Protein AF-A0A7S1ZWL4-F1 (afdb_monomer)

Foldseek 3Di:
DPPPPPPLLLAAAFDDLPPQWWFAFWDAPPDDDDAAETEHDDPDQPDIHHPVVSQVRNVVVNTGAADHQYYPDPSSRSDIHYDHPWPFWWKWWQAQVRWIAIATDTPDPHRHQQRRHPPHPPTDDFDKDVNDAQFVVCVGQDDDPFDFDADPVGTTMFTKDKDKWFPDQDDDQEPVCCVVQFDAADDDPVVDDVPQWDWDADPNHRKIKIDGPDNGRTQQIWIWHADPQRDITTTGRIWIKMFTATNVRHGSPIITGDDDALADSSVSPGDPVSVVVVVVVVVCCQLPPLVNLLVVLQVLLVVLWWLDDDPVLSVQLSVCQQQQWADDPNDIWGDRGHRTVRSNNCSSCRPCCNVPPVCLPPPLTGAFDALVVLVVLCCVLLVKDFDPPFPDDAQPPLCVQQVDDVPPDPDPVGSWDSLDADDDPRVVVSGHHGRVVRDDPRNVVLSLQQQLCCLFANQACQRNHRHDFADDDDPPHGNHPVRHRIHRDDDQPDPDLLSSLQSLCCSQLVNLQDPVLSVVLSVQLVPDPDNSRSSSSSNSSSCVDPSNRINHRDDDPPDDDPDDPDPDDDPPDDDDDDDDDDPDDDPVCLQKDAAAFDDDVPDDDRNVVSCVVCPPNDDDNVLFLWDADDPDRGRIIGGHNVPVVQSVCVNVVNDDDDPPPPDPD

Secondary structure (DSSP, 8-state):
--------S--B-PPPTTSS-BB--EEESS--TT--EEB---SSTT--B-HHHHHHHHHHTTEEE---SEESS-GGG--S-B--SS--EEEEEE-TTS-EEEEEE-SS---B-TTSSTT----B---BGGG----GGGTTT-SSTT-PEEPTTSSEEEEEEEEEE-S-SS--S-HHHHHHH---B---GGGSPTTS-EEEEETTTTEEEEESSSS--STT-EEEEE-TTS-EEEEES-EEEEEEE-TTS-EEEEEEE-----S-SSGGG--HHHHHHHHHHHHHHHHHSTTHHHHHHHHHHHHTT-SS--HHHHHHHHHHHHHSEEEETTEEEE-SSTT-HHHHHHHHHHSTTTT-TTGGG-TTSS-BPPHHHHHHHHHHHTTEEE-TT-SS--B-SHHHHHS--TT--SBTTBSS-TT---TTHHHHTT---GGGGG--HHHHHHHHHHHHHHHHH-SSSGGG-SB---SS--S-STT--TT-SEEE----S-S-HHHHHHHHHHHHHTT---HHHHHHHHHHHHTSSSHHHHHHHHHHHHHHSHHHHBSS------SPPPPPPP-----S----------SS---HHHHEEEEE-PPPTT---HHHHHHHHHGGGPPPGGGSEEEE-SSSS-SEEEE-TT-HHHHHHHHTTS-----S-----

Mean predicted aligned error: 13.71 Å

InterPro domains:
  IPR014917 Protein of unknown function DUF1800 [PF08811] (243-549)

Organism: NCBI:txid49249

Structure (mmCIF, N/CA/C/O backbone):
data_AF-A0A7S1ZWL4-F1
#
_entry.id   AF-A0A7S1ZWL4-F1
#
loop_
_atom_site.group_PDB
_atom_site.id
_atom_site.type_symbol
_atom_site.label_atom_id
_atom_site.label_alt_id
_atom_site.label_comp_id
_atom_site.label_asym_id
_atom_site.label_entity_id
_atom_site.label_seq_id
_atom_site.pdbx_PDB_ins_code
_atom_site.Cartn_x
_atom_site.Cartn_y
_atom_site.Cartn_z
_atom_site.occupancy
_atom_site.B_iso_or_equiv
_atom_site.auth_seq_id
_atom_site.auth_comp_id
_atom_site.auth_asym_id
_atom_site.auth_atom_id
_atom_site.pdbx_PDB_model_num
ATOM 1 N N . LYS A 1 1 ? -23.938 22.882 -4.734 1.00 28.20 1 LYS A N 1
ATOM 2 C CA . LYS A 1 1 ? -24.736 23.533 -3.662 1.00 28.20 1 LYS A CA 1
ATOM 3 C C . LYS A 1 1 ? -25.614 22.468 -3.005 1.00 28.20 1 LYS A C 1
ATOM 5 O O . LYS A 1 1 ? -26.762 22.317 -3.385 1.00 28.20 1 LYS A O 1
ATOM 10 N N . LEU A 1 2 ? -25.052 21.693 -2.076 1.00 24.09 2 LEU A N 1
ATOM 11 C CA . LEU A 1 2 ? -25.828 20.818 -1.195 1.00 24.09 2 LEU A CA 1
ATOM 12 C C . LEU A 1 2 ? -26.430 21.711 -0.112 1.00 24.09 2 LEU A C 1
ATOM 14 O O . LEU A 1 2 ? -25.692 22.432 0.564 1.00 24.09 2 LEU A O 1
ATOM 18 N N . SER A 1 3 ? -27.757 21.746 0.005 1.00 22.56 3 SER A N 1
ATOM 19 C CA . SER A 1 3 ? -28.406 22.477 1.086 1.00 22.56 3 SER A CA 1
ATOM 20 C C . SER A 1 3 ? -27.989 21.833 2.406 1.00 22.56 3 SER A C 1
ATOM 22 O O . SER A 1 3 ? -28.449 20.740 2.735 1.00 22.56 3 SER A O 1
ATOM 24 N N . LYS A 1 4 ? -27.118 22.507 3.163 1.00 25.97 4 LYS A N 1
ATOM 25 C CA . LYS A 1 4 ? -26.918 22.236 4.586 1.00 25.97 4 LYS A CA 1
ATOM 26 C C . LYS A 1 4 ? -28.244 22.526 5.295 1.00 25.97 4 LYS A C 1
ATOM 28 O O . LYS A 1 4 ? -28.426 23.607 5.849 1.00 25.97 4 LYS A O 1
ATOM 33 N N . LYS A 1 5 ? -29.183 21.574 5.287 1.00 24.92 5 LYS A N 1
ATOM 34 C CA . LYS A 1 5 ? -30.077 21.444 6.436 1.00 24.92 5 LYS A CA 1
ATOM 35 C C . LYS A 1 5 ? -29.129 21.164 7.596 1.00 24.92 5 LYS A C 1
ATOM 37 O O . LYS A 1 5 ? -28.519 20.100 7.635 1.00 24.92 5 LYS A O 1
ATOM 42 N N . LYS A 1 6 ? -28.930 22.155 8.471 1.00 30.59 6 LYS A N 1
ATOM 43 C CA . LYS A 1 6 ? -28.457 21.914 9.834 1.00 30.59 6 LYS A CA 1
ATOM 44 C C . LYS A 1 6 ? -29.449 20.907 10.420 1.00 30.59 6 LYS A C 1
ATOM 46 O O . LYS A 1 6 ? -30.506 21.310 10.885 1.00 30.59 6 LYS A O 1
ATOM 51 N N . ARG A 1 7 ? -29.168 19.607 10.291 1.00 32.91 7 ARG A N 1
ATOM 52 C CA . ARG A 1 7 ? -29.681 18.646 11.260 1.00 32.91 7 ARG A CA 1
ATOM 53 C C . ARG A 1 7 ? -29.060 19.113 12.567 1.00 32.91 7 ARG A C 1
ATOM 55 O O . ARG A 1 7 ? -27.847 19.302 12.628 1.00 32.91 7 ARG A O 1
ATOM 62 N N . THR A 1 8 ? -29.899 19.500 13.508 1.00 39.72 8 THR A N 1
ATOM 63 C CA . THR A 1 8 ? -29.505 19.759 14.886 1.00 39.72 8 THR A CA 1
ATOM 64 C C . THR A 1 8 ? -28.680 18.553 15.333 1.00 39.72 8 THR A C 1
ATOM 66 O O . THR A 1 8 ? -29.146 17.421 15.295 1.00 39.72 8 THR A O 1
ATOM 69 N N . TRP A 1 9 ? -27.394 18.767 15.614 1.00 45.09 9 TRP A N 1
ATOM 70 C CA . TRP A 1 9 ? -26.437 17.713 15.984 1.00 45.09 9 TRP A CA 1
ATOM 71 C C . TRP A 1 9 ? -26.597 17.315 17.464 1.00 45.09 9 TRP A C 1
ATOM 73 O O . TRP A 1 9 ? -25.631 16.933 18.115 1.00 45.09 9 TRP A O 1
ATOM 83 N N . SER A 1 10 ? -27.811 17.466 17.991 1.00 51.19 10 SER A N 1
ATOM 84 C CA . SER A 1 10 ? -28.200 17.389 19.399 1.00 51.19 10 SER A CA 1
ATOM 85 C C . SER A 1 10 ? -28.880 16.059 19.726 1.00 51.19 10 SER A C 1
ATOM 87 O O . SER A 1 10 ? -29.787 16.019 20.551 1.00 51.19 10 SER A O 1
ATOM 89 N N . GLY A 1 11 ? -28.519 14.988 19.014 1.00 56.81 11 GLY A N 1
ATOM 90 C CA . GLY A 1 11 ? -29.160 13.700 19.228 1.00 56.81 11 GLY A CA 1
ATOM 91 C C . GLY A 1 11 ? -28.738 13.080 20.560 1.00 56.81 11 GLY A C 1
ATOM 92 O O . GLY A 1 11 ? -27.565 13.155 20.932 1.00 56.81 11 GLY A O 1
ATOM 93 N N . ALA A 1 12 ? -29.682 12.469 21.269 1.00 58.88 12 ALA A N 1
ATOM 94 C CA . ALA A 1 12 ? -29.413 11.787 22.528 1.00 58.88 12 ALA A CA 1
ATOM 95 C C . ALA A 1 12 ? -28.769 10.415 22.275 1.00 58.88 12 ALA A C 1
ATOM 97 O O . ALA A 1 12 ? -29.088 9.712 21.312 1.00 58.88 12 ALA A O 1
ATOM 98 N N . VAL A 1 13 ? -27.867 10.020 23.172 1.00 63.00 13 VAL A N 1
ATOM 99 C CA . VAL A 1 13 ? -27.261 8.687 23.224 1.00 63.00 13 VAL A CA 1
ATOM 100 C C . VAL A 1 13 ? -27.375 8.162 24.649 1.00 63.00 13 VAL A C 1
ATOM 102 O O . VAL A 1 13 ? -27.212 8.920 25.603 1.00 63.00 13 VAL A O 1
ATOM 105 N N . CYS A 1 14 ? -27.638 6.863 24.780 1.00 62.31 14 CYS A N 1
ATOM 106 C CA . CYS A 1 14 ? -27.712 6.167 26.053 1.00 62.31 14 CYS A CA 1
ATOM 107 C C . CYS A 1 14 ? -26.455 6.427 26.895 1.00 62.31 14 CYS A C 1
ATOM 109 O O . CYS A 1 14 ? -25.331 6.162 26.456 1.00 62.31 14 CYS A O 1
ATOM 111 N N . GLY A 1 15 ? -26.642 6.938 28.113 1.00 54.38 15 GLY A N 1
ATOM 112 C CA . GLY A 1 15 ? -25.558 7.099 29.074 1.00 54.38 15 GLY A CA 1
ATOM 113 C C . GLY A 1 15 ? -25.096 5.730 29.563 1.00 54.38 15 GLY A C 1
ATOM 114 O O . GLY A 1 15 ? -25.879 4.957 30.104 1.00 54.38 15 GLY A O 1
ATOM 115 N N . ASN A 1 16 ? -23.819 5.399 29.380 1.00 57.00 16 ASN A N 1
ATOM 116 C CA . ASN A 1 16 ? -23.268 4.166 29.931 1.00 57.00 16 ASN A CA 1
ATOM 117 C C . ASN A 1 16 ? -23.080 4.345 31.455 1.00 57.00 16 ASN A C 1
ATOM 119 O O . ASN A 1 16 ? -22.312 5.220 31.855 1.00 57.00 16 ASN A O 1
ATOM 123 N N . PRO A 1 17 ? -23.704 3.521 32.324 1.00 49.91 17 PRO A N 1
ATOM 124 C CA . PRO A 1 17 ? -23.580 3.646 33.782 1.00 49.91 17 PRO A CA 1
ATOM 125 C C . PRO A 1 17 ? -22.156 3.381 34.304 1.00 49.91 17 PRO A C 1
ATOM 127 O O . PRO A 1 17 ? -21.868 3.617 35.475 1.00 49.91 17 PRO A O 1
ATOM 130 N N . ARG A 1 18 ? -21.247 2.896 33.447 1.00 52.88 18 ARG A N 1
ATOM 131 C CA . ARG A 1 18 ? -19.807 2.780 33.721 1.00 52.88 18 ARG A CA 1
ATOM 132 C C . ARG A 1 18 ? -19.012 4.032 33.354 1.00 52.88 18 ARG A C 1
ATOM 134 O O . ARG A 1 18 ? -17.815 4.069 33.636 1.00 52.88 18 ARG A O 1
ATOM 141 N N . LEU A 1 19 ? -19.622 5.031 32.714 1.00 58.78 19 LEU A N 1
ATOM 142 C CA . LEU A 1 19 ? -18.971 6.322 32.524 1.00 58.78 19 LEU A CA 1
ATOM 143 C C . LEU A 1 19 ? -18.823 6.979 33.898 1.00 58.78 19 LEU A C 1
ATOM 145 O O . LEU A 1 19 ? -19.802 7.079 34.639 1.00 58.78 19 LEU A O 1
ATOM 149 N N . PRO A 1 20 ? -17.614 7.428 34.267 1.00 62.19 20 PRO A N 1
ATOM 150 C CA . PRO A 1 20 ? -17.387 8.000 35.587 1.00 62.19 20 PRO A CA 1
ATOM 151 C C . PRO A 1 20 ? -18.167 9.305 35.787 1.00 62.19 20 PRO A C 1
ATOM 153 O O . PRO A 1 20 ? -18.451 9.672 36.927 1.00 62.19 20 PRO A O 1
ATOM 156 N N . THR A 1 21 ? -18.510 10.010 34.701 1.00 77.31 21 THR A N 1
ATOM 157 C CA . THR A 1 21 ? -19.182 11.308 34.752 1.00 77.31 21 THR A CA 1
ATOM 158 C C . THR A 1 21 ? -20.051 11.583 33.516 1.00 77.31 21 THR A C 1
ATOM 160 O O . THR A 1 21 ? -19.707 11.202 32.397 1.00 77.31 21 THR A O 1
ATOM 163 N N . ALA A 1 22 ? -21.158 12.298 33.723 1.00 78.19 22 ALA A N 1
ATOM 164 C CA . ALA A 1 22 ? -22.026 12.888 32.698 1.00 78.19 22 ALA A CA 1
ATOM 165 C C . ALA A 1 22 ? -22.631 14.198 33.248 1.00 78.19 22 ALA A C 1
ATOM 167 O O . ALA A 1 22 ? -22.436 14.523 34.424 1.00 78.19 22 ALA A O 1
ATOM 168 N N . SER A 1 23 ? -23.318 14.980 32.424 1.00 80.31 23 SER A N 1
ATOM 169 C CA . SER A 1 23 ? -23.998 16.202 32.867 1.00 80.31 23 SER A CA 1
ATOM 170 C C . SER A 1 23 ? -25.379 15.900 33.457 1.00 80.31 23 SER A C 1
ATOM 172 O O . SER A 1 23 ? -26.005 14.886 33.162 1.00 80.31 23 SER A O 1
ATOM 174 N N . GLU A 1 24 ? -25.872 16.777 34.316 1.00 81.56 24 GLU A N 1
ATOM 175 C CA . GLU A 1 24 ? -27.221 16.715 34.867 1.00 81.56 24 GLU A CA 1
ATOM 176 C C . GLU A 1 24 ? -28.280 17.123 33.827 1.00 81.56 24 GLU A C 1
ATOM 178 O O . GLU A 1 24 ? -28.020 17.954 32.952 1.00 81.56 24 GLU A O 1
ATOM 183 N N . ALA A 1 25 ? -29.471 16.532 33.927 1.00 82.00 25 ALA A N 1
ATOM 184 C CA . ALA A 1 25 ? -30.661 16.901 33.165 1.00 82.00 25 ALA A CA 1
ATOM 185 C C . ALA A 1 25 ? -31.872 16.839 34.107 1.00 82.00 25 ALA A C 1
ATOM 187 O O . ALA A 1 25 ? -32.350 15.767 34.471 1.00 82.00 25 ALA A O 1
ATOM 188 N N . CYS A 1 26 ? -32.317 18.005 34.567 1.00 86.06 26 CYS A N 1
ATOM 189 C CA . CYS A 1 26 ? -33.263 18.137 35.665 1.00 86.06 26 CYS A CA 1
ATOM 190 C C . CYS A 1 26 ? -34.646 18.548 35.157 1.00 86.06 26 CYS A C 1
ATOM 192 O O . CYS A 1 26 ? -34.809 19.649 34.631 1.00 86.06 26 CYS A O 1
ATOM 194 N N . CYS A 1 27 ? -35.660 17.709 35.350 1.00 86.00 27 CYS A N 1
ATOM 195 C CA . CYS A 1 27 ? -37.045 18.093 35.087 1.00 86.00 27 CYS A CA 1
ATOM 196 C C . CYS A 1 27 ? -37.654 18.800 36.299 1.00 86.00 27 CYS A C 1
ATOM 198 O O . CYS A 1 27 ? -37.465 18.326 37.423 1.00 86.00 27 CYS A O 1
ATOM 200 N N . PRO A 1 28 ? -38.441 19.868 36.091 1.00 85.19 28 PRO A N 1
ATOM 201 C CA . PRO A 1 28 ? -39.177 20.516 37.169 1.00 85.19 28 PRO A CA 1
ATOM 202 C C . PRO A 1 28 ? -40.245 19.581 37.756 1.00 85.19 28 PRO A C 1
ATOM 204 O O . PRO A 1 28 ? -40.877 18.807 37.030 1.00 85.19 28 PRO A O 1
ATOM 207 N N . LEU A 1 29 ? -40.466 19.664 39.071 1.00 82.50 29 LEU A N 1
ATOM 208 C CA . LEU A 1 29 ? -41.547 18.954 39.758 1.00 82.50 29 LEU A CA 1
ATOM 209 C C . LEU A 1 29 ? -42.828 19.810 39.869 1.00 82.50 29 LEU A C 1
ATOM 211 O O . LEU A 1 29 ? -42.740 21.030 40.014 1.00 82.50 29 LEU A O 1
ATOM 215 N N . PRO A 1 30 ? -44.031 19.192 39.861 1.00 79.62 30 PRO A N 1
ATOM 216 C CA . PRO A 1 30 ? -44.290 17.756 39.717 1.00 79.62 30 PRO A CA 1
ATOM 217 C C . PRO A 1 30 ? -44.048 17.261 38.284 1.00 79.62 30 PRO A C 1
ATOM 219 O O . PRO A 1 30 ? -44.344 17.970 37.325 1.00 79.62 30 PRO A O 1
ATOM 222 N N . LEU A 1 31 ? -43.565 16.019 38.141 1.00 70.56 31 LEU A N 1
ATOM 223 C CA . LEU A 1 31 ? -43.421 15.380 36.830 1.00 70.56 31 LEU A CA 1
ATOM 224 C C . LEU A 1 31 ? -44.803 15.249 36.176 1.00 70.56 31 LEU A C 1
ATOM 226 O O . LEU A 1 31 ? -45.638 14.448 36.601 1.00 70.56 31 LEU A O 1
ATOM 230 N N . THR A 1 32 ? -45.063 16.045 35.144 1.00 67.31 32 THR A N 1
ATOM 231 C CA . THR A 1 32 ? -46.243 15.872 34.295 1.00 67.31 32 THR A CA 1
ATOM 232 C C . THR A 1 32 ? -46.022 14.703 33.341 1.00 67.31 32 THR A C 1
ATOM 234 O O . THR A 1 32 ? -44.901 14.478 32.890 1.00 67.31 32 THR A O 1
ATOM 237 N N . SER A 1 33 ? -47.074 13.958 32.993 1.00 57.88 33 SER A N 1
ATOM 238 C CA . SER A 1 33 ? -46.965 12.906 31.977 1.00 57.88 33 SER A CA 1
ATOM 239 C C . SER A 1 33 ? -46.470 13.511 30.656 1.00 57.88 33 SER A C 1
ATOM 241 O O . SER A 1 33 ? -47.204 14.275 30.027 1.00 57.88 33 SER A O 1
ATOM 243 N N . GLY A 1 34 ? -45.240 13.184 30.254 1.00 57.78 34 GLY A N 1
ATOM 244 C CA . GLY A 1 34 ? -44.620 13.699 29.033 1.00 57.78 34 GLY A CA 1
ATOM 245 C C . GLY A 1 34 ? -43.795 14.976 29.206 1.00 57.78 34 GLY A C 1
ATOM 246 O O . GLY A 1 34 ? -43.817 15.807 28.304 1.00 57.78 34 GLY A O 1
ATOM 247 N N . THR A 1 35 ? -43.093 15.176 30.328 1.00 58.53 35 THR A N 1
ATOM 248 C CA . THR A 1 35 ? -42.097 16.259 30.426 1.00 58.53 35 THR A CA 1
ATOM 249 C C . THR A 1 35 ? -41.054 16.111 29.312 1.00 58.53 35 THR A C 1
ATOM 251 O O . THR A 1 35 ? -40.333 15.125 29.264 1.00 58.53 35 THR A O 1
ATOM 254 N N . LYS A 1 36 ? -41.003 17.086 28.396 1.00 68.31 36 LYS A N 1
ATOM 255 C CA . LYS A 1 36 ? -40.135 17.057 27.203 1.00 68.31 36 LYS A CA 1
ATOM 256 C C . LYS A 1 36 ? -38.841 17.848 27.362 1.00 68.31 36 LYS A C 1
ATOM 258 O O . LYS A 1 36 ? -37.933 17.669 26.565 1.00 68.31 36 LYS A O 1
ATOM 263 N N . TYR A 1 37 ? -38.769 18.730 28.356 1.00 75.94 37 TYR A N 1
ATOM 264 C CA . TYR A 1 37 ? -37.685 19.698 28.492 1.00 75.94 37 TYR A CA 1
ATOM 265 C C . TYR A 1 37 ? -37.023 19.576 29.863 1.00 75.94 37 TYR A C 1
ATOM 267 O O . TYR A 1 37 ? -37.663 19.843 30.883 1.00 75.94 37 TYR A O 1
ATOM 275 N N . ALA A 1 38 ? -35.751 19.186 29.878 1.00 79.69 38 ALA A N 1
ATOM 276 C CA . ALA A 1 38 ? -34.906 19.230 31.066 1.00 79.69 38 ALA A CA 1
ATOM 277 C C . ALA A 1 38 ? -34.174 20.577 31.167 1.00 79.69 38 ALA A C 1
ATOM 279 O O . ALA A 1 38 ? -33.914 21.243 30.168 1.00 79.69 38 ALA A O 1
ATOM 280 N N . GLN A 1 39 ? -33.812 20.979 32.378 1.00 82.06 39 GLN A N 1
ATOM 281 C CA . GLN A 1 39 ? -32.970 22.140 32.657 1.00 82.06 39 GLN A CA 1
ATOM 282 C C . GLN A 1 39 ? -31.624 21.692 33.226 1.00 82.06 39 GLN A C 1
ATOM 284 O O . GLN A 1 39 ? -31.490 20.588 33.756 1.00 82.06 39 GLN A O 1
ATOM 289 N N . ARG A 1 40 ? -30.618 22.563 33.133 1.00 80.38 40 ARG A N 1
ATOM 290 C CA . ARG A 1 40 ? -29.309 22.357 33.764 1.00 80.38 40 ARG A CA 1
ATOM 291 C C . ARG A 1 40 ? -29.070 23.389 34.856 1.00 80.38 40 ARG A C 1
ATOM 293 O O . ARG A 1 40 ? -29.561 24.512 34.761 1.00 80.38 40 ARG A O 1
ATOM 300 N N . ASN A 1 41 ? -28.270 23.021 35.852 1.00 81.00 41 ASN A N 1
ATOM 301 C CA . ASN A 1 41 ? -27.799 23.926 36.899 1.00 81.00 41 ASN A CA 1
ATOM 302 C C . ASN A 1 41 ? -26.283 23.753 37.124 1.00 81.00 41 ASN A C 1
ATOM 304 O O . ASN A 1 41 ? -25.861 23.350 38.219 1.00 81.00 41 ASN A O 1
ATOM 308 N N . PRO A 1 42 ? -25.458 24.017 36.092 1.00 78.94 42 PRO A N 1
ATOM 309 C CA . PRO A 1 42 ? -24.028 23.787 36.175 1.00 78.94 42 PRO A CA 1
ATOM 310 C C . PRO A 1 42 ? -23.349 24.921 36.951 1.00 78.94 42 PRO A C 1
ATOM 312 O O . PRO A 1 42 ? -23.729 26.088 36.830 1.00 78.94 42 PRO A O 1
ATOM 315 N N . ILE A 1 43 ? -22.307 24.606 37.723 1.00 83.38 43 ILE A N 1
ATOM 316 C CA . ILE A 1 43 ? -21.398 25.629 38.269 1.00 83.38 43 ILE A CA 1
ATOM 317 C C . ILE A 1 43 ? -20.435 26.108 37.184 1.00 83.38 43 ILE A C 1
ATOM 319 O O . ILE A 1 43 ? -20.097 27.293 37.138 1.00 83.38 43 ILE A O 1
ATOM 323 N N . TYR A 1 44 ? -19.985 25.192 36.327 1.00 81.56 44 TYR A N 1
ATOM 324 C CA . TYR A 1 44 ? -19.019 25.470 35.269 1.00 81.56 44 TYR A CA 1
ATOM 325 C C . TYR A 1 44 ? -19.571 25.075 33.906 1.00 81.56 44 TYR A C 1
ATOM 327 O O . TYR A 1 44 ? -20.304 24.097 33.769 1.00 81.56 44 TYR A O 1
ATOM 335 N N . ASP A 1 45 ? -19.174 25.810 32.874 1.00 72.25 45 ASP A N 1
ATOM 336 C CA . ASP A 1 45 ? -19.512 25.414 31.515 1.00 72.25 45 ASP A CA 1
ATOM 337 C C . ASP A 1 45 ? -18.900 24.038 31.179 1.00 72.25 45 ASP A C 1
ATOM 339 O O . ASP A 1 45 ? -17.757 23.750 31.542 1.00 72.25 45 ASP A O 1
ATOM 343 N N . GLY A 1 46 ? -19.686 23.164 30.547 1.00 71.06 46 GLY A N 1
ATOM 344 C CA . GLY A 1 46 ? -19.292 21.783 30.236 1.00 71.06 46 GLY A CA 1
ATOM 345 C C . GLY A 1 46 ? -19.093 20.849 31.443 1.00 71.06 46 GLY A C 1
ATOM 346 O O . GLY A 1 46 ? -18.493 19.785 31.281 1.00 71.06 46 GLY A O 1
ATOM 347 N N . GLU A 1 47 ? -19.564 21.209 32.646 1.00 78.94 47 GLU A N 1
ATOM 348 C CA . GLU A 1 47 ? -19.390 20.391 33.859 1.00 78.94 47 GLU A CA 1
ATOM 349 C C . GLU A 1 47 ? -19.960 18.968 33.694 1.00 78.94 47 GLU A C 1
ATOM 351 O O . GLU A 1 47 ? -21.101 18.775 33.255 1.00 78.94 47 GLU A O 1
ATOM 356 N N . ARG A 1 48 ? -19.160 17.969 34.094 1.00 81.62 48 ARG A N 1
ATOM 357 C CA . ARG A 1 48 ? -19.555 16.559 34.202 1.00 81.62 48 ARG A CA 1
ATOM 358 C C . ARG A 1 48 ? -19.347 16.076 35.623 1.00 81.62 48 ARG A C 1
ATOM 360 O O . ARG A 1 48 ? -18.341 16.387 36.255 1.00 81.62 48 ARG A O 1
ATOM 367 N N . MET A 1 49 ? -20.272 15.262 36.101 1.00 84.31 49 MET A N 1
ATOM 368 C CA . MET A 1 49 ? -20.311 14.806 37.482 1.00 84.31 49 MET A CA 1
ATOM 369 C C . MET A 1 49 ? -20.819 13.370 37.579 1.00 84.31 49 MET A C 1
ATOM 371 O O . MET A 1 49 ? -21.373 12.819 36.627 1.00 84.31 49 MET A O 1
ATOM 375 N N . THR A 1 50 ? -20.617 12.745 38.734 1.00 86.25 50 THR A N 1
ATOM 376 C CA . THR A 1 50 ? -21.190 11.427 39.026 1.00 86.25 50 THR A CA 1
ATOM 377 C C . THR A 1 50 ? -22.718 11.504 39.089 1.00 86.25 50 THR A C 1
ATOM 379 O O . THR A 1 50 ? -23.268 12.556 39.418 1.00 86.25 50 THR A O 1
ATOM 382 N N . TYR A 1 51 ? -23.403 10.381 38.847 1.00 81.94 51 TYR A N 1
ATOM 383 C CA . TYR A 1 51 ? -24.869 10.301 38.930 1.00 81.94 51 TYR A CA 1
ATOM 384 C C . TYR A 1 51 ? -25.406 10.844 40.266 1.00 81.94 51 TYR A C 1
ATOM 386 O O . TYR A 1 51 ? -26.302 11.681 40.289 1.00 81.94 51 TYR A O 1
ATOM 394 N N . ALA A 1 52 ? -24.788 10.441 41.384 1.00 85.75 52 ALA A N 1
ATOM 395 C CA . ALA A 1 52 ? -25.175 10.898 42.719 1.00 85.75 52 ALA A CA 1
ATOM 396 C C . ALA A 1 52 ? -25.069 12.426 42.878 1.00 85.75 52 ALA A C 1
ATOM 398 O O . ALA A 1 52 ? -25.938 13.052 43.476 1.00 85.75 52 ALA A O 1
ATOM 399 N N . THR A 1 53 ? -24.026 13.047 42.318 1.00 88.88 53 THR A N 1
ATOM 400 C CA . THR A 1 53 ? -23.880 14.510 42.340 1.00 88.88 53 THR A CA 1
ATOM 401 C C . THR A 1 53 ? -24.951 15.184 41.480 1.00 88.88 53 THR A C 1
ATOM 403 O O . THR A 1 53 ? -25.518 16.191 41.901 1.00 88.88 53 THR A O 1
ATOM 406 N N . ALA A 1 54 ? -25.267 14.624 40.309 1.00 86.81 54 ALA A N 1
ATOM 407 C CA . ALA A 1 54 ? -26.307 15.150 39.425 1.00 86.81 54 ALA A CA 1
ATOM 408 C C . ALA A 1 54 ? -27.702 15.093 40.066 1.00 86.81 54 ALA A C 1
ATOM 410 O O . ALA A 1 54 ? -28.455 16.061 39.986 1.00 86.81 54 ALA A O 1
ATOM 411 N N . GLU A 1 55 ? -28.023 14.011 40.777 1.00 87.75 55 GLU A N 1
ATOM 412 C CA . GLU A 1 55 ? -29.280 13.887 41.522 1.00 87.75 55 GLU A CA 1
ATOM 413 C C . GLU A 1 55 ? -29.414 14.994 42.579 1.00 87.75 55 GLU A C 1
ATOM 415 O O . GLU A 1 55 ? -30.429 15.689 42.635 1.00 87.75 55 GLU A O 1
ATOM 420 N N . GLN A 1 56 ? -28.350 15.240 43.352 1.00 89.44 56 GLN A N 1
ATOM 421 C CA . GLN A 1 56 ? -28.328 16.327 44.334 1.00 89.44 56 GLN A CA 1
ATOM 422 C C . GLN A 1 56 ? -28.480 17.710 43.683 1.00 89.44 56 GLN A C 1
ATOM 424 O O . GLN A 1 56 ? -29.143 18.579 44.246 1.00 89.44 56 GLN A O 1
ATOM 429 N N . ARG A 1 57 ? -27.914 17.933 42.488 1.00 88.25 57 ARG A N 1
ATOM 430 C CA . ARG A 1 57 ? -28.062 19.199 41.745 1.00 88.25 57 ARG A CA 1
ATOM 431 C C . ARG A 1 57 ? -29.494 19.475 41.328 1.00 88.25 57 ARG A C 1
ATOM 433 O O . ARG A 1 57 ? -29.939 20.614 41.452 1.00 88.25 57 ARG A O 1
ATOM 440 N N . CYS A 1 58 ? -30.201 18.456 40.852 1.00 88.81 58 CYS A N 1
ATOM 441 C CA . CYS A 1 58 ? -31.586 18.617 40.428 1.00 88.81 58 CYS A CA 1
ATOM 442 C C . CYS A 1 58 ? -32.507 18.950 41.603 1.00 88.81 58 CYS A C 1
ATOM 444 O O . CYS A 1 58 ? -33.371 19.812 41.463 1.00 88.81 58 CYS A O 1
ATOM 446 N N . LEU A 1 59 ? -32.258 18.367 42.780 1.00 91.19 59 LEU A N 1
ATOM 447 C CA . LEU A 1 59 ? -33.022 18.679 43.991 1.00 91.19 59 LEU A CA 1
ATOM 448 C C . LEU A 1 59 ? -32.899 20.152 44.416 1.00 91.19 59 LEU A C 1
ATOM 450 O O . LEU A 1 59 ? -33.847 20.705 44.962 1.00 91.19 59 LEU A O 1
ATOM 454 N N . VAL A 1 60 ? -31.762 20.808 44.150 1.00 89.88 60 VAL A N 1
ATOM 455 C CA . VAL A 1 60 ? -31.543 22.229 44.496 1.00 89.88 60 VAL A CA 1
ATOM 456 C C . VAL A 1 60 ? -32.449 23.178 43.700 1.00 89.88 60 VAL A C 1
ATOM 458 O O . VAL A 1 60 ? -32.706 24.288 44.159 1.00 89.88 60 VAL A O 1
ATOM 461 N N . ILE A 1 61 ? -32.938 22.760 42.530 1.00 87.38 61 ILE A N 1
ATOM 462 C CA . ILE A 1 61 ? -33.826 23.561 41.671 1.00 87.38 61 ILE A CA 1
ATOM 463 C C . ILE A 1 61 ? -35.269 23.037 41.660 1.00 87.38 61 ILE A C 1
ATOM 465 O O . ILE A 1 61 ? -35.977 23.211 40.671 1.00 87.38 61 ILE A O 1
ATOM 469 N N . ASP A 1 62 ? -35.692 22.366 42.737 1.00 89.25 62 ASP A N 1
ATOM 470 C CA . ASP A 1 62 ? -37.012 21.727 42.856 1.00 89.25 62 ASP A CA 1
ATOM 471 C C . ASP A 1 62 ? -37.316 20.753 41.698 1.00 89.25 62 ASP A C 1
ATOM 473 O O . ASP A 1 62 ? -38.455 20.602 41.244 1.00 89.25 62 ASP A O 1
ATOM 477 N N . GLY A 1 63 ? -36.273 20.085 41.200 1.00 88.50 63 GLY A N 1
ATOM 478 C CA . GLY A 1 63 ? -36.344 19.138 40.098 1.00 88.50 63 GLY A CA 1
ATOM 479 C C . GLY A 1 63 ? -35.857 17.738 40.462 1.00 88.50 63 GLY A C 1
ATOM 480 O O . GLY A 1 63 ? -35.437 17.448 41.583 1.00 88.50 63 GLY A O 1
ATOM 481 N N . THR A 1 64 ? -35.898 16.846 39.481 1.00 87.81 64 THR A N 1
ATOM 482 C CA . THR A 1 64 ? -35.371 15.478 39.581 1.00 87.81 64 THR A CA 1
ATOM 483 C C . THR A 1 64 ? -34.748 15.045 38.255 1.00 87.81 64 THR A C 1
ATOM 485 O O . THR A 1 64 ? -35.065 15.625 37.214 1.00 87.81 64 THR A O 1
ATOM 488 N N . LEU A 1 65 ? -33.858 14.049 38.284 1.00 82.12 65 LEU A N 1
ATOM 489 C CA . LEU A 1 65 ? -33.371 13.416 37.056 1.00 82.12 65 LEU A CA 1
ATOM 490 C C . LEU A 1 65 ? -34.539 12.703 36.366 1.00 82.12 65 LEU A C 1
ATOM 492 O O . LEU A 1 65 ? -35.348 12.040 37.014 1.00 82.12 65 LEU A O 1
ATOM 496 N N . CYS A 1 66 ? -34.643 12.864 35.055 1.00 74.50 66 CYS A N 1
ATOM 497 C CA . CYS A 1 66 ? -35.797 12.430 34.278 1.00 74.50 66 CYS A CA 1
ATOM 498 C C . CYS A 1 66 ? -35.398 12.073 32.849 1.00 74.50 66 CYS A C 1
ATOM 500 O O . CYS A 1 66 ? -34.312 12.424 32.385 1.00 74.50 66 CYS A O 1
ATOM 502 N N . ASP A 1 67 ? -36.323 11.433 32.144 1.00 74.62 67 ASP A N 1
ATOM 503 C CA . ASP A 1 67 ? -36.262 11.335 30.692 1.00 74.62 67 ASP A CA 1
ATOM 504 C C . ASP A 1 67 ? -36.739 12.648 30.068 1.00 74.62 67 ASP A C 1
ATOM 506 O O . ASP A 1 67 ? -37.664 13.290 30.574 1.00 74.62 67 ASP A O 1
ATOM 510 N N . TYR A 1 68 ? -36.091 13.056 28.980 1.00 72.62 68 TYR A N 1
ATOM 511 C CA . TYR A 1 68 ? -36.326 14.338 28.323 1.00 72.62 68 TYR A CA 1
ATOM 512 C C . TYR A 1 68 ? -36.176 14.202 26.800 1.00 72.62 68 TYR A C 1
ATOM 514 O O . TYR A 1 68 ? -35.419 13.359 26.321 1.00 72.62 68 TYR A O 1
ATOM 522 N N . ASP A 1 69 ? -36.886 15.041 26.040 1.00 70.56 69 ASP A N 1
ATOM 523 C CA . ASP A 1 69 ? -36.760 15.116 24.575 1.00 70.56 69 ASP A CA 1
ATOM 524 C C . ASP A 1 69 ? -35.707 16.167 24.170 1.00 70.56 69 ASP A C 1
ATOM 526 O O . ASP A 1 69 ? -35.019 16.013 23.164 1.00 70.56 69 ASP A O 1
ATOM 530 N N . ASP A 1 70 ? -35.585 17.248 24.946 1.00 70.50 70 ASP A N 1
ATOM 531 C CA . ASP A 1 70 ? -34.637 18.345 24.735 1.00 70.50 70 ASP A CA 1
ATOM 532 C C . ASP A 1 70 ? -34.224 18.975 26.081 1.00 70.50 70 ASP A C 1
ATOM 534 O O . ASP A 1 70 ? -34.835 18.735 27.126 1.00 70.50 70 ASP A O 1
ATOM 538 N N . ILE A 1 71 ? -33.179 19.799 26.065 1.00 73.62 71 ILE A N 1
ATOM 539 C CA . ILE A 1 71 ? -32.691 20.544 27.228 1.00 73.62 71 ILE A CA 1
ATOM 540 C C . ILE A 1 71 ? -32.860 22.039 26.955 1.00 73.62 71 ILE A C 1
ATOM 542 O O . ILE A 1 71 ? -32.363 22.551 25.953 1.00 73.62 71 ILE A O 1
ATOM 546 N N . ASP A 1 72 ? -33.546 22.759 27.840 1.00 74.75 72 ASP A N 1
ATOM 547 C CA . ASP A 1 72 ? -33.863 24.186 27.697 1.00 74.75 72 ASP A CA 1
ATOM 548 C C . ASP A 1 72 ? -32.653 25.081 28.030 1.00 74.75 72 ASP A C 1
ATOM 550 O O . ASP A 1 72 ? -32.588 25.747 29.064 1.00 74.75 72 ASP A O 1
ATOM 554 N N . ILE A 1 73 ? -31.637 25.035 27.163 1.00 67.94 73 ILE A N 1
ATOM 555 C CA . ILE A 1 73 ? -30.390 25.811 27.240 1.00 67.94 73 ILE A CA 1
ATOM 556 C C . ILE A 1 73 ? -29.925 26.238 25.841 1.00 67.94 73 ILE A C 1
ATOM 558 O O . ILE A 1 73 ? -30.366 25.705 24.820 1.00 67.94 73 ILE A O 1
ATOM 562 N N . SER A 1 74 ? -28.995 27.198 25.770 1.00 63.25 74 SER A N 1
ATOM 563 C CA . SER A 1 74 ? -28.394 27.589 24.491 1.00 63.25 74 SER A CA 1
ATOM 564 C C . SER A 1 74 ? -27.668 26.415 23.828 1.00 63.25 74 SER A C 1
ATOM 566 O O . SER A 1 74 ? -27.011 25.626 24.498 1.00 63.25 74 SER A O 1
ATOM 568 N N . GLU A 1 75 ? -27.724 26.347 22.496 1.00 61.97 75 GLU A N 1
ATOM 569 C CA . GLU A 1 75 ? -27.152 25.265 21.673 1.00 61.97 75 GLU A CA 1
ATOM 570 C C . GLU A 1 75 ? -25.683 24.923 21.984 1.00 61.97 75 GLU A C 1
ATOM 572 O O . GLU A 1 75 ? -25.289 23.768 21.876 1.00 61.97 75 GLU A O 1
ATOM 577 N N . SER A 1 76 ? -24.870 25.896 22.412 1.00 58.38 76 SER A N 1
ATOM 578 C CA . SER A 1 76 ? -23.476 25.671 22.828 1.00 58.38 76 SER A CA 1
ATOM 579 C C . SER A 1 76 ? -23.322 24.804 24.081 1.00 58.38 76 SER A C 1
ATOM 581 O O . SER A 1 76 ? -22.237 24.292 24.317 1.00 58.38 76 SER A O 1
ATOM 583 N N . HIS A 1 77 ? -24.379 24.655 24.882 1.00 59.19 77 HIS A N 1
ATOM 584 C CA . HIS A 1 77 ? -24.369 23.950 26.165 1.00 59.19 77 HIS A CA 1
ATOM 585 C C . HIS A 1 77 ? -25.161 22.631 26.135 1.00 59.19 77 HIS A C 1
ATOM 587 O O . HIS A 1 77 ? -25.156 21.910 27.135 1.00 59.19 77 HIS A O 1
ATOM 593 N N . LYS A 1 78 ? -25.811 22.303 25.002 1.00 60.62 78 LYS A N 1
ATOM 594 C CA . LYS A 1 78 ? -26.520 21.029 24.742 1.00 60.62 78 LYS A CA 1
ATOM 595 C C . LYS A 1 78 ? -25.572 19.871 24.373 1.00 60.62 78 LYS A C 1
ATOM 597 O O . LYS A 1 78 ? -25.978 18.911 23.727 1.00 60.62 78 LYS A O 1
ATOM 602 N N . THR A 1 79 ? -24.288 19.989 24.700 1.00 59.53 79 THR A N 1
ATOM 603 C CA . THR A 1 79 ? -23.237 19.042 24.310 1.00 59.53 79 THR A CA 1
ATOM 604 C C . THR A 1 79 ? -22.872 18.148 25.490 1.00 59.53 79 THR A C 1
ATOM 606 O O . THR A 1 79 ? -22.608 18.666 26.577 1.00 59.53 79 THR A O 1
ATOM 609 N N . GLY A 1 80 ? -22.825 16.832 25.285 1.00 64.50 80 GLY A N 1
ATOM 610 C CA . GLY A 1 80 ? -22.387 15.879 26.305 1.00 64.50 80 GLY A CA 1
ATOM 611 C C . GLY A 1 80 ? -23.322 14.699 26.490 1.00 64.50 80 GLY A C 1
ATOM 612 O O . GLY A 1 80 ? -24.453 14.682 26.013 1.00 64.50 80 GLY A O 1
ATOM 613 N N . TYR A 1 81 ? -22.828 13.696 27.212 1.00 73.69 81 TYR A N 1
ATOM 614 C CA . TYR A 1 81 ? -23.697 12.698 27.825 1.00 73.69 81 TYR A CA 1
ATOM 615 C C . TYR A 1 81 ? -24.429 13.358 28.992 1.00 73.69 81 TYR A C 1
ATOM 617 O O . TYR A 1 81 ? -23.803 14.078 29.774 1.00 73.69 81 TYR A O 1
ATOM 625 N N . HIS A 1 82 ? -25.716 13.068 29.146 1.00 76.06 82 HIS A N 1
ATOM 626 C CA . HIS A 1 82 ? -26.496 13.485 30.306 1.00 76.06 82 HIS A CA 1
ATOM 627 C C . HIS A 1 82 ? -27.001 12.266 31.073 1.00 76.06 82 HIS A C 1
ATOM 629 O O . HIS A 1 82 ? -27.223 11.199 30.497 1.00 76.06 82 HIS A O 1
ATOM 635 N N . TRP A 1 83 ? -27.180 12.429 32.379 1.00 78.88 83 TRP A N 1
ATOM 636 C CA . TRP A 1 83 ? -27.798 11.413 33.216 1.00 78.88 83 TRP A CA 1
ATOM 637 C C . TRP A 1 83 ? -29.301 11.335 32.954 1.00 78.88 83 TRP A C 1
ATOM 639 O O . TRP A 1 83 ? -30.000 12.344 32.995 1.00 78.88 83 TRP A O 1
ATOM 649 N N . THR A 1 84 ? -29.779 10.114 32.743 1.00 72.75 84 THR A N 1
ATOM 650 C CA . THR A 1 84 ? -31.192 9.749 32.607 1.00 72.75 84 THR A CA 1
ATOM 651 C C . THR A 1 84 ? -31.466 8.540 33.516 1.00 72.75 84 THR A C 1
ATOM 653 O O . THR A 1 84 ? -30.555 7.732 33.737 1.00 72.75 84 THR A O 1
ATOM 656 N N . PRO A 1 85 ? -32.677 8.424 34.091 1.00 68.81 85 PRO A N 1
ATOM 657 C CA . PRO A 1 85 ? -33.117 7.227 34.801 1.00 68.81 85 PRO A CA 1
ATOM 658 C C . PRO A 1 85 ? -33.470 6.051 33.866 1.00 68.81 85 PRO A C 1
ATOM 660 O O . PRO A 1 85 ? -33.692 4.945 34.365 1.00 68.81 85 PRO A O 1
ATOM 663 N N . ASP A 1 86 ? -33.524 6.253 32.544 1.00 72.00 86 ASP A N 1
ATOM 664 C CA . ASP A 1 86 ? -33.744 5.196 31.555 1.00 72.00 86 ASP A CA 1
ATOM 665 C C . ASP A 1 86 ? -32.620 4.144 31.642 1.00 72.00 86 ASP A C 1
ATOM 667 O O . ASP A 1 86 ? -31.436 4.496 31.570 1.00 72.00 86 ASP A O 1
ATOM 671 N N . PRO A 1 87 ? -32.944 2.838 31.757 1.00 65.81 87 PRO A N 1
ATOM 672 C CA . PRO A 1 87 ? -31.950 1.767 31.726 1.00 65.81 87 PRO A CA 1
ATOM 673 C C . PRO A 1 87 ? -31.128 1.708 30.429 1.00 65.81 87 PRO A C 1
ATOM 675 O O . PRO A 1 87 ? -30.110 1.014 30.418 1.00 65.81 87 PRO A O 1
ATOM 678 N N . CYS A 1 88 ? -31.526 2.426 29.368 1.00 67.62 88 CYS A N 1
ATOM 679 C CA . CYS A 1 88 ? -30.673 2.754 28.228 1.00 67.62 88 CYS A CA 1
ATOM 680 C C . CYS A 1 88 ? -30.093 1.497 27.552 1.00 67.62 88 CYS A C 1
ATOM 682 O O . CYS A 1 88 ? -28.876 1.298 27.470 1.00 67.62 88 CYS A O 1
ATOM 684 N N . LYS A 1 89 ? -30.977 0.601 27.093 1.00 77.62 89 LYS A N 1
ATOM 685 C CA . LYS A 1 89 ? -30.584 -0.726 26.599 1.00 77.62 89 LYS A CA 1
ATOM 686 C C . LYS A 1 89 ? -29.755 -0.623 25.318 1.00 77.62 89 LYS A C 1
ATOM 688 O O . LYS A 1 89 ? -30.136 0.031 24.348 1.00 77.62 89 LYS A O 1
ATOM 693 N N . ILE A 1 90 ? -28.631 -1.338 25.303 1.00 83.50 90 ILE A N 1
ATOM 694 C CA . ILE A 1 90 ? -27.773 -1.479 24.124 1.00 83.50 90 ILE A CA 1
ATOM 695 C C . ILE A 1 90 ? -28.127 -2.790 23.427 1.00 83.50 90 ILE A C 1
ATOM 697 O O . ILE A 1 90 ? -28.032 -3.874 24.013 1.00 83.50 90 ILE A O 1
ATOM 701 N N . ARG A 1 91 ? -28.529 -2.687 22.166 1.00 88.62 91 ARG A N 1
ATOM 702 C CA . ARG A 1 91 ? -28.769 -3.806 21.259 1.00 88.62 91 ARG A CA 1
ATOM 703 C C . ARG A 1 91 ? -27.701 -3.817 20.170 1.00 88.62 91 ARG A C 1
ATOM 705 O O . ARG A 1 91 ? -27.014 -2.823 19.932 1.00 88.62 91 ARG A O 1
ATOM 712 N N . VAL A 1 92 ? -27.567 -4.954 19.504 1.00 91.94 92 VAL A N 1
ATOM 713 C CA . VAL A 1 92 ? -26.659 -5.121 18.369 1.00 91.94 92 VAL A CA 1
ATOM 714 C C . VAL A 1 92 ? -27.408 -5.770 17.215 1.00 91.94 92 VAL A C 1
ATOM 716 O O . VAL A 1 92 ? -28.028 -6.822 17.392 1.00 91.94 92 VAL A O 1
ATOM 719 N N . LYS A 1 93 ? -27.339 -5.142 16.038 1.00 92.25 93 LYS A N 1
ATOM 720 C CA . LYS A 1 93 ? -27.705 -5.760 14.759 1.00 92.25 93 LYS A CA 1
ATOM 721 C C . LYS A 1 93 ? -26.538 -6.571 14.241 1.00 92.25 93 LYS A C 1
ATOM 723 O O . LYS A 1 93 ? -25.407 -6.118 14.339 1.00 92.25 93 LYS A O 1
ATOM 728 N N . ILE A 1 94 ? -26.824 -7.717 13.650 1.00 92.69 94 ILE A N 1
ATOM 729 C CA . ILE A 1 94 ? -25.848 -8.660 13.114 1.00 92.69 94 ILE A CA 1
ATOM 730 C C . ILE A 1 94 ? -26.261 -8.939 11.673 1.00 92.69 94 ILE A C 1
ATOM 732 O O . ILE A 1 94 ? -27.384 -9.392 11.443 1.00 92.69 94 ILE A O 1
ATOM 736 N N . ASN A 1 95 ? -25.401 -8.624 10.707 1.00 91.31 95 ASN A N 1
ATOM 737 C CA . ASN A 1 95 ? -25.685 -8.895 9.297 1.00 91.31 95 ASN A CA 1
ATOM 738 C C . ASN A 1 95 ? -25.396 -10.370 8.937 1.00 91.31 95 ASN A C 1
ATOM 740 O O . ASN A 1 95 ? -25.022 -11.179 9.787 1.00 91.31 95 ASN A O 1
ATOM 744 N N . LEU A 1 96 ? -25.578 -10.735 7.665 1.00 90.38 96 LEU A N 1
ATOM 745 C CA . LEU A 1 96 ? -25.378 -12.113 7.195 1.00 90.38 96 LEU A CA 1
ATOM 746 C C . LEU A 1 96 ? -23.918 -12.589 7.284 1.00 90.38 96 LEU A C 1
ATOM 748 O O . LEU A 1 96 ? -23.693 -13.790 7.419 1.00 90.38 96 LEU A O 1
ATOM 752 N N . ASP A 1 97 ? -22.965 -11.655 7.280 1.00 90.81 97 ASP A N 1
ATOM 753 C CA . ASP A 1 97 ? -21.523 -11.908 7.378 1.00 90.81 97 ASP A CA 1
ATOM 754 C C . ASP A 1 97 ? -21.012 -11.887 8.833 1.00 90.81 97 ASP A C 1
ATOM 756 O O . ASP A 1 97 ? -19.820 -12.055 9.084 1.00 90.81 97 ASP A O 1
ATOM 760 N N . GLY A 1 98 ? -21.901 -11.673 9.811 1.00 91.00 98 GLY A N 1
ATOM 761 C CA . GLY A 1 98 ? -21.559 -11.627 11.234 1.00 91.00 98 GLY A CA 1
ATOM 762 C C . GLY A 1 98 ? -21.001 -10.287 11.714 1.00 91.00 98 GLY A C 1
ATOM 763 O O . GLY A 1 98 ? -20.531 -10.195 12.848 1.00 91.00 98 GLY A O 1
ATOM 764 N N . TYR A 1 99 ? -21.060 -9.239 10.893 1.00 94.56 99 TYR A N 1
ATOM 765 C CA . TYR A 1 99 ? -20.667 -7.888 11.290 1.00 94.56 99 TYR A CA 1
ATOM 766 C C . TYR A 1 99 ? -21.760 -7.280 12.151 1.00 94.56 99 TYR A C 1
ATOM 768 O O . TYR A 1 99 ? -22.947 -7.570 11.973 1.00 94.56 99 TYR A O 1
ATOM 776 N N . VAL A 1 100 ? -21.366 -6.399 13.062 1.00 94.69 100 VAL A N 1
ATOM 777 C CA . VAL A 1 100 ? -22.255 -5.847 14.078 1.00 94.69 100 VAL A CA 1
ATOM 778 C C . VAL A 1 100 ? -22.470 -4.351 13.904 1.00 94.69 100 VAL A C 1
ATOM 780 O O . VAL A 1 100 ? -21.553 -3.624 13.541 1.00 94.69 100 VAL A O 1
ATOM 783 N N . ALA A 1 101 ? -23.677 -3.876 14.192 1.00 92.00 101 ALA A N 1
ATOM 784 C CA . ALA A 1 101 ? -23.995 -2.456 14.290 1.00 92.00 101 ALA A CA 1
ATOM 785 C C . ALA A 1 101 ? -24.690 -2.170 15.625 1.00 92.00 101 ALA A C 1
ATOM 787 O O . ALA A 1 101 ? -25.557 -2.930 16.064 1.00 92.00 101 ALA A O 1
ATOM 788 N N . ILE A 1 102 ? -24.303 -1.077 16.281 1.00 89.50 102 ILE A N 1
ATOM 789 C CA . ILE A 1 102 ? -24.834 -0.694 17.595 1.00 89.50 102 ILE A CA 1
ATOM 790 C C . ILE A 1 102 ? -26.226 -0.089 17.416 1.00 89.50 102 ILE A C 1
ATOM 792 O O . ILE A 1 102 ? -26.445 0.712 16.508 1.00 89.50 102 ILE A O 1
ATOM 796 N N . VAL A 1 103 ? -27.152 -0.455 18.298 1.00 87.00 103 VAL A N 1
ATOM 797 C CA . VAL A 1 103 ? -28.498 0.116 18.368 1.00 87.00 103 VAL A CA 1
ATOM 798 C C . VAL A 1 103 ? -28.795 0.528 19.803 1.00 87.00 103 VAL A C 1
ATOM 800 O O . VAL A 1 103 ? -28.676 -0.278 20.726 1.00 87.00 103 VAL A O 1
ATOM 803 N N . TYR A 1 104 ? -29.209 1.777 19.996 1.00 81.56 104 TYR A N 1
ATOM 804 C CA . TYR A 1 104 ? -29.678 2.261 21.291 1.00 81.56 104 TYR A CA 1
ATOM 805 C C . TYR A 1 104 ? -31.203 2.263 21.374 1.00 81.56 104 TYR A C 1
ATOM 807 O O . TYR A 1 104 ? -31.911 2.905 20.588 1.00 81.56 104 TYR A O 1
ATOM 815 N N . GLU A 1 105 ? -31.707 1.549 22.376 1.00 77.06 105 GLU A N 1
ATOM 816 C CA . GLU A 1 105 ? -33.115 1.507 22.741 1.00 77.06 105 GLU A CA 1
ATOM 817 C C . GLU A 1 105 ? -33.344 2.404 23.966 1.00 77.06 105 GLU A C 1
ATOM 819 O O . GLU A 1 105 ? -32.788 2.166 25.039 1.00 77.06 105 GLU A O 1
ATOM 824 N N . MET A 1 106 ? -34.166 3.437 23.772 1.00 70.12 106 MET A N 1
ATOM 825 C CA . MET A 1 106 ? -34.600 4.399 24.789 1.00 70.12 106 MET A CA 1
ATOM 826 C C . MET A 1 106 ? -36.120 4.311 24.934 1.00 70.12 106 MET A C 1
ATOM 828 O O . MET A 1 106 ? -36.818 4.078 23.942 1.00 70.12 106 MET A O 1
ATOM 832 N N . GLN A 1 107 ? -36.633 4.502 26.146 1.00 63.19 107 GLN A N 1
ATOM 833 C CA . GLN A 1 107 ? -38.064 4.504 26.452 1.00 63.19 107 GLN A CA 1
ATOM 834 C C . GLN A 1 107 ? -38.773 5.742 25.896 1.00 63.19 107 GLN A C 1
ATOM 836 O O . GLN A 1 107 ? -39.924 5.640 25.463 1.00 63.19 107 GLN A O 1
ATOM 841 N N . THR A 1 108 ? -38.103 6.897 25.870 1.00 59.34 108 THR A N 1
ATOM 842 C CA . THR A 1 108 ? -38.624 8.128 25.266 1.00 59.34 108 THR A CA 1
ATOM 843 C C . THR A 1 108 ? -38.025 8.374 23.875 1.00 59.34 108 THR A C 1
ATOM 845 O O . THR A 1 108 ? -36.833 8.157 23.649 1.00 59.34 108 THR A O 1
ATOM 848 N N . PRO A 1 109 ? -38.837 8.834 22.906 1.00 54.12 109 PRO A N 1
ATOM 849 C CA . PRO A 1 109 ? -38.391 9.112 21.547 1.00 54.12 109 PRO A CA 1
ATOM 850 C C . PRO A 1 109 ? -37.691 10.478 21.473 1.00 54.12 109 PRO A C 1
ATOM 852 O O . PRO A 1 109 ? -38.198 11.410 20.851 1.00 54.12 109 PRO A O 1
ATOM 855 N N . ALA A 1 110 ? -36.526 10.601 22.109 1.00 57.94 110 ALA A N 1
ATOM 856 C CA . ALA A 1 110 ? -35.605 11.694 21.814 1.00 57.94 110 ALA A CA 1
ATOM 857 C C . ALA A 1 110 ? -35.073 11.548 20.373 1.00 57.94 110 ALA A C 1
ATOM 859 O O . ALA A 1 110 ? -35.055 10.441 19.822 1.00 57.94 110 ALA A O 1
ATOM 860 N N . ASP A 1 111 ? -34.622 12.647 19.756 1.00 61.97 111 ASP A N 1
ATOM 861 C CA . ASP A 1 111 ? -33.927 12.604 18.463 1.00 61.97 111 ASP A CA 1
ATOM 862 C C . ASP A 1 111 ? -32.692 11.693 18.599 1.00 61.97 111 ASP A C 1
ATOM 864 O O . ASP A 1 111 ? -31.658 12.096 19.132 1.00 61.97 111 ASP A O 1
ATOM 868 N N . LYS A 1 112 ? -32.792 10.431 18.162 1.00 66.19 112 LYS A N 1
ATOM 869 C CA . LYS A 1 112 ? -31.668 9.491 18.212 1.00 66.19 112 LYS A CA 1
ATOM 870 C C . LYS A 1 112 ? -30.599 9.929 17.227 1.00 66.19 112 LYS A C 1
ATOM 872 O O . LYS A 1 112 ? -30.871 10.422 16.129 1.00 66.19 112 LYS A O 1
ATOM 877 N N . VAL A 1 113 ? -29.350 9.688 17.594 1.00 72.19 113 VAL A N 1
ATOM 878 C CA . VAL A 1 113 ? -28.255 9.865 16.653 1.00 72.19 113 VAL A CA 1
ATOM 879 C C . VAL A 1 113 ? -28.354 8.797 15.552 1.00 72.19 113 VAL A C 1
ATOM 881 O O . VAL A 1 113 ? -28.401 7.604 15.837 1.00 72.19 113 VAL A O 1
ATOM 884 N N . SER A 1 114 ? -28.328 9.216 14.283 1.00 75.88 114 SER A N 1
ATOM 885 C CA . SER A 1 114 ? -28.600 8.327 13.140 1.00 75.88 114 SER A CA 1
ATOM 886 C C . SER A 1 114 ? -27.583 7.200 12.913 1.00 75.88 114 SER A C 1
ATOM 888 O O . SER A 1 114 ? -27.763 6.372 12.030 1.00 75.88 114 SER A O 1
ATOM 890 N N . TRP A 1 115 ? -26.459 7.186 13.637 1.00 79.69 115 TRP A N 1
ATOM 891 C CA . TRP A 1 115 ? -25.476 6.099 13.542 1.00 79.69 115 TRP A CA 1
ATOM 892 C C . TRP A 1 115 ? -25.786 4.916 14.464 1.00 79.69 115 TRP A C 1
ATOM 894 O O . TRP A 1 115 ? -25.122 3.893 14.338 1.00 79.69 115 TRP A O 1
ATOM 904 N N . VAL A 1 116 ? -26.745 5.071 15.380 1.00 80.94 116 VAL A N 1
ATOM 905 C CA . VAL A 1 116 ? -27.096 4.105 16.439 1.00 80.94 116 VAL A CA 1
ATOM 906 C C . VAL A 1 116 ? -28.611 3.885 16.544 1.00 80.94 116 VAL A C 1
ATOM 908 O O . VAL A 1 116 ? -29.099 3.346 17.536 1.00 80.94 116 VAL A O 1
ATOM 911 N N . ASP A 1 117 ? -29.367 4.336 15.542 1.00 79.62 117 ASP A N 1
ATOM 912 C CA . ASP A 1 117 ? -30.800 4.068 15.410 1.00 79.62 117 ASP A CA 1
ATOM 913 C C . ASP A 1 117 ? -31.060 2.681 14.795 1.00 79.62 117 ASP A C 1
ATOM 915 O O . ASP A 1 117 ? -30.134 1.959 14.426 1.00 79.62 117 ASP A O 1
ATOM 919 N N . ASP A 1 118 ? -32.326 2.286 14.685 1.00 80.31 118 ASP A N 1
ATOM 920 C CA . ASP A 1 118 ? -32.692 0.958 14.183 1.00 80.31 118 ASP A CA 1
ATOM 921 C C . ASP A 1 118 ? -32.376 0.781 12.685 1.00 80.31 118 ASP A C 1
ATOM 923 O O . ASP A 1 118 ? -32.113 -0.340 12.246 1.00 80.31 118 ASP A O 1
ATOM 927 N N . ASP A 1 119 ? -32.278 1.872 11.918 1.00 80.69 119 ASP A N 1
ATOM 928 C CA . ASP A 1 119 ? -32.055 1.875 10.464 1.00 80.69 119 ASP A CA 1
ATOM 929 C C . ASP A 1 119 ? -30.566 2.007 10.075 1.00 80.69 119 ASP A C 1
ATOM 931 O O . ASP A 1 119 ? -30.205 1.914 8.896 1.00 80.69 119 ASP A O 1
ATOM 935 N N . ASN A 1 120 ? -29.668 2.203 11.048 1.00 83.69 120 ASN A N 1
ATOM 936 C CA . ASN A 1 120 ? -28.262 2.501 10.777 1.00 83.69 120 ASN A CA 1
ATOM 937 C C . ASN A 1 120 ? -27.543 1.374 10.009 1.00 83.69 120 ASN A C 1
ATOM 939 O O . ASN A 1 120 ? -27.782 0.191 10.241 1.00 83.69 120 ASN A O 1
ATOM 943 N N . LYS A 1 121 ? -26.612 1.723 9.118 1.00 84.50 121 LYS A N 1
ATOM 944 C CA . LYS A 1 121 ? -25.835 0.744 8.329 1.00 84.50 121 LYS A CA 1
ATOM 945 C C . LYS A 1 121 ? -24.352 0.717 8.700 1.00 84.50 121 LYS A C 1
ATOM 947 O O . LYS A 1 121 ? -23.524 0.321 7.884 1.00 84.50 121 LYS A O 1
ATOM 952 N N . ASN A 1 122 ? -24.008 1.144 9.916 1.00 87.12 122 ASN A N 1
ATOM 953 C CA . ASN A 1 122 ? -22.620 1.231 10.378 1.00 87.12 122 ASN A CA 1
ATOM 954 C C . ASN A 1 122 ? -22.160 -0.104 10.962 1.00 87.12 122 ASN A C 1
ATOM 956 O O . ASN A 1 122 ? -21.881 -0.220 12.154 1.00 87.12 122 ASN A O 1
ATOM 960 N N . PHE A 1 123 ? -22.130 -1.120 10.105 1.00 90.62 123 PHE A N 1
ATOM 961 C CA . PHE A 1 123 ? -21.623 -2.433 10.465 1.00 90.62 123 PHE A CA 1
ATOM 962 C C . PHE A 1 123 ? -20.095 -2.409 10.547 1.00 90.62 123 PHE A C 1
ATOM 964 O O . PHE A 1 123 ? -19.430 -1.897 9.647 1.00 90.62 123 PHE A O 1
ATOM 971 N N . PHE A 1 124 ? -19.550 -2.989 11.609 1.00 91.56 124 PHE A N 1
ATOM 972 C CA . PHE A 1 124 ? -18.122 -3.227 11.784 1.00 91.56 124 PHE A CA 1
ATOM 973 C C . PHE A 1 124 ? -17.865 -4.694 12.122 1.00 91.56 124 PHE A C 1
ATOM 975 O O . PHE A 1 124 ? -18.717 -5.394 12.674 1.00 91.56 124 PHE A O 1
ATOM 982 N N . GLU A 1 125 ? -16.681 -5.168 11.757 1.00 93.25 125 GLU A N 1
ATOM 983 C CA . GLU A 1 125 ? -16.274 -6.547 11.990 1.00 93.25 125 GLU A CA 1
ATOM 984 C C . GLU A 1 125 ? -15.964 -6.789 13.475 1.00 93.25 125 GLU A C 1
ATOM 986 O O . GLU A 1 125 ? -15.373 -5.945 14.155 1.00 93.25 125 GLU A O 1
ATOM 991 N N . VAL A 1 126 ? -16.352 -7.962 13.980 1.00 94.12 126 VAL A N 1
ATOM 992 C CA . VAL A 1 126 ? -16.002 -8.433 15.324 1.00 94.12 126 VAL A CA 1
ATOM 993 C C . VAL A 1 126 ? -15.553 -9.882 15.293 1.00 94.12 126 VAL A C 1
ATOM 995 O O . VAL A 1 126 ? -15.966 -10.675 14.451 1.00 94.12 126 VAL A O 1
ATOM 998 N N . ILE A 1 127 ? -14.732 -10.238 16.277 1.00 91.94 127 ILE A N 1
ATOM 999 C CA . ILE A 1 127 ? -14.248 -11.603 16.457 1.00 91.94 127 ILE A CA 1
ATOM 1000 C C . ILE A 1 127 ? -15.184 -12.321 17.431 1.00 91.94 127 ILE A C 1
ATOM 1002 O O . ILE A 1 127 ? -15.121 -12.106 18.646 1.00 91.94 127 ILE A O 1
ATOM 1006 N N . TRP A 1 128 ? -16.059 -13.166 16.886 1.00 93.88 128 TRP A N 1
ATOM 1007 C CA . TRP A 1 128 ? -16.976 -14.001 17.659 1.00 93.88 128 TRP A CA 1
ATOM 1008 C C . TRP A 1 128 ? -16.241 -15.124 18.387 1.00 93.88 128 TRP A C 1
ATOM 1010 O O . TRP A 1 128 ? -15.458 -15.874 17.798 1.00 93.88 128 TRP A O 1
ATOM 1020 N N . ASN A 1 129 ? -16.548 -15.294 19.670 1.00 91.69 129 ASN A N 1
ATOM 1021 C CA . ASN A 1 129 ? -16.072 -16.430 20.444 1.00 91.69 129 ASN A CA 1
ATOM 1022 C C . ASN A 1 129 ? -16.663 -17.722 19.861 1.00 91.69 129 ASN A C 1
ATOM 1024 O O . ASN A 1 129 ? -17.873 -17.841 19.689 1.00 91.69 129 ASN A O 1
ATOM 1028 N N . GLY A 1 130 ? -15.802 -18.687 19.530 1.00 87.25 130 GLY A N 1
ATOM 1029 C CA . GLY A 1 130 ? -16.210 -19.948 18.896 1.00 87.25 130 GLY A CA 1
ATOM 1030 C C . GLY A 1 130 ? -16.467 -19.868 17.385 1.00 87.25 130 GLY A C 1
ATOM 1031 O O . GLY A 1 130 ? -16.786 -20.891 16.787 1.00 87.25 130 GLY A O 1
ATOM 1032 N N . GLY A 1 131 ? -16.308 -18.698 16.750 1.00 88.88 131 GLY A N 1
ATOM 1033 C CA . GLY A 1 131 ? -16.427 -18.531 15.292 1.00 88.88 131 GLY A CA 1
ATOM 1034 C C . GLY A 1 131 ? -17.853 -18.626 14.734 1.00 88.88 131 GLY A C 1
ATOM 1035 O O . GLY A 1 131 ? -18.038 -18.611 13.521 1.00 88.88 131 GLY A O 1
ATOM 1036 N N . THR A 1 132 ? -18.862 -18.714 15.600 1.00 89.50 132 THR A N 1
ATOM 1037 C CA . THR A 1 132 ? -20.281 -18.759 15.226 1.00 89.50 132 THR A CA 1
ATOM 1038 C C . THR A 1 132 ? -21.014 -17.534 15.746 1.00 89.50 132 THR A C 1
ATOM 1040 O O . THR A 1 132 ? -20.676 -17.020 16.810 1.00 89.50 132 THR A O 1
ATOM 1043 N N . PHE A 1 133 ? -22.060 -17.111 15.038 1.00 91.38 133 PHE A N 1
ATOM 1044 C CA . PHE A 1 133 ? -22.848 -15.933 15.389 1.00 91.38 133 PHE A CA 1
ATOM 1045 C C . PHE A 1 133 ? -24.354 -16.152 15.151 1.00 91.38 133 PHE A C 1
ATOM 1047 O O . PHE A 1 133 ? -24.739 -17.055 14.395 1.00 91.38 133 PHE A O 1
ATOM 1054 N N . PRO A 1 134 ? -25.225 -15.345 15.786 1.00 90.12 134 PRO A N 1
ATOM 1055 C CA . PRO A 1 134 ? -26.655 -15.336 15.490 1.00 90.12 134 PRO A CA 1
ATOM 1056 C C . PRO A 1 134 ? -26.919 -15.003 14.016 1.00 90.12 134 PRO A C 1
ATOM 1058 O O . PRO A 1 134 ? -26.507 -13.954 13.528 1.00 90.12 134 PRO A O 1
ATOM 1061 N N . ASN A 1 135 ? -27.633 -15.877 13.309 1.00 87.69 135 ASN A N 1
ATOM 1062 C CA . ASN A 1 135 ? -27.952 -15.725 11.889 1.00 87.69 135 ASN A CA 1
ATOM 1063 C C . ASN A 1 135 ? -29.407 -16.167 11.620 1.00 87.69 135 ASN A C 1
ATOM 1065 O O . ASN A 1 135 ? -29.874 -17.114 12.251 1.00 87.69 135 ASN A O 1
ATOM 1069 N N . PRO A 1 136 ? -30.147 -15.565 10.670 1.00 85.00 136 PRO A N 1
ATOM 1070 C CA . PRO A 1 136 ? -31.502 -16.016 10.334 1.00 85.00 136 PRO A CA 1
ATOM 1071 C C . PRO A 1 136 ? -31.629 -17.526 10.063 1.00 85.00 136 PRO A C 1
ATOM 1073 O O . PRO A 1 136 ? -32.631 -18.130 10.437 1.00 85.00 136 PRO A O 1
ATOM 1076 N N . SER A 1 137 ? -30.600 -18.151 9.479 1.00 83.38 137 SER A N 1
ATOM 1077 C CA . SER A 1 137 ? -30.542 -19.599 9.213 1.00 83.38 137 SER A CA 1
ATOM 1078 C C . SER A 1 137 ? -30.517 -20.474 10.470 1.00 83.38 137 SER A C 1
ATOM 1080 O O . SER A 1 137 ? -31.037 -21.582 10.434 1.00 83.38 137 SER A O 1
ATOM 1082 N N . ASN A 1 138 ? -29.969 -19.973 11.582 1.00 80.38 138 ASN A N 1
ATOM 1083 C CA . ASN A 1 138 ? -30.043 -20.604 12.903 1.00 80.38 138 ASN A CA 1
ATOM 1084 C C . ASN A 1 138 ? -31.114 -19.940 13.781 1.00 80.38 138 ASN A C 1
ATOM 1086 O O . ASN A 1 138 ? -31.019 -19.951 15.010 1.00 80.38 138 ASN A O 1
ATOM 1090 N N . ASN A 1 139 ? -32.101 -19.293 13.143 1.00 80.75 139 ASN A N 1
ATOM 1091 C CA . ASN A 1 139 ? -33.180 -18.543 13.779 1.00 80.75 139 ASN A CA 1
ATOM 1092 C C . ASN A 1 139 ? -32.651 -17.575 14.869 1.00 80.75 139 ASN A C 1
ATOM 1094 O O . ASN A 1 139 ? -33.239 -17.421 15.943 1.00 80.75 139 ASN A O 1
ATOM 1098 N N . CYS A 1 140 ? -31.513 -16.940 14.573 1.00 84.50 140 CYS A N 1
ATOM 1099 C CA . CYS A 1 140 ? -30.783 -16.027 15.446 1.00 84.50 140 CYS A CA 1
ATOM 1100 C C . CYS A 1 140 ? -30.412 -16.624 16.818 1.00 84.50 140 CYS A C 1
ATOM 1102 O O . CYS A 1 140 ? -30.481 -15.921 17.827 1.00 84.50 140 CYS A O 1
ATOM 1104 N N . GLY A 1 141 ? -30.012 -17.902 16.849 1.00 72.69 141 GLY A N 1
ATOM 1105 C CA . GLY A 1 141 ? -29.486 -18.592 18.035 1.00 72.69 141 GLY A CA 1
ATOM 1106 C C . GLY A 1 141 ? -30.428 -19.606 18.702 1.00 72.69 141 GLY A C 1
ATOM 1107 O O . GLY A 1 141 ? -30.524 -19.611 19.920 1.00 72.69 141 GLY A O 1
ATOM 1108 N N . GLU A 1 142 ? -31.156 -20.405 17.912 1.00 66.88 142 GLU A N 1
ATOM 1109 C CA . GLU A 1 142 ? -32.086 -21.505 18.268 1.00 66.88 142 GLU A CA 1
ATOM 1110 C C . GLU A 1 142 ? -32.261 -21.952 19.745 1.00 66.88 142 GLU A C 1
ATOM 1112 O O . GLU A 1 142 ? -31.317 -22.315 20.441 1.00 66.88 142 GLU A O 1
ATOM 1117 N N . GLY A 1 143 ? -33.533 -22.073 20.178 1.00 49.50 143 GLY A N 1
ATOM 1118 C CA . GLY A 1 143 ? -33.908 -22.688 21.457 1.00 49.50 143 GLY A CA 1
ATOM 1119 C C . GLY A 1 143 ? -35.398 -22.617 21.818 1.00 49.50 143 GLY A C 1
ATOM 1120 O O . GLY A 1 143 ? -36.167 -23.508 21.478 1.00 49.50 143 GLY A O 1
ATOM 1121 N N . ILE A 1 144 ? -35.828 -21.605 22.573 1.00 45.34 144 ILE A N 1
ATOM 1122 C CA . ILE A 1 144 ? -37.188 -21.496 23.140 1.00 45.34 144 ILE A CA 1
ATOM 1123 C C . ILE A 1 144 ? -37.576 -20.006 23.195 1.00 45.34 144 ILE A C 1
ATOM 1125 O O . ILE A 1 144 ? -36.694 -19.151 23.214 1.00 45.34 144 ILE A O 1
ATOM 1129 N N . GLU A 1 145 ? -38.879 -19.709 23.142 1.00 42.31 145 GLU A N 1
ATOM 1130 C CA . GLU A 1 145 ? -39.514 -18.387 23.303 1.00 42.31 145 GLU A CA 1
ATOM 1131 C C . GLU A 1 145 ? -38.658 -17.377 24.097 1.00 42.31 145 GLU A C 1
ATOM 1133 O O . GLU A 1 145 ? -38.453 -17.537 25.298 1.00 42.31 145 GLU A O 1
ATOM 1138 N N . GLY A 1 146 ? -38.153 -16.345 23.402 1.00 50.97 146 GLY A N 1
ATOM 1139 C CA . GLY A 1 146 ? -37.346 -15.267 23.993 1.00 50.97 146 GLY A CA 1
ATOM 1140 C C . GLY A 1 146 ? -36.299 -14.610 23.102 1.00 50.97 146 GLY A C 1
ATOM 1141 O O . GLY A 1 146 ? -35.942 -13.479 23.381 1.00 50.97 146 GLY A O 1
ATOM 1142 N N . LYS A 1 147 ? -35.880 -15.293 22.030 1.00 67.62 147 LYS A N 1
ATOM 1143 C CA . LYS A 1 147 ? -35.087 -14.935 20.821 1.00 67.62 147 LYS A CA 1
ATOM 1144 C C . LYS A 1 147 ? -34.504 -13.517 20.630 1.00 67.62 147 LYS A C 1
ATOM 1146 O O . LYS A 1 147 ? -35.165 -12.520 20.882 1.00 67.62 147 LYS A O 1
ATOM 1151 N N . CYS A 1 148 ? -33.341 -13.445 19.968 1.00 81.25 148 CYS A N 1
ATOM 1152 C CA . CYS A 1 148 ? -33.012 -12.292 19.119 1.00 81.25 148 CYS A CA 1
ATOM 1153 C C . CYS A 1 148 ? -34.000 -12.181 17.951 1.00 81.25 148 CYS A C 1
ATOM 1155 O O . CYS A 1 148 ? -34.478 -13.181 17.417 1.00 81.25 148 CYS A O 1
ATOM 1157 N N . GLU A 1 149 ? -34.296 -10.958 17.539 1.00 85.19 149 GLU A N 1
ATOM 1158 C CA . GLU A 1 149 ? -35.265 -10.676 16.487 1.00 85.19 149 GLU A CA 1
ATOM 1159 C C . GLU A 1 149 ? -34.655 -10.910 15.099 1.00 85.19 149 GLU A C 1
ATOM 1161 O O . GLU A 1 149 ? -33.553 -10.443 14.821 1.00 85.19 149 GLU A O 1
ATOM 1166 N N . VAL A 1 150 ? -35.369 -11.622 14.222 1.00 84.56 150 VAL A N 1
ATOM 1167 C CA . VAL A 1 150 ? -34.998 -11.745 12.804 1.00 84.56 150 VAL A CA 1
ATOM 1168 C C . VAL A 1 150 ? -35.468 -10.484 12.085 1.00 84.56 150 VAL A C 1
ATOM 1170 O O . VAL A 1 150 ? -36.659 -10.173 12.099 1.00 84.56 150 VAL A O 1
ATOM 1173 N N . LEU A 1 151 ? -34.546 -9.769 11.446 1.00 83.06 151 LEU A N 1
ATOM 1174 C CA . LEU A 1 151 ? -34.861 -8.532 10.732 1.00 83.06 151 LEU A CA 1
ATOM 1175 C C . LEU A 1 151 ? -35.429 -8.825 9.338 1.00 83.06 151 LEU A C 1
ATOM 1177 O O . LEU A 1 151 ? -34.985 -9.750 8.659 1.00 83.06 151 LEU A O 1
ATOM 1181 N N . GLN A 1 152 ? -36.376 -7.998 8.880 1.00 77.69 152 GLN A N 1
ATOM 1182 C CA . GLN A 1 152 ? -36.978 -8.137 7.544 1.00 77.69 152 GLN A CA 1
ATOM 1183 C C . GLN A 1 152 ? -35.965 -7.954 6.406 1.00 77.69 152 GLN A C 1
ATOM 1185 O O . GLN A 1 152 ? -36.078 -8.612 5.378 1.00 77.69 152 GLN A O 1
ATOM 1190 N N . GLU A 1 153 ? -34.964 -7.090 6.598 1.00 73.25 153 GLU A N 1
ATOM 1191 C CA . GLU A 1 153 ? -33.881 -6.849 5.633 1.00 73.25 153 GLU A CA 1
ATOM 1192 C C . GLU A 1 153 ? -32.803 -7.954 5.642 1.00 73.25 153 GLU A C 1
ATOM 1194 O O . GLU A 1 153 ? -31.839 -7.888 4.883 1.00 73.25 153 GLU A O 1
ATOM 1199 N N . GLY A 1 154 ? -32.959 -8.971 6.498 1.00 78.56 154 GLY A N 1
ATOM 1200 C CA . GLY A 1 154 ? -31.942 -9.975 6.791 1.00 78.56 154 GLY A CA 1
ATOM 1201 C C . GLY A 1 154 ? -31.102 -9.620 8.023 1.00 78.56 154 GLY A C 1
ATOM 1202 O O . GLY A 1 154 ? -30.911 -8.455 8.367 1.00 78.56 154 GLY A O 1
ATOM 1203 N N . GLY A 1 155 ? -30.601 -10.652 8.706 1.00 86.81 155 GLY A N 1
ATOM 1204 C CA . GLY A 1 155 ? -29.810 -10.518 9.932 1.00 86.81 155 GLY A CA 1
ATOM 1205 C C . GLY A 1 155 ? -30.607 -10.671 11.232 1.00 86.81 155 GLY A C 1
ATOM 1206 O O . GLY A 1 155 ? -31.779 -11.053 11.234 1.00 86.81 155 GLY A O 1
ATOM 1207 N N . CYS A 1 156 ? -29.936 -10.392 12.348 1.00 89.38 156 CYS A N 1
ATOM 1208 C CA . CYS A 1 156 ? -30.442 -10.594 13.705 1.00 89.38 156 CYS A CA 1
ATOM 1209 C C . CYS A 1 156 ? -30.293 -9.330 14.552 1.00 89.38 156 CYS A C 1
ATOM 1211 O O . CYS A 1 156 ? -29.311 -8.610 14.409 1.00 89.38 156 CYS A O 1
ATOM 1213 N N . LEU A 1 157 ? -31.217 -9.081 15.475 1.00 89.94 157 LEU A N 1
ATOM 1214 C CA . LEU A 1 157 ? -31.150 -7.983 16.435 1.00 89.94 157 LEU A CA 1
ATOM 1215 C C . LEU A 1 157 ? -31.270 -8.526 17.864 1.00 89.94 157 LEU A C 1
ATOM 1217 O O . LEU A 1 157 ? -32.328 -8.990 18.295 1.00 89.94 157 LEU A O 1
ATOM 1221 N N . CYS A 1 158 ? -30.171 -8.444 18.606 1.00 89.19 158 CYS A N 1
ATOM 1222 C CA . CYS A 1 158 ? -30.018 -9.018 19.941 1.00 89.19 158 CYS A CA 1
ATOM 1223 C C . CYS A 1 158 ? -29.944 -7.939 21.023 1.00 89.19 158 CYS A C 1
ATOM 1225 O O . CYS A 1 158 ? -29.415 -6.853 20.779 1.00 89.19 158 CYS A O 1
ATOM 1227 N N . GLN A 1 159 ? -30.426 -8.237 22.235 1.00 88.44 159 GLN A N 1
ATOM 1228 C CA . GLN A 1 159 ? -30.026 -7.466 23.417 1.00 88.44 159 GLN A CA 1
ATOM 1229 C C . GLN A 1 159 ? -28.585 -7.825 23.786 1.00 88.44 159 GLN A C 1
ATOM 1231 O O . GLN A 1 159 ? -28.074 -8.872 23.389 1.00 88.44 159 GLN A O 1
ATOM 1236 N N . THR A 1 160 ? -27.90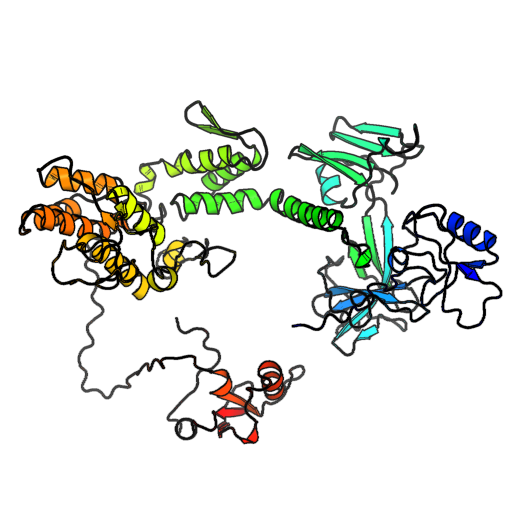8 -6.955 24.533 1.00 90.31 160 THR A N 1
ATOM 1237 C CA . THR A 1 160 ? -26.520 -7.201 24.933 1.00 90.31 160 THR A CA 1
ATOM 1238 C C . THR A 1 160 ? -26.285 -6.925 26.407 1.00 90.31 160 THR A C 1
ATOM 1240 O O . THR A 1 160 ? -26.995 -6.143 27.041 1.00 90.31 160 THR A O 1
ATOM 1243 N N . SER A 1 161 ? -25.247 -7.547 26.958 1.00 88.44 161 SER A N 1
ATOM 1244 C CA . SER A 1 161 ? -24.627 -7.095 28.200 1.00 88.44 161 SER A CA 1
ATOM 1245 C C . SER A 1 161 ? -23.116 -7.112 28.067 1.00 88.44 161 SER A C 1
ATOM 1247 O O . SER A 1 161 ? -22.558 -8.046 27.496 1.00 88.44 161 SER A O 1
ATOM 1249 N N . VAL A 1 162 ? -22.442 -6.122 28.643 1.00 88.25 162 VAL A N 1
ATOM 1250 C CA . VAL A 1 162 ? -20.978 -6.076 28.641 1.00 88.25 162 VAL A CA 1
ATOM 1251 C C . VAL A 1 162 ? -20.454 -6.649 29.952 1.00 88.25 162 VAL A C 1
ATOM 1253 O O . VAL A 1 162 ? -20.620 -6.032 31.005 1.00 88.25 162 VAL A O 1
ATOM 1256 N N . LEU A 1 163 ? -19.769 -7.782 29.902 1.00 89.69 163 LEU A N 1
ATOM 1257 C CA . LEU A 1 163 ? -19.081 -8.379 31.043 1.00 89.69 163 LEU A CA 1
ATOM 1258 C C . LEU A 1 163 ? -17.621 -7.906 31.082 1.00 89.69 163 LEU A C 1
ATOM 1260 O O . LEU A 1 163 ? -16.999 -7.692 30.041 1.00 89.69 163 LEU A O 1
ATOM 1264 N N . GLY A 1 164 ? -17.098 -7.668 32.284 1.00 90.50 164 GLY A N 1
ATOM 1265 C CA . GLY A 1 164 ? -15.708 -7.287 32.510 1.00 90.50 164 GLY A CA 1
ATOM 1266 C C . GLY A 1 164 ? -15.092 -8.216 33.543 1.00 90.50 164 GLY A C 1
ATOM 1267 O O . GLY A 1 164 ? -15.505 -8.174 34.699 1.00 90.50 164 GLY A O 1
ATOM 1268 N N . GLU A 1 165 ? -14.132 -9.037 33.134 1.00 93.75 165 GLU A N 1
ATOM 1269 C CA . GLU A 1 165 ? -13.522 -10.063 33.989 1.00 93.75 165 GLU A CA 1
ATOM 1270 C C . GLU A 1 165 ? -12.016 -9.856 34.088 1.00 93.75 165 GLU A C 1
ATOM 1272 O O . GLU A 1 165 ? -11.384 -9.415 33.125 1.00 93.75 165 GLU A O 1
ATOM 1277 N N . ALA A 1 166 ? -11.446 -10.170 35.252 1.00 94.81 166 ALA A N 1
ATOM 1278 C CA . ALA A 1 166 ? -10.000 -10.189 35.415 1.00 94.81 166 ALA A CA 1
ATOM 1279 C C . ALA A 1 166 ? -9.410 -11.321 34.567 1.00 94.81 166 ALA A C 1
ATOM 1281 O O . ALA A 1 166 ? -9.944 -12.428 34.556 1.00 94.81 166 ALA A O 1
ATOM 1282 N N . VAL A 1 167 ? -8.329 -11.033 33.844 1.00 95.81 167 VAL A N 1
ATOM 1283 C CA . VAL A 1 167 ? -7.663 -12.032 32.991 1.00 95.81 167 VAL A CA 1
ATOM 1284 C C . VAL A 1 167 ? -6.629 -12.809 33.786 1.00 95.81 167 VAL A C 1
ATOM 1286 O O . VAL A 1 167 ? -6.521 -14.022 33.641 1.00 95.81 167 VAL A O 1
ATOM 1289 N N . PHE A 1 168 ? -5.886 -12.103 34.632 1.00 95.81 168 PHE A N 1
ATOM 1290 C CA . PHE A 1 168 ? -4.843 -12.668 35.469 1.00 95.81 168 PHE A CA 1
ATOM 1291 C C . PHE A 1 168 ? -5.281 -12.647 36.931 1.00 95.81 168 PHE A C 1
ATOM 1293 O O . PHE A 1 168 ? -5.730 -11.615 37.429 1.00 95.81 168 PHE A O 1
ATOM 1300 N N . ASP A 1 169 ? -5.118 -13.773 37.614 1.00 95.06 169 ASP A N 1
ATOM 1301 C CA . ASP A 1 169 ? -5.282 -13.935 39.064 1.00 95.06 169 ASP A CA 1
ATOM 1302 C C . ASP A 1 169 ? -3.928 -13.941 39.808 1.00 95.06 169 ASP A C 1
ATOM 1304 O O . ASP A 1 169 ? -3.877 -13.939 41.041 1.00 95.06 169 ASP A O 1
ATOM 1308 N N . SER A 1 170 ? -2.824 -13.888 39.059 1.00 93.81 170 SER A N 1
ATOM 1309 C CA . SER A 1 170 ? -1.452 -13.781 39.547 1.00 93.81 170 SER A CA 1
ATOM 1310 C C . SER A 1 170 ? -0.592 -12.897 38.639 1.00 93.81 170 SER A C 1
ATOM 1312 O O . SER A 1 170 ? -1.047 -12.405 37.609 1.00 93.81 170 SER A O 1
ATOM 1314 N N . MET A 1 171 ? 0.687 -12.717 38.992 1.00 94.06 171 MET A N 1
ATOM 1315 C CA . MET A 1 171 ? 1.643 -12.051 38.103 1.00 94.06 171 MET A CA 1
ATOM 1316 C C . MET A 1 171 ? 1.706 -12.817 36.767 1.00 94.06 171 MET A C 1
ATOM 1318 O O . MET A 1 171 ? 1.874 -14.040 36.810 1.00 94.06 171 MET A O 1
ATOM 1322 N N . PRO A 1 172 ? 1.583 -12.142 35.610 1.00 95.50 172 PRO A N 1
ATOM 1323 C CA . PRO A 1 172 ? 1.737 -12.775 34.304 1.00 95.50 172 PRO A CA 1
ATOM 1324 C C . PRO A 1 172 ? 3.127 -13.399 34.141 1.00 95.50 172 PRO A C 1
ATOM 1326 O O . PRO A 1 172 ? 4.100 -12.892 34.700 1.00 95.50 172 PRO A O 1
ATOM 1329 N N . ALA A 1 173 ? 3.224 -14.486 33.372 1.00 94.50 173 ALA A N 1
ATOM 1330 C CA . ALA A 1 173 ? 4.479 -15.213 33.170 1.00 94.50 173 ALA A CA 1
ATOM 1331 C C . ALA A 1 173 ? 5.404 -14.532 32.147 1.00 94.50 173 ALA A C 1
ATOM 1333 O O . ALA A 1 173 ? 6.625 -14.619 32.275 1.00 94.50 173 ALA A O 1
ATOM 1334 N N . ALA A 1 174 ? 4.837 -13.835 31.160 1.00 94.44 174 ALA A N 1
ATOM 1335 C CA . ALA A 1 174 ? 5.575 -13.069 30.164 1.00 94.44 174 ALA A CA 1
ATOM 1336 C C . ALA A 1 174 ? 4.847 -11.772 29.782 1.00 94.44 174 ALA A C 1
ATOM 1338 O O . ALA A 1 174 ? 3.634 -11.638 29.940 1.00 94.44 174 ALA A O 1
ATOM 1339 N N . LYS A 1 175 ? 5.597 -10.808 29.233 1.00 94.19 175 LYS A N 1
ATOM 1340 C CA . LYS A 1 175 ? 5.038 -9.556 28.697 1.00 94.19 175 LYS A CA 1
ATOM 1341 C C . LYS A 1 175 ? 4.078 -9.809 27.533 1.00 94.19 175 LYS A C 1
ATOM 1343 O O . LYS A 1 175 ? 3.036 -9.163 27.463 1.00 94.19 175 LYS A O 1
ATOM 1348 N N . ASP A 1 176 ? 4.398 -10.781 26.682 1.00 91.56 176 ASP A N 1
ATOM 1349 C CA . ASP A 1 176 ? 3.580 -11.154 25.525 1.00 91.56 176 ASP A CA 1
ATOM 1350 C C . ASP A 1 176 ? 2.196 -11.675 25.928 1.00 91.56 176 ASP A C 1
ATOM 1352 O O . ASP A 1 176 ? 1.215 -11.407 25.235 1.00 91.56 176 ASP A O 1
ATOM 1356 N N . ASP A 1 177 ? 2.075 -12.346 27.080 1.00 93.69 177 ASP A N 1
ATOM 1357 C CA . ASP A 1 177 ? 0.771 -12.763 27.609 1.00 93.69 177 ASP A CA 1
ATOM 1358 C C . ASP A 1 177 ? -0.097 -11.535 27.917 1.00 93.69 177 ASP A C 1
ATOM 1360 O O . ASP A 1 177 ? -1.283 -11.496 27.595 1.00 93.69 177 ASP A O 1
ATOM 1364 N N . VAL A 1 178 ? 0.502 -10.493 28.500 1.00 94.88 178 VAL A N 1
ATOM 1365 C CA . VAL A 1 178 ? -0.202 -9.244 28.815 1.00 94.88 178 VAL A CA 1
ATOM 1366 C C . VAL A 1 178 ? -0.618 -8.522 27.534 1.00 94.88 178 VAL A C 1
ATOM 1368 O O . VAL A 1 178 ? -1.783 -8.155 27.404 1.00 94.88 178 VAL A O 1
ATOM 1371 N N . LEU A 1 179 ? 0.305 -8.356 26.581 1.00 92.06 179 LEU A N 1
ATOM 1372 C CA . LEU A 1 179 ? 0.068 -7.635 25.322 1.00 92.06 179 LEU A CA 1
ATOM 1373 C C . LEU A 1 179 ? -0.922 -8.353 24.394 1.00 92.06 179 LEU A C 1
ATOM 1375 O O . LEU A 1 179 ? -1.643 -7.699 23.647 1.00 92.06 179 LEU A O 1
ATOM 1379 N N . SER A 1 180 ? -0.980 -9.686 24.439 1.00 89.56 180 SER A N 1
ATOM 1380 C CA . SER A 1 180 ? -1.909 -10.472 23.617 1.00 89.56 180 SER A CA 1
ATOM 1381 C C . SER A 1 180 ? -3.300 -10.614 24.238 1.00 89.56 180 SER A C 1
ATOM 1383 O O . SER A 1 180 ? -4.287 -10.742 23.508 1.00 89.56 180 SER A O 1
ATOM 1385 N N . MET A 1 181 ? -3.413 -10.593 25.572 1.00 91.19 181 MET A N 1
ATOM 1386 C CA . MET A 1 181 ? -4.686 -10.835 26.261 1.00 91.19 181 MET A CA 1
ATOM 1387 C C . MET A 1 181 ? -5.384 -9.573 26.775 1.00 91.19 181 MET A C 1
ATOM 1389 O O . MET A 1 181 ? -6.604 -9.617 26.974 1.00 91.19 181 MET A O 1
ATOM 1393 N N . LEU A 1 182 ? -4.656 -8.472 26.997 1.00 92.94 182 LEU A N 1
ATOM 1394 C CA . LEU A 1 182 ? -5.205 -7.198 27.469 1.00 92.94 182 LEU A CA 1
ATOM 1395 C C . LEU A 1 182 ? -5.154 -6.140 26.371 1.00 92.94 182 LEU A C 1
ATOM 1397 O O . LEU A 1 182 ? -4.105 -5.850 25.812 1.00 92.94 182 LEU A O 1
ATOM 1401 N N . SER A 1 183 ? -6.297 -5.508 26.116 1.00 88.12 183 SER A N 1
ATOM 1402 C CA . SER A 1 183 ? -6.442 -4.467 25.089 1.00 88.12 183 SER A CA 1
ATOM 1403 C C . SER A 1 183 ? -6.991 -3.146 25.633 1.00 88.12 183 SER A C 1
ATOM 1405 O O . SER A 1 183 ? -7.302 -2.243 24.864 1.00 88.12 183 SER A O 1
ATOM 1407 N N . ILE A 1 184 ? -7.179 -3.039 26.952 1.00 89.56 184 ILE A N 1
ATOM 1408 C CA . ILE A 1 184 ? -7.760 -1.860 27.600 1.00 89.56 184 ILE A CA 1
ATOM 1409 C C . ILE A 1 184 ? -6.660 -1.134 28.368 1.00 89.56 184 ILE A C 1
ATOM 1411 O O . ILE A 1 184 ? -6.119 -1.658 29.343 1.00 89.56 184 ILE A O 1
ATOM 1415 N N . GLY A 1 185 ? -6.351 0.086 27.928 1.00 90.25 185 GLY A N 1
ATOM 1416 C CA . GLY A 1 185 ? -5.400 0.963 28.602 1.00 90.25 185 GLY A CA 1
ATOM 1417 C C . GLY A 1 185 ? -5.885 1.415 29.982 1.00 90.25 185 GLY A C 1
ATOM 1418 O O . GLY A 1 185 ? -7.085 1.467 30.266 1.00 90.25 185 GLY A O 1
ATOM 1419 N N . ALA A 1 186 ? -4.939 1.767 30.843 1.00 91.50 186 ALA A N 1
ATOM 1420 C CA . ALA A 1 186 ? -5.175 2.410 32.125 1.00 91.50 186 ALA A CA 1
ATOM 1421 C C . ALA A 1 186 ? -4.454 3.762 32.182 1.00 91.50 186 ALA A C 1
ATOM 1423 O O . ALA A 1 186 ? -3.458 3.981 31.495 1.00 91.50 186 ALA A O 1
ATOM 1424 N N . LEU A 1 187 ? -4.960 4.672 33.016 1.00 89.44 187 LEU A N 1
ATOM 1425 C CA . LEU A 1 187 ? -4.214 5.878 33.365 1.00 89.44 187 LEU A CA 1
ATOM 1426 C C . LEU A 1 187 ? -2.993 5.500 34.205 1.00 89.44 187 LEU A C 1
ATOM 1428 O O . LEU A 1 187 ? -3.027 4.507 34.934 1.00 89.44 187 LEU A O 1
ATOM 1432 N N . ASP A 1 188 ? -1.949 6.326 34.132 1.00 90.94 188 ASP A N 1
ATOM 1433 C CA . ASP A 1 188 ? -0.795 6.202 35.019 1.00 90.94 188 ASP A CA 1
ATOM 1434 C C . ASP A 1 188 ? -1.283 6.198 36.487 1.00 90.94 188 ASP A C 1
ATOM 1436 O O . ASP A 1 188 ? -1.937 7.160 36.920 1.00 90.94 188 ASP A O 1
ATOM 1440 N N . PRO A 1 189 ? -0.977 5.143 37.269 1.00 91.12 189 PRO A N 1
ATOM 1441 C CA . PRO A 1 189 ? -1.346 5.049 38.678 1.00 91.12 189 PRO A CA 1
ATOM 1442 C C . PRO A 1 189 ? -0.910 6.251 39.530 1.00 91.12 189 PRO A C 1
ATOM 1444 O O . PRO A 1 189 ? -1.506 6.494 40.574 1.00 91.12 189 PRO A O 1
ATOM 1447 N N . ASN A 1 190 ? 0.085 7.036 39.107 1.00 87.62 190 ASN A N 1
ATOM 1448 C CA . ASN A 1 190 ? 0.539 8.239 39.814 1.00 87.62 190 ASN A CA 1
ATOM 1449 C C . ASN A 1 190 ? -0.434 9.428 39.725 1.00 87.62 190 ASN A C 1
ATOM 1451 O O . ASN A 1 190 ? -0.294 10.382 40.489 1.00 87.62 190 ASN A O 1
ATOM 1455 N N . VAL A 1 191 ? -1.409 9.399 38.809 1.00 88.50 191 VAL A N 1
ATOM 1456 C CA . VAL A 1 191 ? -2.466 10.428 38.706 1.00 88.50 191 VAL A CA 1
ATOM 1457 C C . VAL A 1 191 ? -3.501 10.278 39.829 1.00 88.50 191 VAL A C 1
ATOM 1459 O O . VAL A 1 191 ? -4.219 11.222 40.161 1.00 88.50 191 VAL A O 1
ATOM 1462 N N . HIS A 1 192 ? -3.579 9.086 40.418 1.00 83.75 192 HIS A N 1
ATOM 1463 C CA . HIS A 1 192 ? -4.486 8.761 41.508 1.00 83.75 192 HIS A CA 1
ATOM 1464 C C . HIS A 1 192 ? -4.026 9.344 42.850 1.00 83.75 192 HIS A C 1
ATOM 1466 O O . HIS A 1 192 ? -2.915 9.862 42.989 1.00 83.75 192 HIS A O 1
ATOM 1472 N N . ALA A 1 193 ? -4.895 9.277 43.864 1.00 81.94 193 ALA A N 1
ATOM 1473 C CA . ALA A 1 193 ? -4.545 9.777 45.187 1.00 81.94 193 ALA A CA 1
ATOM 1474 C C . ALA A 1 193 ? -3.319 9.032 45.746 1.00 81.94 193 ALA A C 1
ATOM 1476 O O . ALA A 1 193 ? -3.111 7.843 45.492 1.00 81.94 193 ALA A O 1
ATOM 1477 N N . ILE A 1 194 ? -2.505 9.731 46.541 1.00 78.00 194 ILE A N 1
ATOM 1478 C CA . ILE A 1 194 ? -1.317 9.143 47.170 1.00 78.00 194 ILE A CA 1
ATOM 1479 C C . ILE A 1 194 ? -1.731 7.888 47.959 1.00 78.00 194 ILE A C 1
ATOM 1481 O O . ILE A 1 194 ? -2.641 7.949 48.785 1.00 78.00 194 ILE A O 1
ATOM 1485 N N . ASN A 1 195 ? -1.031 6.773 47.725 1.00 79.69 195 ASN A N 1
ATOM 1486 C CA . ASN A 1 195 ? -1.285 5.444 48.306 1.00 79.69 195 ASN A CA 1
ATOM 1487 C C . ASN A 1 195 ? -2.583 4.747 47.860 1.00 79.69 195 ASN A C 1
ATOM 1489 O O . ASN A 1 195 ? -2.963 3.747 48.468 1.00 79.69 195 ASN A O 1
ATOM 1493 N N . GLU A 1 196 ? -3.259 5.223 46.811 1.00 86.00 196 GLU A N 1
ATOM 1494 C CA . GLU A 1 196 ? -4.405 4.504 46.238 1.00 86.00 196 GLU A CA 1
ATOM 1495 C C . GLU A 1 196 ? -3.977 3.169 45.610 1.00 86.00 196 GLU A C 1
ATOM 1497 O O . GLU A 1 196 ? -4.676 2.165 45.751 1.00 86.00 196 GLU A O 1
ATOM 1502 N N . TYR A 1 197 ? -2.801 3.153 44.975 1.00 90.50 197 TYR A N 1
ATOM 1503 C CA . TYR A 1 197 ? -2.190 1.956 44.407 1.00 90.50 197 TYR A CA 1
ATOM 1504 C C . TYR A 1 197 ? -0.902 1.574 45.140 1.00 90.50 197 TYR A C 1
ATOM 1506 O O . TYR A 1 197 ? -0.036 2.413 45.399 1.00 90.50 197 TYR A O 1
ATOM 1514 N N . THR A 1 198 ? -0.747 0.282 45.418 1.00 90.88 198 THR A N 1
ATOM 1515 C CA . THR A 1 198 ? 0.524 -0.344 45.806 1.00 90.88 198 THR A CA 1
ATOM 1516 C C . THR A 1 198 ? 1.109 -1.068 44.598 1.00 90.88 198 THR A C 1
ATOM 1518 O O . THR A 1 198 ? 0.357 -1.572 43.768 1.00 90.88 198 THR A O 1
ATOM 1521 N N . LYS A 1 199 ? 2.442 -1.110 44.460 1.00 92.50 199 LYS A N 1
ATOM 1522 C CA . LYS A 1 199 ? 3.101 -1.718 43.293 1.00 92.50 199 LYS A CA 1
ATOM 1523 C C . LYS A 1 199 ? 4.016 -2.878 43.658 1.00 92.50 199 LYS A C 1
ATOM 1525 O O . LYS A 1 199 ? 4.717 -2.825 44.668 1.00 92.50 199 LYS A O 1
ATOM 1530 N N . LYS A 1 200 ? 4.065 -3.882 42.786 1.00 94.25 200 LYS A N 1
ATOM 1531 C CA . LYS A 1 200 ? 4.951 -5.047 42.873 1.00 94.25 200 LYS A CA 1
ATOM 1532 C C . LYS A 1 200 ? 5.664 -5.238 41.545 1.00 94.25 200 LYS A C 1
ATOM 1534 O O . LYS A 1 200 ? 5.017 -5.442 40.523 1.00 94.25 200 LYS A O 1
ATOM 1539 N N . PHE A 1 201 ? 6.990 -5.180 41.573 1.00 95.12 201 PHE A N 1
ATOM 1540 C CA . PHE A 1 201 ? 7.826 -5.419 40.402 1.00 95.12 201 PHE A CA 1
ATOM 1541 C C . PHE A 1 201 ? 8.309 -6.869 40.376 1.00 95.12 201 PHE A C 1
ATOM 1543 O O . PHE A 1 201 ? 8.787 -7.381 41.390 1.00 95.12 201 PHE A O 1
ATOM 1550 N N . SER A 1 202 ? 8.214 -7.513 39.216 1.00 94.50 202 SER A N 1
ATOM 1551 C CA . SER A 1 202 ? 8.823 -8.813 38.951 1.00 94.50 202 SER A CA 1
ATOM 1552 C C . SER A 1 202 ? 10.065 -8.627 38.082 1.00 94.50 202 SER A C 1
ATOM 1554 O O . SER A 1 202 ? 9.964 -8.301 36.903 1.00 94.50 202 SER A O 1
ATOM 1556 N N . ALA A 1 203 ? 11.248 -8.858 38.657 1.00 92.12 203 ALA A N 1
ATOM 1557 C CA . ALA A 1 203 ? 12.509 -8.791 37.914 1.00 92.12 203 ALA A CA 1
ATOM 1558 C C . ALA A 1 203 ? 12.642 -9.906 36.860 1.00 92.12 203 ALA A C 1
ATOM 1560 O O . ALA A 1 203 ? 13.366 -9.731 35.887 1.00 92.12 203 ALA A O 1
ATOM 1561 N N . GLU A 1 204 ? 11.943 -11.030 37.050 1.00 91.38 204 GLU A N 1
ATOM 1562 C CA . GLU A 1 204 ? 11.941 -12.166 36.119 1.00 91.38 204 GLU A CA 1
ATOM 1563 C C . GLU A 1 204 ? 11.210 -11.830 34.816 1.00 91.38 204 GLU A C 1
ATOM 1565 O O . GLU A 1 204 ? 11.669 -12.190 33.738 1.00 91.38 204 GLU A O 1
ATOM 1570 N N . THR A 1 205 ? 10.092 -11.109 34.916 1.00 92.25 205 THR A N 1
ATOM 1571 C CA . THR A 1 205 ? 9.218 -10.804 33.769 1.00 92.25 205 THR A CA 1
ATOM 1572 C C . THR A 1 205 ? 9.374 -9.369 33.267 1.00 92.25 205 THR A C 1
ATOM 1574 O O . THR A 1 205 ? 9.004 -9.050 32.138 1.00 92.25 205 THR A O 1
ATOM 1577 N N . GLY A 1 206 ? 9.929 -8.477 34.091 1.00 93.94 206 GLY A N 1
ATOM 1578 C CA . GLY A 1 206 ? 10.003 -7.047 33.809 1.00 93.94 206 GLY A CA 1
ATOM 1579 C C . GLY A 1 206 ? 8.645 -6.341 33.861 1.00 93.94 206 GLY A C 1
ATOM 1580 O O . GLY A 1 206 ? 8.509 -5.279 33.259 1.00 93.94 206 GLY A O 1
ATOM 1581 N N . ILE A 1 207 ? 7.654 -6.929 34.539 1.00 96.88 207 ILE A N 1
ATOM 1582 C CA . ILE A 1 207 ? 6.303 -6.379 34.703 1.00 96.88 207 ILE A CA 1
ATOM 1583 C C . ILE A 1 207 ? 6.183 -5.747 36.093 1.00 96.88 207 ILE A C 1
ATOM 1585 O O . ILE A 1 207 ? 6.583 -6.341 37.102 1.00 96.88 207 ILE A O 1
ATOM 1589 N N . THR A 1 208 ? 5.597 -4.552 36.158 1.00 96.81 208 THR A N 1
ATOM 1590 C CA . THR A 1 208 ? 5.133 -3.956 37.416 1.00 96.81 208 THR A CA 1
ATOM 1591 C C . THR A 1 208 ? 3.619 -4.048 37.475 1.00 96.81 208 THR A C 1
ATOM 1593 O O . THR A 1 208 ? 2.929 -3.598 36.571 1.00 96.81 208 THR A O 1
ATOM 1596 N N . ALA A 1 209 ? 3.087 -4.597 38.555 1.00 96.12 209 ALA A N 1
ATOM 1597 C CA . ALA A 1 209 ? 1.653 -4.671 38.778 1.00 96.12 209 ALA A CA 1
ATOM 1598 C C . ALA A 1 209 ? 1.245 -3.730 39.917 1.00 96.12 209 ALA A C 1
ATOM 1600 O O . ALA A 1 209 ? 1.895 -3.705 40.967 1.00 96.12 209 ALA A O 1
ATOM 1601 N N . TYR A 1 210 ? 0.190 -2.954 39.690 1.00 95.50 210 TYR A N 1
ATOM 1602 C CA . TYR A 1 210 ? -0.378 -1.977 40.614 1.00 95.50 210 TYR A CA 1
ATOM 1603 C C . TYR A 1 210 ? -1.748 -2.458 41.092 1.00 95.50 210 TYR A C 1
ATOM 1605 O O . TYR A 1 210 ? -2.614 -2.733 40.263 1.00 95.50 210 TYR A O 1
ATOM 1613 N N . TYR A 1 211 ? -1.975 -2.503 42.404 1.00 91.69 211 TYR A N 1
ATOM 1614 C CA . TYR A 1 211 ? -3.215 -3.004 43.011 1.00 91.69 211 TYR A CA 1
ATOM 1615 C C . TYR A 1 211 ? -3.832 -1.975 43.947 1.00 91.69 211 TYR A C 1
ATOM 1617 O O . TYR A 1 211 ? -3.120 -1.230 44.623 1.00 91.69 211 TYR A O 1
ATOM 1625 N N . ARG A 1 212 ? -5.160 -2.003 44.062 1.00 87.81 212 ARG A N 1
ATOM 1626 C CA . ARG A 1 212 ? -5.883 -1.300 45.125 1.00 87.81 212 ARG A CA 1
ATOM 1627 C C . ARG A 1 212 ? -6.054 -2.242 46.319 1.00 87.81 212 ARG A C 1
ATOM 1629 O O . ARG A 1 212 ? -6.814 -3.203 46.251 1.00 87.81 212 ARG A O 1
ATOM 1636 N N . GLY A 1 213 ? -5.357 -1.980 47.424 1.00 75.31 213 GLY A N 1
ATOM 1637 C CA . GLY A 1 213 ? -5.456 -2.788 48.649 1.00 75.31 213 GLY A CA 1
ATOM 1638 C C . GLY A 1 213 ? -4.477 -3.975 48.722 1.00 75.31 213 GLY A C 1
ATOM 1639 O O . GLY A 1 213 ? -3.271 -3.791 48.564 1.00 75.31 213 GLY A O 1
ATOM 1640 N N . ASN A 1 214 ? -4.981 -5.177 49.036 1.00 75.19 214 ASN A N 1
ATOM 1641 C CA . ASN A 1 214 ? -4.198 -6.332 49.525 1.00 75.19 214 ASN A CA 1
ATOM 1642 C C . ASN A 1 214 ? -3.596 -7.243 48.426 1.00 75.19 214 ASN A C 1
ATOM 1644 O O . ASN A 1 214 ? -3.873 -8.438 48.431 1.00 75.19 214 ASN A O 1
ATOM 1648 N N . GLU A 1 215 ? -2.784 -6.722 47.497 1.00 83.81 215 GLU A N 1
ATOM 1649 C CA . GLU A 1 215 ? -2.120 -7.525 46.431 1.00 83.81 215 GLU A CA 1
ATOM 1650 C C . GLU A 1 215 ? -3.059 -8.515 45.691 1.00 83.81 215 GLU A C 1
ATOM 1652 O O . GLU A 1 215 ? -2.645 -9.599 45.279 1.00 83.81 215 GLU A O 1
ATOM 1657 N N . ILE A 1 216 ? -4.341 -8.165 45.542 1.00 89.31 216 ILE A N 1
ATOM 1658 C CA . ILE A 1 216 ? -5.325 -8.989 44.830 1.00 89.31 216 ILE A CA 1
ATOM 1659 C C . ILE A 1 216 ? -5.282 -8.605 43.354 1.00 89.31 216 ILE A C 1
ATOM 1661 O O . ILE A 1 216 ? -5.450 -7.432 43.024 1.00 89.31 216 ILE A O 1
ATOM 1665 N N . TYR A 1 217 ? -5.102 -9.596 42.481 1.00 92.44 217 TYR A N 1
ATOM 1666 C CA . TYR A 1 217 ? -5.186 -9.420 41.035 1.00 92.44 217 TYR A CA 1
ATOM 1667 C C . TYR A 1 217 ? -6.653 -9.465 40.615 1.00 92.44 217 TYR A C 1
ATOM 1669 O O . TYR A 1 217 ? -7.251 -10.523 40.445 1.00 92.44 217 TYR A O 1
ATOM 1677 N N . ASP A 1 218 ? -7.251 -8.288 40.512 1.00 93.19 218 ASP A N 1
ATOM 1678 C CA . ASP A 1 218 ? -8.641 -8.086 40.124 1.00 93.19 218 ASP A CA 1
ATOM 1679 C C . ASP A 1 218 ? -8.737 -7.183 38.885 1.00 93.19 218 ASP A C 1
ATOM 1681 O O . ASP A 1 218 ? -7.732 -6.766 38.303 1.00 93.19 218 ASP A O 1
ATOM 1685 N N . THR A 1 219 ? -9.959 -6.814 38.501 1.00 92.88 219 THR A N 1
ATOM 1686 C CA . THR A 1 219 ? -10.200 -5.902 37.374 1.00 92.88 219 THR A CA 1
ATOM 1687 C C . THR A 1 219 ? -9.652 -4.489 37.580 1.00 92.88 219 THR A C 1
ATOM 1689 O O . THR A 1 219 ? -9.634 -3.709 36.631 1.00 92.88 219 THR A O 1
ATOM 1692 N N . ASN A 1 220 ? -9.262 -4.109 38.800 1.00 91.06 220 ASN A N 1
ATOM 1693 C CA . ASN A 1 220 ? -8.641 -2.817 39.097 1.00 91.06 220 ASN A CA 1
ATOM 1694 C C . ASN A 1 220 ? -7.115 -2.875 39.020 1.00 91.06 220 ASN A C 1
ATOM 1696 O O . ASN A 1 220 ? -6.472 -1.834 39.126 1.00 91.06 220 ASN A O 1
ATOM 1700 N N . THR A 1 221 ? -6.537 -4.060 38.837 1.00 94.81 221 THR A N 1
ATOM 1701 C CA . THR A 1 221 ? -5.093 -4.219 38.703 1.00 94.81 221 THR A CA 1
ATOM 1702 C C . THR A 1 221 ? -4.615 -3.604 37.393 1.00 94.81 221 THR A C 1
ATOM 1704 O O . THR A 1 221 ? -5.247 -3.778 36.349 1.00 94.81 221 THR A O 1
ATOM 1707 N N . ILE A 1 222 ? -3.503 -2.875 37.445 1.00 96.44 222 ILE A N 1
ATOM 1708 C CA . ILE A 1 222 ? -2.865 -2.266 36.274 1.00 96.44 222 ILE A CA 1
ATOM 1709 C C . ILE A 1 222 ? -1.486 -2.892 36.103 1.00 96.44 222 ILE A C 1
ATOM 1711 O O . ILE A 1 222 ? -0.697 -2.916 37.045 1.00 96.44 222 ILE A O 1
ATOM 1715 N N . PHE A 1 223 ? -1.188 -3.376 34.905 1.00 97.25 223 PHE A N 1
ATOM 1716 C CA . PHE A 1 223 ? 0.135 -3.847 34.523 1.00 97.25 223 PHE A CA 1
ATOM 1717 C C . PHE A 1 223 ? 0.869 -2.762 33.749 1.00 97.25 223 PHE A C 1
ATOM 1719 O O . PHE A 1 223 ? 0.378 -2.263 32.740 1.00 97.25 223 PHE A O 1
ATOM 1726 N N . GLU A 1 224 ? 2.055 -2.420 34.224 1.00 97.06 224 GLU A N 1
ATOM 1727 C CA . GLU A 1 224 ? 3.016 -1.573 33.541 1.00 97.06 224 GLU A CA 1
ATOM 1728 C C . GLU A 1 224 ? 4.127 -2.445 32.962 1.00 97.06 224 GLU A C 1
ATOM 1730 O O . GLU A 1 224 ? 4.746 -3.248 33.673 1.00 97.06 224 GLU A O 1
ATOM 1735 N N . LEU A 1 225 ? 4.395 -2.268 31.672 1.00 96.12 225 LEU A N 1
ATOM 1736 C CA . LEU A 1 225 ? 5.481 -2.945 30.981 1.00 96.12 225 LEU A CA 1
ATOM 1737 C C . LEU A 1 225 ? 5.979 -2.133 29.784 1.00 96.12 225 LEU A C 1
ATOM 1739 O O . LEU A 1 225 ? 5.303 -1.239 29.280 1.00 96.12 225 LEU A O 1
ATOM 1743 N N . THR A 1 226 ? 7.165 -2.496 29.308 1.00 94.62 226 THR A N 1
ATOM 1744 C CA . THR A 1 226 ? 7.717 -2.020 28.039 1.00 94.62 226 THR A CA 1
ATOM 1745 C C . THR A 1 226 ? 7.894 -3.207 27.108 1.00 94.62 226 THR A C 1
ATOM 1747 O O . THR A 1 226 ? 8.504 -4.198 27.528 1.00 94.62 226 THR A O 1
ATOM 1750 N N . ASP A 1 227 ? 7.360 -3.120 25.893 1.00 91.00 227 ASP A N 1
ATOM 1751 C CA . ASP A 1 227 ? 7.515 -4.163 24.877 1.00 91.00 227 ASP A CA 1
ATOM 1752 C C . ASP A 1 227 ? 8.935 -4.200 24.287 1.00 91.00 227 ASP A C 1
ATOM 1754 O O . ASP A 1 227 ? 9.802 -3.389 24.630 1.00 91.00 227 ASP A O 1
ATOM 1758 N N . ASP A 1 228 ? 9.176 -5.148 23.385 1.00 87.06 228 ASP A N 1
ATOM 1759 C CA . ASP A 1 228 ? 10.479 -5.333 22.738 1.00 87.06 228 ASP A CA 1
ATOM 1760 C C . ASP A 1 228 ? 10.866 -4.171 21.808 1.00 87.06 228 ASP A C 1
ATOM 1762 O O . ASP A 1 228 ? 12.034 -4.010 21.454 1.00 87.06 228 ASP A O 1
ATOM 1766 N N . PHE A 1 229 ? 9.904 -3.317 21.452 1.00 87.31 229 PHE A N 1
ATOM 1767 C CA . PHE A 1 229 ? 10.111 -2.130 20.629 1.00 87.31 229 PHE A CA 1
ATOM 1768 C C . PHE A 1 229 ? 10.369 -0.861 21.453 1.00 87.31 229 PHE A C 1
ATOM 1770 O O . PHE A 1 229 ? 10.593 0.209 20.881 1.00 87.31 229 PHE A O 1
ATOM 1777 N N . GLY A 1 230 ? 10.347 -0.956 22.786 1.00 87.62 230 GLY A N 1
ATOM 1778 C CA . GLY A 1 230 ? 10.534 0.181 23.684 1.00 87.62 230 GLY A CA 1
ATOM 1779 C C . GLY A 1 230 ? 9.265 0.996 23.943 1.00 87.62 230 GLY A C 1
ATOM 1780 O O . GLY A 1 230 ? 9.358 2.062 24.556 1.00 87.62 230 GLY A O 1
ATOM 1781 N N . ARG A 1 231 ? 8.086 0.531 23.511 1.00 90.31 231 ARG A N 1
ATOM 1782 C CA . ARG A 1 231 ? 6.802 1.174 23.825 1.00 90.31 231 ARG A CA 1
ATOM 1783 C C . ARG A 1 231 ? 6.384 0.819 25.239 1.00 90.31 231 ARG A C 1
ATOM 1785 O O . ARG A 1 231 ? 6.426 -0.342 25.640 1.00 90.31 231 ARG A O 1
ATOM 1792 N N . HIS A 1 232 ? 5.989 1.831 25.998 1.00 93.44 232 HIS A N 1
ATOM 1793 C CA . HIS A 1 232 ? 5.576 1.697 27.389 1.00 93.44 232 HIS A CA 1
ATOM 1794 C C . HIS A 1 232 ? 4.053 1.686 27.490 1.00 93.44 232 HIS A C 1
ATOM 1796 O O . HIS A 1 232 ? 3.381 2.493 26.851 1.00 93.44 232 HIS A O 1
ATOM 1802 N N . PHE A 1 233 ? 3.520 0.758 28.278 1.00 94.19 233 PHE A N 1
ATOM 1803 C CA . PHE A 1 233 ? 2.090 0.521 28.401 1.00 94.19 233 PHE A CA 1
ATOM 1804 C C . PHE A 1 233 ? 1.665 0.483 29.859 1.00 94.19 233 PHE A C 1
ATOM 1806 O O . PHE A 1 233 ? 2.349 -0.104 30.695 1.00 94.19 233 PHE A O 1
ATOM 1813 N N . PHE A 1 234 ? 0.469 1.010 30.115 1.00 96.25 234 PHE A N 1
ATOM 1814 C CA . PHE A 1 234 ? -0.331 0.716 31.297 1.00 96.25 234 PHE A CA 1
ATOM 1815 C C . PHE A 1 234 ? -1.608 0.018 30.837 1.00 96.25 234 PHE A C 1
ATOM 1817 O O . PHE A 1 234 ? -2.447 0.632 30.178 1.00 96.25 234 PHE A O 1
ATOM 1824 N N . LEU A 1 235 ? -1.758 -1.264 31.159 1.00 95.75 235 LEU A N 1
ATOM 1825 C CA . LEU A 1 235 ? -2.897 -2.082 30.746 1.00 95.75 235 LEU A CA 1
ATOM 1826 C C . LEU A 1 235 ? -3.701 -2.515 31.962 1.00 95.75 235 LEU A C 1
ATOM 1828 O O . LEU A 1 235 ? -3.162 -3.025 32.943 1.00 95.75 235 LEU A O 1
ATOM 1832 N N . LYS A 1 236 ? -5.013 -2.319 31.900 1.00 94.69 236 LYS A N 1
ATOM 1833 C CA . LYS A 1 236 ? -5.931 -2.762 32.943 1.00 94.69 236 LYS A CA 1
ATOM 1834 C C . LYS A 1 236 ? -6.127 -4.271 32.824 1.00 94.69 236 LYS A C 1
ATOM 1836 O O . LYS A 1 236 ? -6.380 -4.766 31.729 1.00 94.69 236 LYS A O 1
ATOM 1841 N N . ASN A 1 237 ? -6.060 -4.990 33.943 1.00 95.50 237 ASN A N 1
ATOM 1842 C CA . ASN A 1 237 ? -6.298 -6.432 34.039 1.00 95.50 237 ASN A CA 1
ATOM 1843 C C . ASN A 1 237 ? -7.782 -6.766 33.835 1.00 95.50 237 ASN A C 1
ATOM 1845 O O . ASN A 1 237 ? -8.472 -7.206 34.749 1.00 95.50 237 ASN A O 1
ATOM 1849 N N . ILE A 1 238 ? -8.314 -6.482 32.653 1.00 93.62 238 ILE A N 1
ATOM 1850 C CA . ILE A 1 238 ? -9.718 -6.686 32.339 1.00 93.62 238 ILE A CA 1
ATOM 1851 C C . ILE A 1 238 ? -9.884 -7.097 30.881 1.00 93.62 238 ILE A C 1
ATOM 1853 O O . ILE A 1 238 ? -9.358 -6.461 29.967 1.00 93.62 238 ILE A O 1
ATOM 1857 N N . ARG A 1 239 ? -10.684 -8.136 30.662 1.00 92.31 239 ARG A N 1
ATOM 1858 C CA . ARG A 1 239 ? -11.248 -8.471 29.357 1.00 92.31 239 ARG A CA 1
ATOM 1859 C C . ARG A 1 239 ? -12.691 -7.998 29.331 1.00 92.31 239 ARG A C 1
ATOM 1861 O O . ARG A 1 239 ? -13.485 -8.384 30.184 1.00 92.31 239 ARG A O 1
ATOM 1868 N N . SER A 1 240 ? -13.018 -7.144 28.363 1.00 91.94 240 SER A N 1
ATOM 1869 C CA . SER A 1 240 ? -14.395 -6.713 28.126 1.00 91.94 240 SER A CA 1
ATOM 1870 C C . SER A 1 240 ? -15.015 -7.567 27.025 1.00 91.94 240 SER A C 1
ATOM 1872 O O . SER A 1 240 ? -14.544 -7.560 25.888 1.00 91.94 240 SER A O 1
ATOM 1874 N N . THR A 1 241 ? -16.076 -8.289 27.367 1.00 93.00 241 THR A N 1
ATOM 1875 C CA . THR A 1 241 ? -16.797 -9.195 26.467 1.00 93.00 241 THR A CA 1
ATOM 1876 C C . THR A 1 241 ? -18.231 -8.710 26.321 1.00 93.00 241 THR A C 1
ATOM 1878 O O . THR A 1 241 ? -18.875 -8.374 27.315 1.00 93.00 241 THR A O 1
ATOM 1881 N N . VAL A 1 242 ? -18.740 -8.663 25.095 1.00 93.38 242 VAL A N 1
ATOM 1882 C CA . VAL A 1 242 ? -20.160 -8.419 24.831 1.00 93.38 242 VAL A CA 1
ATOM 1883 C C . VAL A 1 242 ? -20.853 -9.773 24.735 1.00 93.38 242 VAL A C 1
ATOM 1885 O O . VAL A 1 242 ? -20.543 -10.560 23.845 1.00 93.38 242 VAL A O 1
ATOM 1888 N N . GLU A 1 243 ? -21.771 -10.052 25.654 1.00 92.81 243 GLU A N 1
ATOM 1889 C CA . GLU A 1 243 ? -22.639 -11.232 25.624 1.00 92.81 243 GLU A CA 1
ATOM 1890 C C . GLU A 1 243 ? -23.961 -10.890 24.945 1.00 92.81 243 GLU A C 1
ATOM 1892 O O . GLU A 1 243 ? -24.571 -9.857 25.247 1.00 92.81 243 GLU A O 1
ATOM 1897 N N . MET A 1 244 ? -24.423 -11.769 24.059 1.00 91.00 244 MET A N 1
ATOM 1898 C CA . MET A 1 244 ? -25.742 -11.657 23.452 1.00 91.00 244 MET A CA 1
ATOM 1899 C C . MET A 1 244 ? -26.806 -12.174 24.419 1.00 91.00 244 MET A C 1
ATOM 1901 O O . MET A 1 244 ? -26.677 -13.247 25.019 1.00 91.00 244 MET A O 1
ATOM 1905 N N . LYS A 1 245 ? -27.877 -11.397 24.538 1.00 86.69 245 LYS A N 1
ATOM 1906 C CA . LYS A 1 245 ? -29.070 -11.717 25.308 1.00 86.69 245 LYS A CA 1
ATOM 1907 C C . LYS A 1 245 ? -30.284 -11.781 24.391 1.00 86.69 245 LYS A C 1
ATOM 1909 O O . LYS A 1 245 ? -30.375 -11.081 23.378 1.00 86.69 245 LYS A O 1
ATOM 1914 N N . ASP A 1 246 ? -31.235 -12.598 24.800 1.00 78.62 246 ASP A N 1
ATOM 1915 C CA . ASP A 1 246 ? -32.573 -12.647 24.237 1.00 78.62 246 ASP A CA 1
ATOM 1916 C C . ASP A 1 246 ? -33.383 -11.383 24.630 1.00 78.62 246 ASP A C 1
ATOM 1918 O O . ASP A 1 246 ? -32.925 -10.549 25.417 1.00 78.62 246 ASP A O 1
ATOM 1922 N N . LEU A 1 247 ?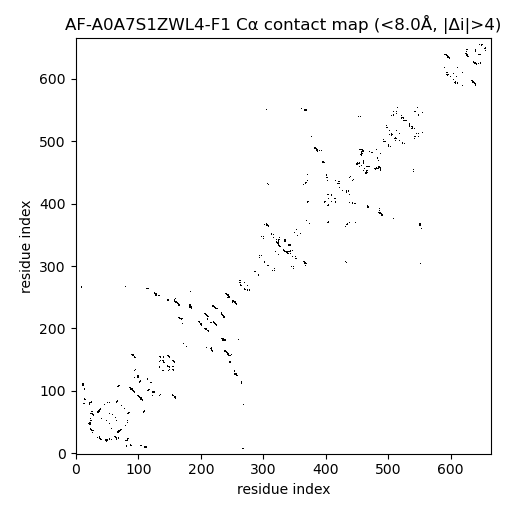 -34.585 -11.192 24.080 1.00 71.69 247 LEU A N 1
ATOM 1923 C CA . LEU A 1 247 ? -35.443 -10.031 24.367 1.00 71.69 247 LEU A CA 1
ATOM 1924 C C . LEU A 1 247 ? -35.885 -9.939 25.838 1.00 71.69 247 LEU A C 1
ATOM 1926 O O . LEU A 1 247 ? -36.261 -8.852 26.293 1.00 71.69 247 LEU A O 1
ATOM 1930 N N . PHE A 1 248 ? -35.817 -11.043 26.584 1.00 75.25 248 PHE A N 1
ATOM 1931 C CA . PHE A 1 248 ? -36.120 -11.116 28.013 1.00 75.25 248 PHE A CA 1
ATOM 1932 C C . PHE A 1 248 ? -34.872 -10.971 28.904 1.00 75.25 248 PHE A C 1
ATOM 1934 O O . PHE A 1 248 ? -34.992 -11.018 30.129 1.00 75.25 248 PHE A O 1
ATOM 1941 N N . GLY A 1 249 ? -33.687 -10.750 28.322 1.00 75.69 249 GLY A N 1
ATOM 1942 C CA . GLY A 1 249 ? -32.430 -10.537 29.039 1.00 75.69 249 GLY A CA 1
ATOM 1943 C C . GLY A 1 249 ? -31.685 -11.817 29.437 1.00 75.69 249 GLY A C 1
ATOM 1944 O O . GLY A 1 249 ? -30.759 -11.752 30.250 1.00 75.69 249 GLY A O 1
ATOM 1945 N N . LYS A 1 250 ? -32.050 -12.983 28.893 1.00 81.44 250 LYS A N 1
ATOM 1946 C CA . LYS A 1 250 ? -31.368 -14.264 29.141 1.00 81.44 250 LYS A CA 1
ATOM 1947 C C . LYS A 1 250 ? -30.208 -14.472 28.163 1.00 81.44 250 LYS A C 1
ATOM 1949 O O . LYS A 1 250 ? -30.311 -14.121 26.996 1.00 81.44 250 LYS A O 1
ATOM 1954 N N . ASN A 1 251 ? -29.113 -15.075 28.631 1.00 83.00 251 ASN A N 1
ATOM 1955 C CA . ASN A 1 251 ? -27.976 -15.459 27.785 1.00 83.00 251 ASN A CA 1
ATOM 1956 C C . ASN A 1 251 ? -28.364 -16.448 26.682 1.00 83.00 251 ASN A C 1
ATOM 1958 O O . ASN A 1 251 ? -29.093 -17.405 26.949 1.00 83.00 251 ASN A O 1
ATOM 1962 N N . ILE A 1 252 ? -27.825 -16.222 25.480 1.00 82.06 252 ILE A N 1
ATOM 1963 C CA . ILE A 1 252 ? -27.992 -17.103 24.311 1.00 82.06 252 ILE A CA 1
ATOM 1964 C C . ILE A 1 252 ? -26.661 -17.671 23.790 1.00 82.06 252 ILE A C 1
ATOM 1966 O O . ILE A 1 252 ? -26.555 -17.998 22.618 1.00 82.06 252 ILE A O 1
ATOM 1970 N N . ASP A 1 253 ? -25.641 -17.764 24.648 1.00 85.19 253 ASP A N 1
ATOM 1971 C CA . ASP A 1 253 ? -24.343 -18.412 24.377 1.00 85.19 253 ASP A CA 1
ATOM 1972 C C . ASP A 1 253 ? -23.571 -17.907 23.138 1.00 85.19 253 ASP A C 1
ATOM 1974 O O . ASP A 1 253 ? -22.698 -18.593 22.611 1.00 85.19 253 ASP A O 1
ATOM 1978 N N . TYR A 1 254 ? -23.813 -16.661 22.720 1.00 90.81 254 TYR A N 1
ATOM 1979 C CA . TYR A 1 254 ? -22.972 -15.948 21.756 1.00 90.81 254 TYR A CA 1
ATOM 1980 C C . TYR A 1 254 ? -22.300 -14.755 22.419 1.00 90.81 254 TYR A C 1
ATOM 1982 O O . TYR A 1 254 ? -22.919 -14.013 23.184 1.00 90.81 254 TYR A O 1
ATOM 1990 N N . SER A 1 255 ? -21.026 -14.543 22.109 1.00 93.75 255 SER A N 1
ATOM 1991 C CA . SER A 1 255 ? -20.281 -13.394 22.611 1.00 93.75 255 SER A CA 1
ATOM 1992 C C . SER A 1 255 ? -19.120 -13.027 21.697 1.00 93.75 255 SER A C 1
ATOM 1994 O O . SER A 1 255 ? -18.659 -13.842 20.900 1.00 93.75 255 SER A O 1
ATOM 1996 N N . PHE A 1 256 ? -18.634 -11.798 21.823 1.00 94.56 256 PHE A N 1
ATOM 1997 C CA . PHE A 1 256 ? -17.435 -11.324 21.134 1.00 94.56 256 PHE A CA 1
ATOM 1998 C C . PHE A 1 256 ? -16.648 -10.357 22.024 1.00 94.56 256 PHE A C 1
ATOM 2000 O O . PHE A 1 256 ? -17.183 -9.785 22.981 1.00 94.56 256 PHE A O 1
ATOM 2007 N N . ARG A 1 257 ? -15.356 -10.166 21.727 1.00 91.00 257 ARG A N 1
ATOM 2008 C CA . ARG A 1 257 ? -14.523 -9.173 22.429 1.00 91.00 257 ARG A CA 1
ATOM 2009 C C . ARG A 1 257 ? -15.053 -7.771 22.143 1.00 91.00 257 ARG A C 1
ATOM 2011 O O . ARG A 1 257 ? -15.162 -7.398 20.983 1.00 91.00 257 ARG A O 1
ATOM 2018 N N . ASN A 1 258 ? -15.304 -6.977 23.179 1.00 90.06 258 ASN A N 1
ATOM 2019 C CA . ASN A 1 258 ? -15.725 -5.588 23.021 1.00 90.06 258 ASN A CA 1
ATOM 2020 C C . ASN A 1 258 ? -14.591 -4.760 22.377 1.00 90.06 258 ASN A C 1
ATOM 2022 O O . ASN A 1 258 ? -13.529 -4.631 23.001 1.00 90.06 258 ASN A O 1
ATOM 2026 N N . PRO A 1 259 ? -14.753 -4.248 21.143 1.00 86.19 259 PRO A N 1
ATOM 2027 C CA . PRO A 1 259 ? -13.695 -3.497 20.487 1.00 86.19 259 PRO A CA 1
ATOM 2028 C C . PRO A 1 259 ? -13.533 -2.111 21.129 1.00 86.19 259 PRO A C 1
ATOM 2030 O O . PRO A 1 259 ? -14.529 -1.480 21.494 1.00 86.19 259 PRO A O 1
ATOM 2033 N N . PRO A 1 260 ? -12.291 -1.619 21.284 1.00 80.69 260 PRO A N 1
ATOM 2034 C CA . PRO A 1 260 ? -12.071 -0.239 21.689 1.00 80.69 260 PRO A CA 1
ATOM 2035 C C . PRO A 1 260 ? -12.585 0.714 20.600 1.00 80.69 260 PRO A C 1
ATOM 2037 O O . PRO A 1 260 ? -12.517 0.406 19.415 1.00 80.69 260 PRO A O 1
ATOM 2040 N N . ASN A 1 261 ? -13.095 1.869 21.021 1.00 81.44 261 ASN A N 1
ATOM 2041 C CA . ASN A 1 261 ? -13.475 2.976 20.148 1.00 81.44 261 ASN A CA 1
ATOM 2042 C C . ASN A 1 261 ? -13.098 4.277 20.864 1.00 81.44 261 ASN A C 1
ATOM 2044 O O . ASN A 1 261 ? -13.511 4.484 22.011 1.00 81.44 261 ASN A O 1
ATOM 2048 N N . PHE A 1 262 ? -12.308 5.128 20.216 1.00 81.75 262 PHE A N 1
ATOM 2049 C CA . PHE A 1 262 ? -11.914 6.430 20.751 1.00 81.75 262 PHE A CA 1
ATOM 2050 C C . PHE A 1 262 ? -12.894 7.530 20.333 1.00 81.75 262 PHE A C 1
ATOM 2052 O O . PHE A 1 262 ? -13.113 8.486 21.079 1.00 81.75 262 PHE A O 1
ATOM 2059 N N . MET A 1 263 ? -13.523 7.386 19.167 1.00 84.56 263 MET A N 1
ATOM 2060 C CA . MET A 1 263 ? -14.461 8.357 18.619 1.00 84.56 263 MET A CA 1
ATOM 2061 C C . MET A 1 263 ? -15.813 8.318 19.335 1.00 84.56 263 MET A C 1
ATOM 2063 O O . MET A 1 263 ? -16.513 7.303 19.370 1.00 84.56 263 MET A O 1
ATOM 2067 N N . SER A 1 264 ? -16.235 9.475 19.853 1.00 78.75 264 SER A N 1
ATOM 2068 C CA . SER A 1 264 ? -17.578 9.615 20.415 1.00 78.75 264 SER A CA 1
ATOM 2069 C C . SER A 1 264 ? -18.646 9.329 19.357 1.00 78.75 264 SER A C 1
ATOM 2071 O O . SER A 1 264 ? -18.626 9.890 18.260 1.00 78.75 264 SER A O 1
ATOM 2073 N N . LEU A 1 265 ? -19.632 8.504 19.720 1.00 77.12 265 LEU A N 1
ATOM 2074 C CA . LEU A 1 265 ? -20.814 8.257 18.888 1.00 77.12 265 LEU A CA 1
ATOM 2075 C C . LEU A 1 265 ? -21.745 9.479 18.833 1.00 77.12 265 LEU A C 1
ATOM 2077 O O . LEU A 1 265 ? -22.603 9.560 17.955 1.00 77.12 265 LEU A O 1
ATOM 2081 N N . ILE A 1 266 ? -21.567 10.446 19.740 1.00 74.88 266 ILE A N 1
ATOM 2082 C CA . ILE A 1 266 ? -22.243 11.742 19.693 1.00 74.88 266 ILE A CA 1
ATOM 2083 C C . ILE A 1 266 ? -21.377 12.698 18.849 1.00 74.88 266 ILE A C 1
ATOM 2085 O O . ILE A 1 266 ? -20.282 13.062 19.277 1.00 74.88 266 ILE A O 1
ATOM 2089 N N . PRO A 1 267 ? -21.843 13.176 17.682 1.00 72.00 267 PRO A N 1
ATOM 2090 C CA . PRO A 1 267 ? -21.015 13.960 16.757 1.00 72.00 267 PRO A CA 1
ATOM 2091 C C . PRO A 1 267 ? -20.464 15.256 17.336 1.00 72.00 267 PRO A C 1
ATOM 2093 O O . PRO A 1 267 ? -19.355 15.653 16.998 1.00 72.00 267 PRO A O 1
ATOM 2096 N N . ILE A 1 268 ? -21.239 15.930 18.190 1.00 70.81 268 ILE A N 1
ATOM 2097 C CA . ILE A 1 268 ? -20.813 17.196 18.796 1.00 70.81 268 ILE A CA 1
ATOM 2098 C C . ILE A 1 268 ? -19.722 17.004 19.860 1.00 70.81 268 ILE A C 1
ATOM 2100 O O . ILE A 1 268 ? -19.033 17.953 20.213 1.00 70.81 268 ILE A O 1
ATOM 2104 N N . GLU A 1 269 ? -19.548 15.768 20.327 1.00 74.50 269 GLU A N 1
ATOM 2105 C CA . GLU A 1 269 ? -18.521 15.346 21.279 1.00 74.50 269 GLU A CA 1
ATOM 2106 C C . GLU A 1 269 ? -17.284 14.760 20.589 1.00 74.50 269 GLU A C 1
ATOM 2108 O O . GLU A 1 269 ? -16.276 14.516 21.244 1.00 74.50 269 GLU A O 1
ATOM 2113 N N . ALA A 1 270 ? -17.342 14.512 19.279 1.00 78.50 270 ALA A N 1
ATOM 2114 C CA . ALA A 1 270 ? -16.194 14.029 18.532 1.00 78.50 270 ALA A CA 1
ATOM 2115 C C . ALA A 1 270 ? -15.145 15.144 18.419 1.00 78.50 270 ALA A C 1
ATOM 2117 O O . ALA A 1 270 ? -15.387 16.188 17.805 1.00 78.50 270 ALA A O 1
ATOM 2118 N N . THR A 1 271 ? -13.965 14.925 18.996 1.00 83.19 271 THR A N 1
ATOM 2119 C CA . THR A 1 271 ? -12.874 15.902 18.949 1.00 83.19 271 THR A CA 1
ATOM 2120 C C . THR A 1 271 ? -11.783 15.495 17.961 1.00 83.19 271 THR A C 1
ATOM 2122 O O . THR A 1 271 ? -11.610 14.323 17.631 1.00 83.19 271 THR A O 1
ATOM 2125 N N . VAL A 1 272 ? -10.990 16.473 17.506 1.00 87.75 272 VAL A N 1
ATOM 2126 C CA . VAL A 1 272 ? -9.798 16.211 16.675 1.00 87.75 272 VAL A CA 1
ATOM 2127 C C . VAL A 1 272 ? -8.815 15.288 17.399 1.00 87.75 272 VAL A C 1
ATOM 2129 O O . VAL A 1 272 ? -8.206 14.436 16.763 1.00 87.75 272 VAL A O 1
ATOM 2132 N N . ARG A 1 273 ? -8.696 15.434 18.724 1.00 88.62 273 ARG A N 1
ATOM 2133 C CA . ARG A 1 273 ? -7.837 14.595 19.562 1.00 88.62 273 ARG A CA 1
ATOM 2134 C C . ARG A 1 273 ? -8.250 13.124 19.481 1.00 88.62 273 ARG A C 1
ATOM 2136 O O . ARG A 1 273 ? -7.394 12.269 19.309 1.00 88.62 273 ARG A O 1
ATOM 2143 N N . ASP A 1 274 ? -9.546 12.836 19.575 1.00 85.94 274 ASP A N 1
ATOM 2144 C CA . ASP A 1 274 ? -10.032 11.452 19.551 1.00 85.94 274 ASP A CA 1
ATOM 2145 C C . ASP A 1 274 ? -9.793 10.809 18.174 1.00 85.94 274 ASP A C 1
ATOM 2147 O O . ASP A 1 274 ? -9.354 9.666 18.093 1.00 85.94 274 ASP A O 1
ATOM 2151 N N . ALA A 1 275 ? -9.961 11.578 17.090 1.00 89.31 275 ALA A N 1
ATOM 2152 C CA . ALA A 1 275 ? -9.645 11.119 15.736 1.00 89.31 275 ALA A CA 1
ATOM 2153 C C . ALA A 1 275 ? -8.142 10.862 15.534 1.00 89.31 275 ALA A C 1
ATOM 2155 O O . ALA A 1 275 ? -7.761 9.925 14.830 1.00 89.31 275 ALA A O 1
ATOM 2156 N N . GLN A 1 276 ? -7.286 11.688 16.145 1.00 91.94 276 GLN A N 1
ATOM 2157 C CA . GLN A 1 276 ? -5.838 11.476 16.151 1.00 91.94 276 GLN A CA 1
ATOM 2158 C C . GLN A 1 276 ? -5.481 10.188 16.889 1.00 91.94 276 GLN A C 1
ATOM 2160 O O . GLN A 1 276 ? -4.762 9.379 16.320 1.00 91.94 276 GLN A O 1
ATOM 2165 N N . TYR A 1 277 ? -6.041 9.951 18.077 1.00 88.69 277 TYR A N 1
ATOM 2166 C CA . TYR A 1 277 ? -5.792 8.721 18.835 1.00 88.69 277 TYR A CA 1
ATOM 2167 C C . TYR A 1 277 ? -6.278 7.463 18.113 1.00 88.69 277 TYR A C 1
ATOM 2169 O O . TYR A 1 277 ? -5.548 6.479 18.073 1.00 88.69 277 TYR A O 1
ATOM 2177 N N . GLU A 1 278 ? -7.459 7.499 17.490 1.00 88.38 278 GLU A N 1
ATOM 2178 C CA . GLU A 1 278 ? -7.953 6.387 16.664 1.00 88.38 278 GLU A CA 1
ATOM 2179 C C . GLU A 1 278 ? -6.996 6.101 15.493 1.00 88.38 278 GLU A C 1
ATOM 2181 O O . GLU A 1 278 ? -6.627 4.957 15.233 1.00 88.38 278 GLU A O 1
ATOM 2186 N N . THR A 1 279 ? -6.536 7.154 14.809 1.00 91.81 279 THR A N 1
ATOM 2187 C CA . THR A 1 279 ? -5.604 7.025 13.678 1.00 91.81 279 THR A CA 1
ATOM 2188 C C . THR A 1 279 ? -4.240 6.505 14.130 1.00 91.81 279 THR A C 1
ATOM 2190 O O . THR A 1 279 ? -3.690 5.608 13.498 1.00 91.81 279 THR A O 1
ATOM 2193 N N . GLU A 1 280 ? -3.690 7.049 15.214 1.00 91.31 280 GLU A N 1
ATOM 2194 C CA . GLU A 1 280 ? -2.408 6.637 15.790 1.00 91.31 280 GLU A CA 1
ATOM 2195 C C . GLU A 1 280 ? -2.451 5.179 16.247 1.00 91.31 280 GLU A C 1
ATOM 2197 O O . GLU A 1 280 ? -1.545 4.427 15.908 1.00 91.31 280 GLU A O 1
ATOM 2202 N N . ALA A 1 281 ? -3.529 4.742 16.906 1.00 87.50 281 ALA A N 1
ATOM 2203 C CA . ALA A 1 281 ? -3.692 3.352 17.325 1.00 87.50 281 ALA A CA 1
ATOM 2204 C C . ALA A 1 281 ? -3.667 2.378 16.134 1.00 87.50 281 ALA A C 1
ATOM 2206 O O . ALA A 1 281 ? -2.989 1.352 16.188 1.00 87.50 281 ALA A O 1
ATOM 2207 N N . ILE A 1 282 ? -4.354 2.712 15.035 1.00 89.38 282 ILE A N 1
ATOM 2208 C CA . ILE A 1 282 ? -4.341 1.900 13.806 1.00 89.38 282 ILE A CA 1
ATOM 2209 C C . ILE A 1 282 ? -2.949 1.900 13.159 1.00 89.38 282 ILE A C 1
ATOM 2211 O O . ILE A 1 282 ? -2.470 0.859 12.706 1.00 89.38 282 ILE A O 1
ATOM 2215 N N . LEU A 1 283 ? -2.290 3.059 13.094 1.00 93.81 283 LEU A N 1
ATOM 2216 C CA . LEU A 1 283 ? -0.947 3.167 12.520 1.00 93.81 283 LEU A CA 1
ATOM 2217 C C . LEU A 1 283 ? 0.086 2.392 13.340 1.00 93.81 283 LEU A C 1
ATOM 2219 O O . LEU A 1 283 ? 0.943 1.739 12.747 1.00 93.81 283 LEU A O 1
ATOM 2223 N N . ASP A 1 284 ? -0.009 2.427 14.667 1.00 91.50 284 ASP A N 1
ATOM 2224 C CA . ASP A 1 284 ? 0.846 1.655 15.563 1.00 91.50 284 ASP A CA 1
ATOM 2225 C C . ASP A 1 284 ? 0.623 0.155 15.375 1.00 91.50 284 ASP A C 1
ATOM 2227 O O . ASP A 1 284 ? 1.595 -0.592 15.249 1.00 91.50 284 ASP A O 1
ATOM 2231 N N . GLU A 1 285 ? -0.630 -0.290 15.280 1.00 89.00 285 GLU A N 1
ATOM 2232 C CA . GLU A 1 285 ? -0.939 -1.693 14.998 1.00 89.00 285 GLU A CA 1
ATOM 2233 C C . GLU A 1 285 ? -0.272 -2.137 13.691 1.00 89.00 285 GLU A C 1
ATOM 2235 O O . GLU A 1 285 ? 0.465 -3.121 13.673 1.00 89.00 285 GLU A O 1
ATOM 2240 N N . TYR A 1 286 ? -0.426 -1.370 12.608 1.00 92.06 286 TYR A N 1
ATOM 2241 C CA . TYR A 1 286 ? 0.224 -1.689 11.337 1.00 92.06 286 TYR A CA 1
ATOM 2242 C C . TYR A 1 286 ? 1.747 -1.627 11.413 1.00 92.06 286 TYR A C 1
ATOM 2244 O O . TYR A 1 286 ? 2.421 -2.493 10.862 1.00 92.06 286 TYR A O 1
ATOM 2252 N N . PHE A 1 287 ? 2.328 -0.627 12.064 1.00 94.19 287 PHE A N 1
ATOM 2253 C CA . PHE A 1 287 ? 3.776 -0.447 12.076 1.00 94.19 287 PHE A CA 1
ATOM 2254 C C . PHE A 1 287 ? 4.492 -1.537 12.883 1.00 94.19 287 PHE A C 1
ATOM 2256 O O . PHE A 1 287 ? 5.529 -2.052 12.447 1.00 94.19 287 PHE A O 1
ATOM 2263 N N . TYR A 1 288 ? 3.918 -1.931 14.019 1.00 91.88 288 TYR A N 1
ATOM 2264 C CA . TYR A 1 288 ? 4.480 -2.943 14.915 1.00 91.88 288 TYR A CA 1
ATOM 2265 C C . TYR A 1 288 ? 3.991 -4.366 14.622 1.00 91.88 288 TYR A C 1
ATOM 2267 O O . TYR A 1 288 ? 4.458 -5.314 15.255 1.00 91.88 288 TYR A O 1
ATOM 2275 N N . HIS A 1 289 ? 3.115 -4.548 13.629 1.00 92.62 289 HIS A N 1
ATOM 2276 C CA . HIS A 1 289 ? 2.697 -5.873 13.191 1.00 92.62 289 HIS A CA 1
ATOM 2277 C C . HIS A 1 289 ? 3.906 -6.712 12.710 1.00 92.62 289 HIS A C 1
ATOM 2279 O O . HIS A 1 289 ? 4.709 -6.228 11.901 1.00 92.62 289 HIS A O 1
ATOM 2285 N N . PRO A 1 290 ? 4.025 -8.001 13.095 1.00 89.81 290 PRO A N 1
ATOM 2286 C CA . PRO A 1 290 ? 5.174 -8.846 12.741 1.00 89.81 290 PRO A CA 1
ATOM 2287 C C . PRO A 1 290 ? 5.452 -8.969 11.234 1.00 89.81 290 PRO A C 1
ATOM 2289 O O . PRO A 1 290 ? 6.595 -9.150 10.814 1.00 89.81 290 PRO A O 1
ATOM 2292 N N . ASN A 1 291 ? 4.412 -8.842 10.404 1.00 94.06 291 ASN A N 1
ATOM 2293 C CA . ASN A 1 291 ? 4.539 -8.921 8.945 1.00 94.06 291 ASN A CA 1
ATOM 2294 C C . ASN A 1 291 ? 5.095 -7.645 8.296 1.00 94.06 291 ASN A C 1
ATOM 2296 O O . ASN A 1 291 ? 5.502 -7.699 7.137 1.00 94.06 291 ASN A O 1
ATOM 2300 N N . THR A 1 292 ? 5.146 -6.512 8.998 1.00 94.75 292 THR A N 1
ATOM 2301 C CA . THR A 1 292 ? 5.492 -5.218 8.387 1.00 94.75 292 THR A CA 1
ATOM 2302 C C . THR A 1 292 ? 6.934 -5.171 7.909 1.00 94.75 292 THR A C 1
ATOM 2304 O O . THR A 1 292 ? 7.192 -4.801 6.763 1.00 94.75 292 THR A O 1
ATOM 2307 N N . ALA A 1 293 ? 7.879 -5.629 8.733 1.00 94.81 293 ALA A N 1
ATOM 2308 C CA . ALA A 1 293 ? 9.290 -5.689 8.361 1.00 94.81 293 ALA A CA 1
ATOM 2309 C C . ALA A 1 293 ? 9.551 -6.559 7.108 1.00 94.81 293 ALA A C 1
ATOM 2311 O O . ALA A 1 293 ? 10.118 -6.038 6.142 1.00 94.81 293 ALA A O 1
ATOM 2312 N N . PRO A 1 294 ? 9.139 -7.846 7.044 1.00 95.69 294 PRO A N 1
ATOM 2313 C CA . PRO A 1 294 ? 9.354 -8.659 5.846 1.00 95.69 294 PRO A CA 1
ATOM 2314 C C . PRO A 1 294 ? 8.576 -8.140 4.631 1.00 95.69 294 PRO A C 1
ATOM 2316 O O . PRO A 1 294 ? 9.132 -8.131 3.531 1.00 95.69 294 PRO A O 1
ATOM 2319 N N . PHE A 1 295 ? 7.343 -7.656 4.818 1.00 93.88 295 PHE A N 1
ATOM 2320 C CA . PHE A 1 295 ? 6.541 -7.076 3.739 1.00 93.88 295 PHE A CA 1
ATOM 2321 C C . PHE A 1 295 ? 7.262 -5.895 3.081 1.00 93.88 295 PHE A C 1
ATOM 2323 O O . PHE A 1 295 ? 7.490 -5.910 1.871 1.00 93.88 295 PHE A O 1
ATOM 2330 N N . LEU A 1 296 ? 7.697 -4.906 3.869 1.00 94.44 296 LEU A N 1
ATOM 2331 C CA . LEU A 1 296 ? 8.413 -3.736 3.354 1.00 94.44 296 LEU A CA 1
ATOM 2332 C C . LEU A 1 296 ? 9.766 -4.108 2.747 1.00 94.44 296 LEU A C 1
ATOM 2334 O O . LEU A 1 296 ? 10.131 -3.584 1.696 1.00 94.44 296 LEU A O 1
ATOM 2338 N N . CYS A 1 297 ? 10.499 -5.033 3.367 1.00 96.62 297 CYS A N 1
ATOM 2339 C CA . CYS A 1 297 ? 11.805 -5.459 2.877 1.00 96.62 297 CYS A CA 1
ATOM 2340 C C . CYS A 1 297 ? 11.749 -6.098 1.492 1.00 96.62 297 CYS A C 1
ATOM 2342 O O . CYS A 1 297 ? 12.584 -5.763 0.655 1.00 96.62 297 CYS A O 1
ATOM 2344 N N . ILE A 1 298 ? 10.756 -6.946 1.209 1.00 95.12 298 ILE A N 1
ATOM 2345 C CA . ILE A 1 298 ? 10.563 -7.490 -0.144 1.00 95.12 298 ILE A CA 1
ATOM 2346 C C . ILE A 1 298 ? 10.383 -6.342 -1.144 1.00 95.12 298 ILE A C 1
ATOM 2348 O O . ILE A 1 298 ? 11.081 -6.300 -2.154 1.00 95.12 298 ILE A O 1
ATOM 2352 N N . ARG A 1 299 ? 9.516 -5.364 -0.841 1.00 93.38 299 ARG A N 1
ATOM 2353 C CA . ARG A 1 299 ? 9.258 -4.227 -1.743 1.00 93.38 299 ARG A CA 1
ATOM 2354 C C . ARG A 1 299 ? 10.485 -3.347 -1.941 1.00 93.38 299 ARG A C 1
ATOM 2356 O O . ARG A 1 299 ? 10.763 -2.948 -3.067 1.00 93.38 299 ARG A O 1
ATOM 2363 N N . PHE A 1 300 ? 11.233 -3.049 -0.880 1.00 95.06 300 PHE A N 1
ATOM 2364 C CA . PHE A 1 300 ? 12.464 -2.277 -1.012 1.00 95.06 300 PHE A CA 1
ATOM 2365 C C . PHE A 1 300 ? 13.471 -3.012 -1.887 1.00 95.06 300 PHE A C 1
ATOM 2367 O O . PHE A 1 300 ? 13.969 -2.426 -2.840 1.00 95.06 300 PHE A O 1
ATOM 2374 N N . ILE A 1 301 ? 13.721 -4.294 -1.637 1.00 95.62 301 ILE A N 1
ATOM 2375 C CA . ILE A 1 301 ? 14.670 -5.073 -2.436 1.00 95.62 301 ILE A CA 1
ATOM 2376 C C . ILE A 1 301 ? 14.262 -5.107 -3.920 1.00 95.62 301 ILE A C 1
ATOM 2378 O O . ILE A 1 301 ? 15.097 -4.849 -4.789 1.00 95.62 301 ILE A O 1
ATOM 2382 N N . GLN A 1 302 ? 12.972 -5.305 -4.209 1.00 93.69 302 GLN A N 1
ATOM 2383 C CA . GLN A 1 302 ? 12.430 -5.243 -5.572 1.00 93.69 302 GLN A CA 1
ATOM 2384 C C . GLN A 1 302 ? 12.694 -3.884 -6.235 1.00 93.69 302 GLN A C 1
ATOM 2386 O O . GLN A 1 302 ? 13.216 -3.832 -7.346 1.00 93.69 302 GLN A O 1
ATOM 2391 N N . ARG A 1 303 ? 12.453 -2.774 -5.524 1.00 90.69 303 ARG A N 1
ATOM 2392 C CA . ARG A 1 303 ? 12.725 -1.406 -6.015 1.00 90.69 303 ARG A CA 1
ATOM 2393 C C . ARG A 1 303 ? 14.215 -1.112 -6.219 1.00 90.69 303 ARG A C 1
ATOM 2395 O O . ARG A 1 303 ? 14.554 -0.187 -6.953 1.00 90.69 303 ARG A O 1
ATOM 2402 N N . PHE A 1 304 ? 15.097 -1.896 -5.603 1.00 91.25 304 PHE A N 1
ATOM 2403 C CA . PHE A 1 304 ? 16.547 -1.853 -5.816 1.00 91.25 304 PHE A CA 1
ATOM 2404 C C . PHE A 1 304 ? 17.044 -2.874 -6.853 1.00 91.25 304 PHE A C 1
ATOM 2406 O O . PHE A 1 304 ? 18.251 -3.039 -7.026 1.00 91.25 304 PHE A O 1
ATOM 2413 N N . GLY A 1 305 ? 16.133 -3.487 -7.613 1.00 88.81 305 GLY A N 1
ATOM 2414 C CA . GLY A 1 305 ? 16.455 -4.193 -8.848 1.00 88.81 305 GLY A CA 1
ATOM 2415 C C . GLY A 1 305 ? 16.574 -5.710 -8.729 1.00 88.81 305 GLY A C 1
ATOM 2416 O O . GLY A 1 305 ? 17.078 -6.327 -9.672 1.00 88.81 305 GLY A O 1
ATOM 2417 N N . VAL A 1 306 ? 16.109 -6.301 -7.624 1.00 92.31 306 VAL A N 1
ATOM 2418 C CA . VAL A 1 306 ? 16.077 -7.755 -7.395 1.00 92.31 306 VAL A CA 1
ATOM 2419 C C . VAL A 1 306 ? 14.624 -8.203 -7.219 1.00 92.3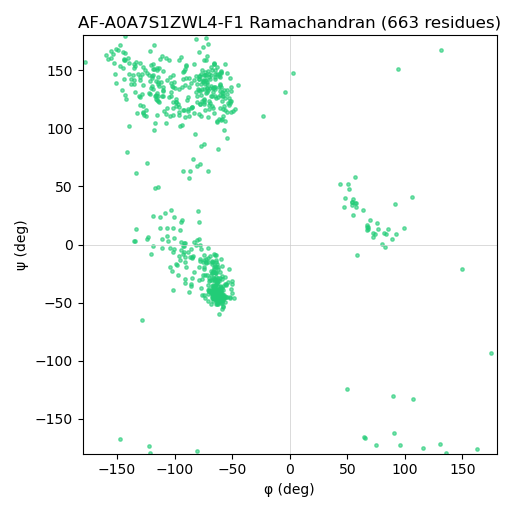1 306 VAL A C 1
ATOM 2421 O O . VAL A 1 306 ? 14.058 -8.070 -6.135 1.00 92.31 306 VAL A O 1
ATOM 2424 N N . SER A 1 307 ? 14.004 -8.736 -8.278 1.00 93.56 307 SER A N 1
ATOM 2425 C CA . SER A 1 307 ? 12.586 -9.135 -8.252 1.00 93.56 307 SER A CA 1
ATOM 2426 C C . SER A 1 307 ? 12.321 -10.318 -7.311 1.00 93.56 307 SER A C 1
ATOM 2428 O O . SER A 1 307 ? 11.274 -10.354 -6.665 1.00 93.56 307 SER A O 1
ATOM 2430 N N . ASN A 1 308 ? 13.280 -11.247 -7.209 1.00 93.88 308 ASN A N 1
ATOM 2431 C CA . ASN A 1 308 ? 13.151 -12.524 -6.497 1.00 93.88 308 ASN A CA 1
ATOM 2432 C C . ASN A 1 308 ? 14.251 -12.694 -5.429 1.00 93.88 308 ASN A C 1
ATOM 2434 O O . ASN A 1 308 ? 15.169 -13.496 -5.611 1.00 93.88 308 ASN A O 1
ATOM 2438 N N . PRO A 1 309 ? 14.216 -11.931 -4.323 1.00 94.31 309 PRO A N 1
ATOM 2439 C CA . PRO A 1 309 ? 15.238 -12.034 -3.288 1.00 94.31 309 PRO A CA 1
ATOM 2440 C C . PRO A 1 309 ? 15.159 -13.356 -2.525 1.00 94.31 309 PRO A C 1
ATOM 2442 O O . PRO A 1 309 ? 14.074 -13.826 -2.175 1.00 94.31 309 PRO A O 1
ATOM 2445 N N . ALA A 1 310 ? 16.309 -13.929 -2.172 1.00 93.69 310 ALA A N 1
ATOM 2446 C CA . ALA A 1 310 ? 16.339 -15.138 -1.362 1.00 93.69 310 ALA A CA 1
ATOM 2447 C C . ALA A 1 310 ? 15.774 -14.878 0.053 1.00 93.69 310 ALA A C 1
ATOM 2449 O O . ALA A 1 310 ? 15.994 -13.803 0.628 1.00 93.69 310 ALA A O 1
ATOM 2450 N N . PRO A 1 311 ? 15.162 -15.882 0.714 1.00 95.44 311 PRO A N 1
ATOM 2451 C CA . PRO A 1 311 ? 14.613 -15.729 2.068 1.00 95.44 311 PRO A CA 1
ATOM 2452 C C . PRO A 1 311 ? 15.618 -15.196 3.100 1.00 95.44 311 PRO A C 1
ATOM 2454 O O . PRO A 1 311 ? 15.263 -14.456 4.015 1.00 95.44 311 PRO A O 1
ATOM 2457 N N . ARG A 1 312 ? 16.906 -15.526 2.941 1.00 96.25 312 ARG A N 1
ATOM 2458 C CA . ARG A 1 312 ? 17.987 -14.996 3.784 1.00 96.25 312 ARG A CA 1
ATOM 2459 C C . ARG A 1 312 ? 18.153 -13.483 3.628 1.00 96.25 312 ARG A C 1
ATOM 2461 O O . ARG A 1 312 ? 18.406 -12.807 4.621 1.00 96.25 312 ARG A O 1
ATOM 2468 N N . TYR A 1 313 ? 18.059 -12.960 2.411 1.00 96.12 313 TYR A N 1
ATOM 2469 C CA . TYR A 1 313 ? 18.204 -11.532 2.155 1.00 96.12 313 TYR A CA 1
ATOM 2470 C C . TYR A 1 313 ? 17.033 -10.754 2.755 1.00 96.12 313 TYR A C 1
ATOM 2472 O O . TYR A 1 313 ? 17.249 -9.797 3.499 1.00 96.12 313 TYR A O 1
ATOM 2480 N N . VAL A 1 314 ? 15.808 -11.255 2.562 1.00 97.56 314 VAL A N 1
ATOM 2481 C CA . VAL A 1 314 ? 14.607 -10.717 3.219 1.00 97.56 314 VAL A CA 1
ATOM 2482 C C . VAL A 1 314 ? 14.769 -10.737 4.738 1.00 97.56 314 VAL A C 1
ATOM 2484 O O . VAL A 1 314 ? 14.541 -9.717 5.382 1.00 97.56 314 VAL A O 1
ATOM 2487 N N . LYS A 1 315 ? 15.254 -11.847 5.315 1.00 97.69 315 LYS A N 1
ATOM 2488 C CA . LYS A 1 315 ? 15.545 -11.941 6.753 1.00 97.69 315 LYS A CA 1
ATOM 2489 C C . LYS A 1 315 ? 16.577 -10.907 7.203 1.00 97.69 315 LYS A C 1
ATOM 2491 O O . LYS A 1 315 ? 16.348 -10.238 8.199 1.00 97.69 315 LYS A O 1
ATOM 2496 N N . SER A 1 316 ? 17.684 -10.744 6.477 1.00 97.75 316 SER A N 1
ATOM 2497 C CA . SER A 1 316 ? 18.718 -9.756 6.817 1.00 97.75 316 SER A CA 1
ATOM 2498 C C . SER A 1 316 ? 18.168 -8.331 6.811 1.00 97.75 316 SER A C 1
ATOM 2500 O O . SER A 1 316 ? 18.511 -7.535 7.685 1.00 97.75 316 SER A O 1
ATOM 2502 N N . CYS A 1 317 ? 17.313 -8.005 5.842 1.00 98.06 317 CYS A N 1
ATOM 2503 C CA . CYS A 1 317 ? 16.654 -6.709 5.794 1.00 98.06 317 CYS A CA 1
ATOM 2504 C C . CYS A 1 317 ? 15.655 -6.537 6.941 1.00 98.06 317 CYS A C 1
ATOM 2506 O O . CYS A 1 317 ? 15.692 -5.515 7.623 1.00 98.06 317 CYS A O 1
ATOM 2508 N N . ALA A 1 318 ? 14.815 -7.543 7.198 1.00 97.69 318 ALA A N 1
ATOM 2509 C CA . ALA A 1 318 ? 13.814 -7.494 8.258 1.00 97.69 318 ALA A CA 1
ATOM 2510 C C . ALA A 1 318 ? 14.466 -7.367 9.643 1.00 97.69 318 ALA A C 1
ATOM 2512 O O . ALA A 1 318 ? 14.002 -6.580 10.462 1.00 97.69 318 ALA A O 1
ATOM 2513 N N . THR A 1 319 ? 15.586 -8.058 9.882 1.00 97.00 319 THR A N 1
ATOM 2514 C CA . THR A 1 319 ? 16.398 -7.892 11.096 1.00 97.00 319 THR A CA 1
ATOM 2515 C C . THR A 1 319 ? 16.946 -6.471 11.208 1.00 97.00 319 THR A C 1
ATOM 2517 O O . THR A 1 319 ? 16.809 -5.862 12.259 1.00 97.00 319 THR A O 1
ATOM 2520 N N . ALA A 1 320 ? 17.489 -5.895 10.131 1.00 97.62 320 ALA A N 1
ATOM 2521 C CA . ALA A 1 320 ? 17.978 -4.513 10.151 1.00 97.62 320 ALA A CA 1
ATOM 2522 C C . ALA A 1 320 ? 16.865 -3.476 10.388 1.00 97.62 320 ALA A C 1
ATOM 2524 O O . ALA A 1 320 ? 17.104 -2.459 11.038 1.00 97.62 320 ALA A O 1
ATOM 2525 N N . PHE A 1 321 ? 15.658 -3.720 9.866 1.00 96.75 321 PHE A N 1
ATOM 2526 C CA . PHE A 1 321 ? 14.477 -2.906 10.152 1.00 96.75 321 PHE A CA 1
ATOM 2527 C C . PHE A 1 321 ? 14.083 -3.027 11.626 1.00 96.75 321 PHE A C 1
ATOM 2529 O O . PHE A 1 321 ? 13.855 -2.014 12.279 1.00 96.75 321 PHE A O 1
ATOM 2536 N N . HIS A 1 322 ? 14.055 -4.249 12.158 1.00 94.50 322 HIS A N 1
ATOM 2537 C CA . HIS A 1 322 ? 13.647 -4.532 13.530 1.00 94.50 322 HIS A CA 1
ATOM 2538 C C . HIS A 1 322 ? 14.641 -3.992 14.571 1.00 94.50 322 HIS A C 1
ATOM 2540 O O . HIS A 1 322 ? 14.255 -3.242 15.460 1.00 94.50 322 HIS A O 1
ATOM 2546 N N . GLU A 1 323 ? 15.930 -4.308 14.429 1.00 94.75 323 GLU A N 1
ATOM 2547 C CA . GLU A 1 323 ? 17.004 -3.849 15.326 1.00 94.75 323 GLU A CA 1
ATOM 2548 C C . GLU A 1 323 ? 17.368 -2.374 15.099 1.00 94.75 323 GLU A C 1
ATOM 2550 O O . GLU A 1 323 ? 18.023 -1.735 15.922 1.00 94.75 323 GLU A O 1
ATOM 2555 N N . GLY A 1 324 ? 17.005 -1.826 13.939 1.00 96.12 324 GLY A N 1
ATOM 2556 C CA . GLY A 1 324 ? 17.343 -0.463 13.560 1.00 96.12 324 GLY A CA 1
ATOM 2557 C C . GLY A 1 324 ? 18.834 -0.223 13.327 1.00 96.12 324 GLY A C 1
ATOM 2558 O O . GLY A 1 324 ? 19.263 0.938 13.342 1.00 96.12 324 GLY A O 1
ATOM 2559 N N . ILE A 1 325 ? 19.628 -1.286 13.151 1.00 97.19 325 ILE A N 1
ATOM 2560 C CA . ILE A 1 325 ? 21.079 -1.261 12.926 1.00 97.19 325 ILE A CA 1
ATOM 2561 C C . ILE A 1 325 ? 21.452 -2.273 11.837 1.00 97.19 325 ILE A C 1
ATOM 2563 O O . ILE A 1 325 ? 20.899 -3.363 11.753 1.00 97.19 325 ILE A O 1
ATOM 2567 N N . TYR A 1 326 ? 22.419 -1.915 10.994 1.00 97.88 326 TYR A N 1
ATOM 2568 C CA . TYR A 1 326 ? 23.041 -2.820 10.036 1.00 97.88 326 TYR A CA 1
ATOM 2569 C C . TYR A 1 326 ? 24.554 -2.607 9.983 1.00 97.88 326 TYR A C 1
ATOM 2571 O O . TYR A 1 326 ? 25.029 -1.469 9.956 1.00 97.88 326 TYR A O 1
ATOM 2579 N N . HIS A 1 327 ? 25.321 -3.695 9.925 1.00 96.00 327 HIS A N 1
ATOM 2580 C CA . HIS A 1 327 ? 26.781 -3.658 9.890 1.00 96.00 327 HIS A CA 1
ATOM 2581 C C . HIS A 1 327 ? 27.315 -4.159 8.549 1.00 96.00 327 HIS A C 1
ATOM 2583 O O . HIS A 1 327 ? 27.079 -5.301 8.165 1.00 96.00 327 HIS A O 1
ATOM 2589 N N . ALA A 1 328 ? 28.095 -3.326 7.859 1.00 94.25 328 ALA A N 1
ATOM 2590 C CA . ALA A 1 328 ? 28.766 -3.711 6.619 1.00 94.25 328 ALA A CA 1
ATOM 2591 C C . ALA A 1 328 ? 30.069 -2.932 6.421 1.00 94.25 328 ALA A C 1
ATOM 2593 O O . ALA A 1 328 ? 30.144 -1.732 6.688 1.00 94.25 328 ALA A O 1
ATOM 2594 N N . GLY A 1 329 ? 31.115 -3.620 5.946 1.00 88.31 329 GLY A N 1
ATOM 2595 C CA . GLY A 1 329 ? 32.401 -2.996 5.605 1.00 88.31 329 GLY A CA 1
ATOM 2596 C C . GLY A 1 329 ? 33.068 -2.249 6.767 1.00 88.31 329 GLY A C 1
ATOM 2597 O O . GLY A 1 329 ? 33.636 -1.180 6.559 1.00 88.31 329 GLY A O 1
ATOM 2598 N N . GLY A 1 330 ? 32.941 -2.763 7.997 1.00 91.19 330 GLY A N 1
ATOM 2599 C CA . GLY A 1 330 ? 33.482 -2.129 9.207 1.00 91.19 330 GLY A CA 1
ATOM 2600 C C . GLY A 1 330 ? 32.731 -0.873 9.666 1.00 91.19 330 GLY A C 1
ATOM 2601 O O . GLY A 1 330 ? 33.210 -0.169 10.552 1.00 91.19 330 GLY A O 1
ATOM 2602 N N . ARG A 1 331 ? 31.568 -0.569 9.078 1.00 94.56 331 ARG A N 1
ATOM 2603 C CA . ARG A 1 331 ? 30.704 0.556 9.456 1.00 94.56 331 ARG A CA 1
ATOM 2604 C C . ARG A 1 331 ? 29.372 0.052 10.006 1.00 94.56 331 ARG A C 1
ATOM 2606 O O . ARG A 1 331 ? 28.909 -1.024 9.634 1.00 94.56 331 ARG A O 1
ATOM 2613 N N . SER A 1 332 ? 28.768 0.852 10.882 1.00 96.19 332 SER A N 1
ATOM 2614 C CA . SER A 1 332 ? 27.415 0.647 11.403 1.00 96.19 332 SER A CA 1
ATOM 2615 C C . SER A 1 332 ? 26.472 1.711 10.841 1.00 96.19 332 SER A C 1
ATOM 2617 O O . SER A 1 332 ? 26.825 2.894 10.786 1.00 96.19 332 SER A O 1
ATOM 2619 N N . PHE A 1 333 ? 25.284 1.299 10.416 1.00 97.44 333 PHE A N 1
ATOM 2620 C CA . PHE A 1 333 ? 24.241 2.152 9.860 1.00 97.44 333 PHE A CA 1
ATOM 2621 C C . PHE A 1 333 ? 22.982 2.018 10.700 1.00 97.44 333 PHE A C 1
ATOM 2623 O O . PHE A 1 333 ? 22.520 0.907 10.911 1.00 97.44 333 PHE A O 1
ATOM 2630 N N . GLY A 1 334 ? 22.396 3.138 11.116 1.00 96.94 334 GLY A N 1
ATOM 2631 C CA . GLY A 1 334 ? 21.108 3.138 11.802 1.00 96.94 334 GLY A CA 1
ATOM 2632 C C . GLY A 1 334 ? 21.113 3.953 13.085 1.00 96.94 334 GLY A C 1
ATOM 2633 O O . GLY A 1 334 ? 22.065 4.693 13.346 1.00 96.94 334 GLY A O 1
ATOM 2634 N N . THR A 1 335 ? 20.023 3.839 13.836 1.00 95.19 335 THR A N 1
ATOM 2635 C CA . THR A 1 335 ? 19.779 4.545 15.103 1.00 95.19 335 THR A CA 1
ATOM 2636 C C . THR A 1 335 ? 19.565 3.596 16.282 1.00 95.19 335 THR A C 1
ATOM 2638 O O . THR A 1 335 ? 19.516 4.076 17.409 1.00 95.19 335 THR A O 1
ATOM 2641 N N . GLY A 1 336 ? 19.450 2.279 16.058 1.00 93.81 336 GLY A N 1
ATOM 2642 C CA . GLY A 1 336 ? 19.071 1.328 17.116 1.00 93.81 336 GLY A CA 1
ATOM 2643 C C . GLY A 1 336 ? 17.584 1.335 17.454 1.00 93.81 336 GLY A C 1
ATOM 2644 O O . GLY A 1 336 ? 17.201 0.816 18.493 1.00 93.81 336 GLY A O 1
ATOM 2645 N N . GLN A 1 337 ? 16.759 1.966 16.615 1.00 93.56 337 GLN A N 1
ATOM 2646 C CA . GLN A 1 337 ? 15.313 2.051 16.804 1.00 93.56 337 GLN A CA 1
ATOM 2647 C C . GLN A 1 337 ? 14.588 1.238 15.735 1.00 93.56 337 GLN A C 1
ATOM 2649 O O . GLN A 1 337 ? 14.956 1.300 14.556 1.00 93.56 337 GLN A O 1
ATOM 2654 N N . TYR A 1 338 ? 13.533 0.535 16.145 1.00 94.31 338 TYR A N 1
ATOM 2655 C CA . TYR A 1 338 ? 12.656 -0.204 15.244 1.00 94.31 338 TYR A CA 1
ATOM 2656 C C . TYR A 1 338 ? 12.164 0.680 14.086 1.00 94.31 338 TYR A C 1
ATOM 2658 O O . TYR A 1 338 ? 11.800 1.843 14.266 1.00 94.31 338 TYR A O 1
ATOM 2666 N N . GLY A 1 339 ? 12.198 0.132 12.874 1.00 94.38 339 GLY A N 1
ATOM 2667 C CA . GLY A 1 339 ? 11.816 0.810 11.638 1.00 94.38 339 GLY A CA 1
ATOM 2668 C C . GLY A 1 339 ? 12.829 1.824 11.104 1.00 94.38 339 GLY A C 1
ATOM 2669 O O . GLY A 1 339 ? 12.485 2.667 10.273 1.00 94.38 339 GLY A O 1
ATOM 2670 N N . CYS A 1 340 ? 14.098 1.765 11.527 1.00 96.06 340 CYS A N 1
ATOM 2671 C CA . CYS A 1 340 ? 15.129 2.664 11.007 1.00 96.06 340 CYS A CA 1
ATOM 2672 C C . CYS A 1 340 ? 15.371 2.449 9.500 1.00 96.06 340 CYS A C 1
ATOM 2674 O O . CYS A 1 340 ? 16.062 1.514 9.074 1.00 96.06 340 CYS A O 1
ATOM 2676 N N . LEU A 1 341 ? 14.888 3.380 8.669 1.00 96.31 341 LEU A N 1
ATOM 2677 C CA . LEU A 1 341 ? 15.082 3.323 7.215 1.00 96.31 341 LEU A CA 1
ATOM 2678 C C . LEU A 1 341 ? 16.558 3.387 6.805 1.00 96.31 341 LEU A C 1
ATOM 2680 O O . LEU A 1 341 ? 16.935 2.800 5.796 1.00 96.31 341 LEU A O 1
ATOM 2684 N N . LYS A 1 342 ? 17.426 4.040 7.592 1.00 97.31 342 LYS A N 1
ATOM 2685 C CA . LYS A 1 342 ? 18.871 4.078 7.312 1.00 97.31 342 LYS A CA 1
ATOM 2686 C C . LYS A 1 342 ? 19.502 2.686 7.400 1.00 97.31 342 LYS A C 1
ATOM 2688 O O . LYS A 1 342 ? 20.294 2.337 6.530 1.00 97.31 342 LYS A O 1
ATOM 2693 N N . ALA A 1 343 ? 19.163 1.909 8.431 1.00 97.94 343 ALA A N 1
ATOM 2694 C CA . ALA A 1 343 ? 19.629 0.530 8.573 1.00 97.94 343 ALA A CA 1
ATOM 2695 C C . ALA A 1 343 ? 19.016 -0.374 7.496 1.00 97.94 343 ALA A C 1
ATOM 2697 O O . ALA A 1 343 ? 19.725 -1.158 6.871 1.00 97.94 343 ALA A O 1
ATOM 2698 N N . THR A 1 344 ? 17.723 -0.192 7.226 1.00 97.50 344 THR A N 1
ATOM 2699 C CA . THR A 1 344 ? 16.967 -0.964 6.231 1.00 97.50 344 THR A CA 1
ATOM 2700 C C . THR A 1 344 ? 17.503 -0.757 4.812 1.00 97.50 344 THR A C 1
ATOM 2702 O O . THR A 1 344 ? 17.819 -1.711 4.119 1.00 97.50 344 THR A O 1
ATOM 2705 N N . VAL A 1 345 ? 17.690 0.483 4.357 1.00 97.12 345 VAL A N 1
ATOM 2706 C CA . VAL A 1 345 ? 18.234 0.745 3.011 1.00 97.12 345 VAL A CA 1
ATOM 2707 C C . VAL A 1 345 ? 19.697 0.310 2.913 1.00 97.12 345 VAL A C 1
ATOM 2709 O O . VAL A 1 345 ? 20.116 -0.206 1.877 1.00 97.12 345 VAL A O 1
ATOM 2712 N N . ALA A 1 346 ? 20.481 0.472 3.986 1.00 97.19 346 ALA A N 1
ATOM 2713 C CA . ALA A 1 346 ? 21.851 -0.031 4.018 1.00 97.19 346 ALA A CA 1
ATOM 2714 C C . ALA A 1 346 ? 21.889 -1.557 3.876 1.00 97.19 346 ALA A C 1
ATOM 2716 O O . ALA A 1 346 ? 22.708 -2.056 3.109 1.00 97.19 346 ALA A O 1
ATOM 2717 N N . SER A 1 347 ? 20.998 -2.286 4.553 1.00 97.56 347 SER A N 1
ATOM 2718 C CA . SER A 1 347 ? 20.911 -3.738 4.414 1.00 97.56 347 SER A CA 1
ATOM 2719 C C . SER A 1 347 ? 20.459 -4.147 3.020 1.00 97.56 347 SER A C 1
ATOM 2721 O O . SER A 1 347 ? 21.011 -5.092 2.482 1.00 97.56 347 SER A O 1
ATOM 2723 N N . VAL A 1 348 ? 19.563 -3.404 2.368 1.00 97.19 348 VAL A N 1
ATOM 2724 C CA . VAL A 1 348 ? 19.217 -3.654 0.962 1.00 97.19 348 VAL A CA 1
ATOM 2725 C C . VAL A 1 348 ? 20.450 -3.479 0.068 1.00 97.19 348 VAL A C 1
ATOM 2727 O O . VAL A 1 348 ? 20.897 -4.427 -0.564 1.00 97.19 348 VAL A O 1
ATOM 2730 N N . VAL A 1 349 ? 21.076 -2.307 0.039 1.00 95.50 349 VAL A N 1
ATOM 2731 C CA . VAL A 1 349 ? 22.120 -2.013 -0.965 1.00 95.50 349 VAL A CA 1
ATOM 2732 C C . VAL A 1 349 ? 23.462 -2.702 -0.674 1.00 95.50 349 VAL A C 1
ATOM 2734 O O . VAL A 1 349 ? 24.261 -2.930 -1.585 1.00 95.50 349 VAL A O 1
ATOM 2737 N N . LEU A 1 350 ? 23.760 -3.002 0.593 1.00 96.19 350 LEU A N 1
ATOM 2738 C CA . LEU A 1 350 ? 25.061 -3.539 1.008 1.00 96.19 350 LEU A CA 1
ATOM 2739 C C . LEU A 1 350 ? 25.050 -5.037 1.319 1.00 96.19 350 LEU A C 1
ATOM 2741 O O . LEU A 1 350 ? 26.123 -5.581 1.596 1.00 96.19 350 LEU A O 1
ATOM 2745 N N . ASP A 1 351 ? 23.898 -5.706 1.253 1.00 95.75 351 ASP A N 1
ATOM 2746 C CA . ASP A 1 351 ? 23.852 -7.155 1.415 1.00 95.75 351 ASP A CA 1
ATOM 2747 C C . ASP A 1 351 ? 24.704 -7.859 0.349 1.00 95.75 351 ASP A C 1
ATOM 2749 O O . ASP A 1 351 ? 24.866 -7.405 -0.787 1.00 95.75 351 ASP A O 1
ATOM 2753 N N . ARG A 1 352 ? 25.271 -9.001 0.738 1.00 92.44 352 ARG A N 1
ATOM 2754 C CA . ARG A 1 352 ? 26.124 -9.821 -0.123 1.00 92.44 352 ARG A CA 1
ATOM 2755 C C . ARG A 1 352 ? 25.437 -10.237 -1.424 1.00 92.44 352 ARG A C 1
ATOM 2757 O O . ARG A 1 352 ? 26.118 -10.346 -2.431 1.00 92.44 352 ARG A O 1
ATOM 2764 N N . GLU A 1 353 ? 24.130 -10.473 -1.407 1.00 91.69 353 GLU A N 1
ATOM 2765 C CA . GLU A 1 353 ? 23.349 -10.887 -2.575 1.00 91.69 353 GLU A CA 1
ATOM 2766 C C . GLU A 1 353 ? 23.202 -9.750 -3.580 1.00 91.69 353 GLU A C 1
ATOM 2768 O O . GLU A 1 353 ? 23.503 -9.950 -4.749 1.00 91.69 353 GLU A O 1
ATOM 2773 N N . ALA A 1 354 ? 22.934 -8.527 -3.117 1.00 90.75 354 ALA A N 1
ATOM 2774 C CA . ALA A 1 354 ? 22.889 -7.341 -3.975 1.00 90.75 354 ALA A CA 1
ATOM 2775 C C . ALA A 1 354 ? 24.234 -6.998 -4.649 1.00 90.75 354 ALA A C 1
ATOM 2777 O O . ALA A 1 354 ? 24.280 -6.204 -5.585 1.00 90.75 354 ALA A O 1
ATOM 2778 N N . ARG A 1 355 ? 25.348 -7.552 -4.154 1.00 89.00 355 ARG A N 1
ATOM 2779 C CA . ARG A 1 355 ? 26.715 -7.221 -4.594 1.00 89.00 355 ARG A CA 1
ATOM 2780 C C . ARG A 1 355 ? 27.482 -8.402 -5.186 1.00 89.00 355 ARG A C 1
ATOM 2782 O O . ARG A 1 355 ? 28.653 -8.248 -5.536 1.00 89.00 355 ARG A O 1
ATOM 2789 N N . SER A 1 356 ? 26.884 -9.589 -5.219 1.00 88.00 356 SER A N 1
ATOM 2790 C CA . SER A 1 356 ? 27.584 -10.812 -5.601 1.00 88.00 356 SER A CA 1
ATOM 2791 C C . SER A 1 356 ? 27.631 -10.962 -7.115 1.00 88.00 356 SER A C 1
ATOM 2793 O O . SER A 1 356 ? 26.626 -11.278 -7.739 1.00 88.00 356 SER A O 1
ATOM 2795 N N . VAL A 1 357 ? 28.831 -10.880 -7.687 1.00 84.50 357 VAL A N 1
ATOM 2796 C CA . VAL A 1 357 ? 29.069 -11.177 -9.112 1.00 84.50 357 VAL A CA 1
ATOM 2797 C C . VAL A 1 357 ? 28.799 -12.640 -9.475 1.00 84.50 357 VAL A C 1
ATOM 2799 O O . VAL A 1 357 ? 28.619 -12.973 -10.636 1.00 84.50 357 VAL A O 1
ATOM 2802 N N . VAL A 1 358 ? 28.777 -13.550 -8.494 1.00 84.00 358 VAL A N 1
ATOM 2803 C CA . VAL A 1 358 ? 28.451 -14.965 -8.748 1.00 84.00 358 VAL A CA 1
ATOM 2804 C C . VAL A 1 358 ? 26.971 -15.123 -9.100 1.00 84.00 358 VAL A C 1
ATOM 2806 O O . VAL A 1 358 ? 26.611 -16.026 -9.849 1.00 84.00 358 VAL A O 1
ATOM 2809 N N . LEU A 1 359 ? 26.121 -14.234 -8.579 1.00 84.50 359 LEU A N 1
ATOM 2810 C CA . LEU A 1 359 ? 24.682 -14.258 -8.827 1.00 84.50 359 LEU A CA 1
ATOM 2811 C C . LEU A 1 359 ? 24.303 -13.689 -10.196 1.00 84.50 359 LEU A C 1
ATOM 2813 O O . LEU A 1 359 ? 23.204 -13.950 -10.661 1.00 84.50 359 LEU A O 1
ATOM 2817 N N . ASP A 1 360 ? 25.225 -13.020 -10.890 1.00 81.38 360 ASP A N 1
ATOM 2818 C CA . ASP A 1 360 ? 25.025 -12.590 -12.278 1.00 81.38 360 ASP A CA 1
ATOM 2819 C C . ASP A 1 360 ? 24.782 -13.767 -13.240 1.00 81.38 360 ASP A C 1
ATOM 2821 O O . ASP A 1 360 ? 24.197 -13.592 -14.308 1.00 81.38 360 ASP A O 1
ATOM 2825 N N . ALA A 1 361 ? 25.245 -14.968 -12.878 1.00 80.38 361 ALA A N 1
ATOM 2826 C CA . ALA A 1 361 ? 25.016 -16.191 -13.643 1.00 80.38 361 ALA A CA 1
ATOM 2827 C C . ALA A 1 361 ? 23.666 -16.864 -13.330 1.00 80.38 361 ALA A C 1
ATOM 2829 O O . ALA A 1 361 ? 23.292 -17.815 -14.021 1.00 80.38 361 ALA A O 1
ATOM 2830 N N . ASP A 1 362 ? 22.954 -16.413 -12.295 1.00 86.25 362 ASP A N 1
ATOM 2831 C CA . ASP A 1 362 ? 21.668 -16.971 -11.888 1.00 86.25 362 ASP A CA 1
ATOM 2832 C C . ASP A 1 362 ? 20.529 -16.327 -12.705 1.00 86.25 362 ASP A C 1
ATOM 2834 O O . ASP A 1 362 ? 20.308 -15.117 -12.612 1.00 86.25 362 ASP A O 1
ATOM 2838 N N . PRO A 1 363 ? 19.769 -17.105 -13.498 1.00 81.56 363 PRO A N 1
ATOM 2839 C CA . PRO A 1 363 ? 18.680 -16.570 -14.312 1.00 81.56 363 PRO A CA 1
ATOM 2840 C C . PRO A 1 363 ? 17.493 -16.038 -13.492 1.00 81.56 363 PRO A C 1
ATOM 2842 O O . PRO A 1 363 ? 16.651 -15.337 -14.051 1.00 81.56 363 PRO A O 1
ATOM 2845 N N . SER A 1 364 ? 17.400 -16.361 -12.197 1.00 84.38 364 SER A N 1
ATOM 2846 C CA . SER A 1 364 ? 16.356 -15.852 -11.296 1.00 84.38 364 SER A CA 1
ATOM 2847 C C . SER A 1 364 ? 16.684 -14.483 -10.688 1.00 84.38 364 SER A C 1
ATOM 2849 O O . SER A 1 364 ? 15.810 -13.846 -10.094 1.00 84.38 364 SER A O 1
ATOM 2851 N N . GLN A 1 365 ? 17.926 -14.016 -10.844 1.00 87.06 365 GLN A N 1
ATOM 2852 C CA . GLN A 1 365 ? 18.416 -12.769 -10.264 1.00 87.06 365 GLN A CA 1
ATOM 2853 C C . GLN A 1 365 ? 18.224 -11.572 -11.201 1.00 87.06 365 GLN A C 1
ATOM 2855 O O . GLN A 1 365 ? 18.244 -11.679 -12.429 1.00 87.06 365 GLN A O 1
ATOM 2860 N N . GLY A 1 366 ? 18.069 -10.397 -10.589 1.00 89.06 366 GLY A N 1
ATOM 2861 C CA . GLY A 1 366 ? 17.798 -9.140 -11.280 1.00 89.06 366 GLY A CA 1
ATOM 2862 C C . GLY A 1 366 ? 16.307 -8.842 -11.454 1.00 89.06 366 GLY A C 1
ATOM 2863 O O . GLY A 1 366 ? 15.453 -9.368 -10.740 1.00 89.06 366 GLY A O 1
ATOM 2864 N N . SER A 1 367 ? 16.013 -7.924 -12.371 1.00 91.88 367 SER A N 1
ATOM 2865 C CA . SER A 1 367 ? 14.670 -7.431 -12.679 1.00 91.88 367 SER A CA 1
ATOM 2866 C C . SER A 1 367 ? 14.623 -6.796 -14.069 1.00 91.88 367 SER A C 1
ATOM 2868 O O . SER A 1 367 ? 15.652 -6.431 -14.660 1.00 91.88 367 SER A O 1
ATOM 2870 N N . LEU A 1 368 ? 13.408 -6.626 -14.590 1.00 92.62 368 LEU A N 1
ATOM 2871 C CA . LEU A 1 368 ? 13.167 -5.696 -15.686 1.00 92.62 368 LEU A CA 1
ATOM 2872 C C . LEU A 1 368 ? 13.182 -4.277 -15.122 1.00 92.62 368 LEU A C 1
ATOM 2874 O O . LEU A 1 368 ? 12.675 -4.016 -14.037 1.00 92.62 368 LEU A O 1
ATOM 2878 N N . ARG A 1 369 ? 13.752 -3.330 -15.864 1.00 92.44 369 ARG A N 1
ATOM 2879 C CA . ARG A 1 369 ? 13.736 -1.931 -15.431 1.00 92.44 369 ARG A CA 1
ATOM 2880 C C . ARG A 1 369 ? 12.349 -1.335 -15.642 1.00 92.44 369 ARG A C 1
ATOM 2882 O O . ARG A 1 369 ? 11.733 -1.533 -16.692 1.00 92.44 369 ARG A O 1
ATOM 2889 N N . GLU A 1 370 ? 11.915 -0.520 -14.692 1.00 92.25 370 GLU A N 1
ATOM 2890 C CA . GLU A 1 370 ? 10.676 0.245 -14.818 1.00 92.25 370 GLU A CA 1
ATOM 2891 C C . GLU A 1 370 ? 10.732 1.211 -16.023 1.00 92.25 370 GLU A C 1
ATOM 2893 O O . GLU A 1 370 ? 11.761 1.877 -16.222 1.00 92.25 370 GLU A O 1
ATOM 2898 N N . PRO A 1 371 ? 9.657 1.328 -16.829 1.00 93.75 371 PRO A N 1
ATOM 2899 C CA . PRO A 1 371 ? 9.615 2.220 -17.988 1.00 93.75 371 PRO A CA 1
ATOM 2900 C C . PRO A 1 371 ? 10.018 3.667 -17.685 1.00 93.75 371 PRO A C 1
ATOM 2902 O O . PRO A 1 371 ? 10.847 4.238 -18.402 1.00 93.75 371 PRO A O 1
ATOM 2905 N N . LEU A 1 372 ? 9.513 4.253 -16.595 1.00 93.19 372 LEU A N 1
ATOM 2906 C CA . LEU A 1 372 ? 9.863 5.625 -16.222 1.00 93.19 372 LEU A CA 1
ATOM 2907 C C . LEU A 1 372 ? 11.349 5.748 -15.853 1.00 93.19 372 LEU A C 1
ATOM 2909 O O . LEU A 1 372 ? 12.014 6.700 -16.265 1.00 93.19 372 LEU A O 1
ATOM 2913 N N . LEU A 1 373 ? 11.911 4.762 -15.146 1.00 92.62 373 LEU A N 1
ATOM 2914 C CA . LEU A 1 373 ? 13.333 4.754 -14.787 1.00 92.62 373 LEU A CA 1
ATOM 2915 C C . LEU A 1 373 ? 14.247 4.620 -16.010 1.00 92.62 373 LEU A C 1
ATOM 2917 O O . LEU A 1 373 ? 15.356 5.158 -15.992 1.00 92.62 373 LEU A O 1
ATOM 2921 N N . LYS A 1 374 ? 13.804 3.967 -17.092 1.00 95.19 374 LYS A N 1
ATOM 2922 C CA . LYS A 1 374 ? 14.537 3.945 -18.372 1.00 95.19 374 LYS A CA 1
ATOM 2923 C C . LYS A 1 374 ? 14.631 5.347 -18.975 1.00 95.19 374 LYS A C 1
ATOM 2925 O O . LYS A 1 374 ? 15.724 5.761 -19.357 1.00 95.19 374 LYS A O 1
ATOM 2930 N N . ILE A 1 375 ? 13.528 6.100 -18.990 1.00 95.94 375 ILE A N 1
ATOM 2931 C CA . ILE A 1 375 ? 13.498 7.489 -19.482 1.00 95.94 375 ILE A CA 1
ATOM 2932 C C . ILE A 1 375 ? 14.400 8.380 -18.629 1.00 95.94 375 ILE A C 1
ATOM 2934 O O . ILE A 1 375 ? 15.287 9.047 -19.160 1.00 95.94 375 ILE A O 1
ATOM 2938 N N . ILE A 1 376 ? 14.232 8.345 -17.304 1.00 95.38 376 ILE A N 1
ATOM 2939 C CA . ILE A 1 376 ? 15.044 9.150 -16.383 1.00 95.38 376 ILE A CA 1
ATOM 2940 C C . ILE A 1 376 ? 16.528 8.787 -16.495 1.00 95.38 376 ILE A C 1
ATOM 2942 O O . ILE A 1 376 ? 17.378 9.675 -16.484 1.00 95.38 376 ILE A O 1
ATOM 2946 N N . SER A 1 377 ? 16.856 7.505 -16.659 1.00 95.25 377 SER A N 1
ATOM 2947 C CA . SER A 1 377 ? 18.229 7.058 -16.900 1.00 95.25 377 SER A CA 1
ATOM 2948 C C . SER A 1 377 ? 18.809 7.656 -18.175 1.00 95.25 377 SER A C 1
ATOM 2950 O O . SER A 1 377 ? 19.939 8.130 -18.133 1.00 95.25 377 SER A O 1
ATOM 2952 N N . VAL A 1 378 ? 18.076 7.651 -19.291 1.00 97.31 378 VAL A N 1
ATOM 2953 C CA . VAL A 1 378 ? 18.544 8.248 -20.556 1.00 97.31 378 VAL A CA 1
ATOM 2954 C C . VAL A 1 378 ? 18.763 9.743 -20.371 1.00 97.31 378 VAL A C 1
ATOM 2956 O O . VAL A 1 378 ? 19.841 10.241 -20.671 1.00 97.31 378 VAL A O 1
ATOM 2959 N N . MET A 1 379 ? 17.780 10.446 -19.805 1.00 97.12 379 MET A N 1
ATOM 2960 C CA . MET A 1 379 ? 17.865 11.888 -19.576 1.00 97.12 379 MET A CA 1
ATOM 2961 C C . MET A 1 379 ? 19.063 12.258 -18.697 1.00 97.12 379 MET A C 1
ATOM 2963 O O . MET A 1 379 ? 19.777 13.203 -19.002 1.00 97.12 379 MET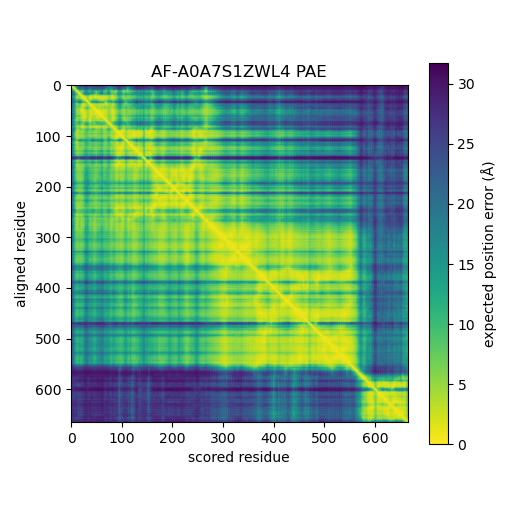 A O 1
ATOM 2967 N N . ARG A 1 380 ? 19.311 11.515 -17.614 1.00 96.50 380 ARG A N 1
ATOM 2968 C CA . ARG A 1 380 ? 20.431 11.795 -16.706 1.00 96.50 380 ARG A CA 1
ATOM 2969 C C . ARG A 1 380 ? 21.783 11.474 -17.331 1.00 96.50 380 ARG A C 1
ATOM 2971 O O . ARG A 1 380 ? 22.683 12.298 -17.246 1.00 96.50 380 ARG A O 1
ATOM 2978 N N . ASN A 1 381 ? 21.926 10.292 -17.928 1.00 96.94 381 ASN A N 1
ATOM 2979 C CA . ASN A 1 381 ? 23.203 9.850 -18.487 1.00 96.94 381 ASN A CA 1
ATOM 2980 C C . ASN A 1 381 ? 23.592 10.629 -19.742 1.00 96.94 381 ASN A C 1
ATOM 2982 O O . ASN A 1 381 ? 24.773 10.831 -19.978 1.00 96.94 381 ASN A O 1
ATOM 2986 N N . MET A 1 382 ? 22.610 11.070 -20.530 1.00 97.12 382 MET A N 1
ATOM 2987 C CA . MET A 1 382 ? 22.839 11.850 -21.747 1.00 97.12 382 MET A CA 1
ATOM 2988 C C . MET A 1 382 ? 22.763 13.368 -21.497 1.00 97.12 382 MET A C 1
ATOM 2990 O O . MET A 1 382 ? 22.549 14.143 -22.430 1.00 97.12 382 MET A O 1
ATOM 2994 N N . GLU A 1 383 ? 22.915 13.781 -20.235 1.00 96.81 383 GLU A N 1
ATOM 2995 C CA . GLU A 1 383 ? 23.008 15.178 -19.799 1.00 96.81 383 GLU A CA 1
ATOM 2996 C C . GLU A 1 383 ? 21.880 16.061 -20.348 1.00 96.81 383 GLU A C 1
ATOM 2998 O O . GLU A 1 383 ? 22.103 17.096 -20.973 1.00 96.81 383 GLU A O 1
ATOM 3003 N N . PHE A 1 384 ? 20.635 15.627 -20.151 1.00 96.50 384 PHE A N 1
ATOM 3004 C CA . PHE A 1 384 ? 19.464 16.376 -20.583 1.00 96.50 384 PHE A CA 1
ATOM 3005 C C . PHE A 1 384 ? 19.461 17.786 -19.986 1.00 96.50 384 PHE A C 1
ATOM 3007 O O . PHE A 1 384 ? 19.477 17.964 -18.764 1.00 96.50 384 PHE A O 1
ATOM 3014 N N . GLN A 1 385 ? 19.351 18.784 -20.856 1.00 94.50 385 GLN A N 1
ATOM 3015 C CA . GLN A 1 385 ? 19.176 20.181 -20.493 1.00 94.50 385 GLN A CA 1
ATOM 3016 C C . GLN A 1 385 ? 17.864 20.703 -21.066 1.00 94.50 385 GLN A C 1
ATOM 3018 O O . GLN A 1 385 ? 17.506 20.444 -22.212 1.00 94.50 385 GLN A O 1
ATOM 3023 N N . ARG A 1 386 ? 17.132 21.448 -20.244 1.00 92.25 386 ARG A N 1
ATOM 3024 C CA . ARG A 1 386 ? 15.917 22.149 -20.656 1.00 92.25 386 ARG A CA 1
ATOM 3025 C C . ARG A 1 386 ? 16.298 23.380 -21.482 1.00 92.25 386 ARG A C 1
ATOM 3027 O O . ARG A 1 386 ? 17.221 24.086 -21.093 1.00 92.25 386 ARG A O 1
ATOM 3034 N N . GLU A 1 387 ? 15.555 23.668 -22.547 1.00 87.12 387 GLU A N 1
ATOM 3035 C CA . GLU A 1 387 ? 15.735 24.912 -23.309 1.00 87.12 387 GLU A CA 1
ATOM 3036 C C . GLU A 1 387 ? 15.257 26.120 -22.491 1.00 87.12 387 GLU A C 1
ATOM 3038 O O . GLU A 1 387 ? 14.275 26.019 -21.748 1.00 87.12 387 GLU A O 1
ATOM 3043 N N . ASP A 1 388 ? 15.936 27.263 -22.610 1.00 80.88 388 ASP A N 1
ATOM 3044 C CA . ASP A 1 388 ? 15.749 28.438 -21.740 1.00 80.88 388 ASP A CA 1
ATOM 3045 C C . ASP A 1 388 ? 14.304 28.956 -21.676 1.00 80.88 388 ASP A C 1
ATOM 3047 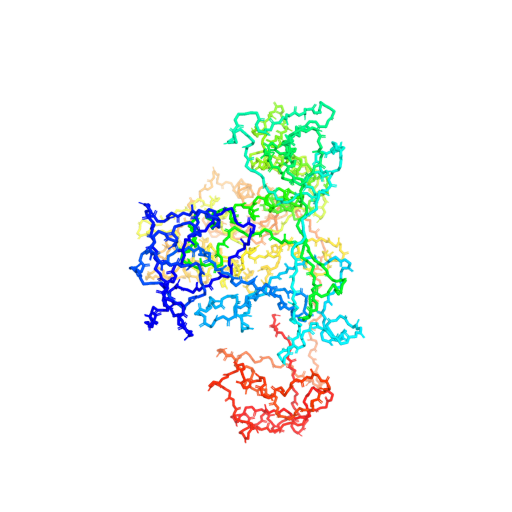O O . ASP A 1 388 ? 13.846 29.398 -20.619 1.00 80.88 388 ASP A O 1
ATOM 3051 N N . ASP A 1 389 ? 13.567 28.854 -22.781 1.00 78.19 389 ASP A N 1
ATOM 3052 C CA . ASP A 1 389 ? 12.181 29.308 -22.930 1.00 78.19 389 ASP A CA 1
ATOM 3053 C C . ASP A 1 389 ? 11.139 28.391 -22.257 1.00 78.19 389 ASP A C 1
ATOM 3055 O O . ASP A 1 389 ? 9.988 28.783 -22.028 1.00 78.19 389 ASP A O 1
ATOM 3059 N N . SER A 1 390 ? 11.535 27.174 -21.893 1.00 77.19 390 SER A N 1
ATOM 3060 C CA . SER A 1 390 ? 10.659 26.163 -21.314 1.00 77.19 390 SER A CA 1
ATOM 3061 C C . SER A 1 390 ? 10.625 26.295 -19.793 1.00 77.19 390 SER A C 1
ATOM 3063 O O . SER A 1 390 ? 11.644 26.235 -19.131 1.00 77.19 390 SER A O 1
ATOM 3065 N N . LYS A 1 391 ? 9.460 26.454 -19.158 1.00 77.94 391 LYS A N 1
ATOM 3066 C CA . LYS A 1 391 ? 9.414 26.722 -17.699 1.00 77.94 391 LYS A CA 1
ATOM 3067 C C . LYS A 1 391 ? 9.746 25.511 -16.817 1.00 77.94 391 LYS A C 1
ATOM 3069 O O . LYS A 1 391 ? 10.175 25.682 -15.681 1.00 77.94 391 LYS A O 1
ATOM 3074 N N . GLN A 1 392 ? 9.517 24.301 -17.319 1.00 84.00 392 GLN A N 1
ATOM 3075 C CA . GLN A 1 392 ? 9.691 23.046 -16.586 1.00 84.00 392 GLN A CA 1
ATOM 3076 C C . GLN A 1 392 ? 9.874 21.877 -17.556 1.00 84.00 392 GLN A C 1
ATOM 3078 O O . GLN A 1 392 ? 9.464 21.966 -18.714 1.00 84.00 392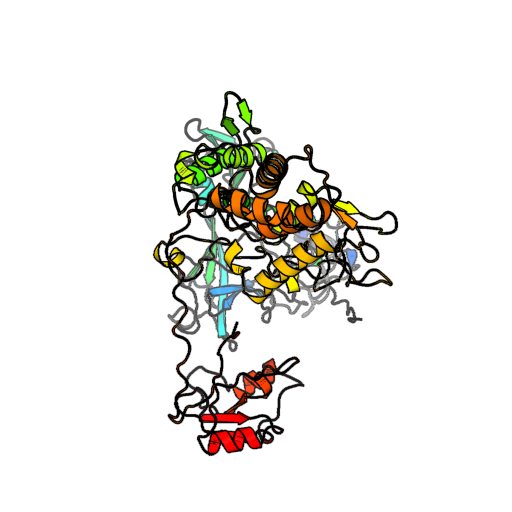 GLN A O 1
ATOM 3083 N N . VAL A 1 393 ? 10.454 20.777 -17.073 1.00 88.38 393 VAL A N 1
ATOM 3084 C CA . VAL A 1 393 ? 10.488 19.510 -17.813 1.00 88.38 393 VAL A CA 1
ATOM 3085 C C . VAL A 1 393 ? 9.091 18.902 -17.776 1.00 88.38 393 VAL A C 1
ATOM 3087 O O . VAL A 1 393 ? 8.590 18.575 -16.703 1.00 88.38 393 VAL A O 1
ATOM 3090 N N . LEU A 1 394 ? 8.456 18.776 -18.940 1.00 88.00 394 LEU A N 1
ATOM 3091 C CA . LEU A 1 394 ? 7.109 18.227 -19.062 1.00 88.00 394 LEU A CA 1
ATOM 3092 C C . LEU A 1 394 ? 7.138 16.949 -19.897 1.00 88.00 394 LEU A C 1
ATOM 3094 O O . LEU A 1 394 ? 7.219 17.002 -21.124 1.00 88.00 394 LEU A O 1
ATOM 3098 N N . LEU A 1 395 ? 7.023 15.813 -19.214 1.00 91.31 395 LEU A N 1
ATOM 3099 C CA . LEU A 1 395 ? 6.743 14.525 -19.835 1.00 91.31 395 LEU A CA 1
ATOM 3100 C C . LEU A 1 395 ? 5.223 14.401 -19.989 1.00 91.31 395 LEU A C 1
ATOM 3102 O O . LEU A 1 395 ? 4.479 14.514 -19.019 1.00 91.31 395 LEU A O 1
ATOM 3106 N N . TRP A 1 396 ? 4.747 14.279 -21.221 1.00 89.88 396 TRP A N 1
ATOM 3107 C CA . TRP A 1 396 ? 3.337 14.404 -21.563 1.00 89.88 396 TRP A CA 1
ATOM 3108 C C . TRP A 1 396 ? 2.675 13.033 -21.691 1.00 89.88 396 TRP A C 1
ATOM 3110 O O . TRP A 1 396 ? 3.080 12.240 -22.539 1.00 89.88 396 TRP A O 1
ATOM 3120 N N . ARG A 1 397 ? 1.619 12.797 -20.895 1.00 88.88 397 ARG A N 1
ATOM 3121 C CA . ARG A 1 397 ? 0.763 11.596 -20.963 1.00 88.88 397 ARG A CA 1
ATOM 3122 C C . ARG A 1 397 ? 1.562 10.286 -20.936 1.00 88.88 397 ARG A C 1
ATOM 3124 O O . ARG A 1 397 ? 1.361 9.418 -21.780 1.00 88.88 397 ARG A O 1
ATOM 3131 N N . LEU A 1 398 ? 2.515 10.158 -20.007 1.00 92.50 398 LEU A N 1
ATOM 3132 C CA . LEU A 1 398 ? 3.308 8.929 -19.922 1.00 92.50 398 LEU A CA 1
ATOM 3133 C C . LEU A 1 398 ? 2.486 7.728 -19.448 1.00 92.50 398 LEU A C 1
ATOM 3135 O O . LEU A 1 398 ? 2.809 6.611 -19.830 1.00 92.50 398 LEU A O 1
ATOM 3139 N N . GLU A 1 399 ? 1.407 7.925 -18.694 1.00 90.88 399 GLU A N 1
ATOM 3140 C CA . GLU A 1 399 ? 0.517 6.832 -18.295 1.00 90.88 399 GLU A CA 1
ATOM 3141 C C . GLU A 1 399 ? -0.044 6.118 -19.541 1.00 90.88 399 GLU A C 1
ATOM 3143 O O . GLU A 1 399 ? 0.248 4.940 -19.745 1.00 90.88 399 GLU A O 1
ATOM 3148 N N . ASP A 1 400 ? -0.633 6.866 -20.479 1.00 88.06 400 ASP A N 1
ATOM 3149 C CA . ASP A 1 400 ? -1.133 6.331 -21.756 1.00 88.06 400 ASP A CA 1
ATOM 3150 C C . ASP A 1 400 ? -0.044 5.713 -22.656 1.00 88.06 400 ASP A C 1
ATOM 3152 O O . ASP A 1 400 ? -0.344 5.005 -23.619 1.00 88.06 400 ASP A O 1
ATOM 3156 N N . ARG A 1 401 ? 1.227 6.075 -22.447 1.00 90.06 401 ARG A N 1
ATOM 3157 C CA . ARG A 1 401 ? 2.339 5.721 -23.346 1.00 90.06 401 ARG A CA 1
ATOM 3158 C C . ARG A 1 401 ? 3.170 4.563 -22.828 1.00 90.06 401 ARG A C 1
ATOM 3160 O O . ARG A 1 401 ? 3.632 3.758 -23.622 1.00 90.06 401 ARG A O 1
ATOM 3167 N N . ILE A 1 402 ? 3.417 4.512 -21.528 1.00 92.69 402 ILE A N 1
ATOM 3168 C CA . ILE A 1 402 ? 4.332 3.555 -20.898 1.00 92.69 402 ILE A CA 1
ATOM 3169 C C . ILE A 1 402 ? 3.745 2.935 -19.623 1.00 92.69 402 ILE A C 1
ATOM 3171 O O . ILE A 1 402 ? 4.441 2.185 -18.945 1.00 92.69 402 ILE A O 1
ATOM 3175 N N . GLY A 1 403 ? 2.500 3.266 -19.262 1.00 90.44 403 GLY A N 1
ATOM 3176 C CA . GLY A 1 403 ? 1.828 2.762 -18.062 1.00 90.44 403 GLY A CA 1
ATOM 3177 C C . GLY A 1 403 ? 2.326 3.365 -16.743 1.00 90.44 403 GLY A C 1
ATOM 3178 O O . GLY A 1 403 ? 1.960 2.876 -15.680 1.00 90.44 403 GLY A O 1
ATOM 3179 N N . GLN A 1 404 ? 3.175 4.402 -16.782 1.00 92.00 404 GLN A N 1
ATOM 3180 C CA . GLN A 1 404 ? 3.681 5.085 -15.584 1.00 92.00 404 GLN A CA 1
ATOM 3181 C C . GLN A 1 404 ? 3.812 6.588 -15.804 1.00 92.00 404 GLN A C 1
ATOM 3183 O O . GLN A 1 404 ? 4.511 7.030 -16.714 1.00 92.00 404 GLN A O 1
ATOM 3188 N N . MET A 1 405 ? 3.242 7.375 -14.895 1.00 89.56 405 MET A N 1
ATOM 3189 C CA . MET A 1 405 ? 3.443 8.820 -14.822 1.00 89.56 405 MET A CA 1
ATOM 3190 C C . MET A 1 405 ? 3.474 9.263 -13.358 1.00 89.56 405 MET A C 1
ATOM 3192 O O . MET A 1 405 ? 2.762 8.728 -12.508 1.00 89.56 405 MET A O 1
ATOM 3196 N N . ALA A 1 406 ? 4.337 10.231 -13.044 1.00 85.25 406 ALA A N 1
ATOM 3197 C CA . ALA A 1 406 ? 4.459 10.744 -11.686 1.00 85.25 406 ALA A CA 1
ATOM 3198 C C . ALA A 1 406 ? 3.104 11.280 -11.192 1.00 85.25 406 ALA A C 1
ATOM 3200 O O . ALA A 1 406 ? 2.501 12.121 -11.852 1.00 85.25 406 ALA A O 1
ATOM 3201 N N . HIS A 1 407 ? 2.665 10.810 -10.021 1.00 85.00 407 HIS A N 1
ATOM 3202 C CA . HIS A 1 407 ? 1.380 11.152 -9.392 1.00 85.00 407 HIS A CA 1
ATOM 3203 C C . HIS A 1 407 ? 0.111 10.660 -10.114 1.00 85.00 407 HIS A C 1
ATOM 3205 O O . HIS A 1 407 ? -0.982 11.055 -9.721 1.00 85.00 407 HIS A O 1
ATOM 3211 N N . GLU A 1 408 ? 0.226 9.763 -11.097 1.00 86.50 408 GLU A N 1
ATOM 3212 C CA . GLU A 1 408 ? -0.920 9.170 -11.811 1.00 86.50 408 GLU A CA 1
ATOM 3213 C C . GLU A 1 408 ? -0.979 7.649 -11.588 1.00 86.50 408 GLU A C 1
ATOM 3215 O O . GLU A 1 408 ? -1.062 6.856 -12.521 1.00 86.50 408 GLU A O 1
ATOM 3220 N N . PHE A 1 409 ? -0.868 7.213 -10.332 1.00 81.50 409 PHE A N 1
ATOM 3221 C CA . PHE A 1 409 ? -1.037 5.801 -9.989 1.00 81.50 409 PHE A CA 1
ATOM 3222 C C . PHE A 1 409 ? -2.515 5.398 -10.109 1.00 81.50 409 PHE A C 1
ATOM 3224 O O . PHE A 1 409 ? -3.392 6.066 -9.564 1.00 81.50 409 PHE A O 1
ATOM 3231 N N . ALA A 1 410 ? -2.794 4.286 -10.794 1.00 73.06 410 ALA A N 1
ATOM 3232 C CA . ALA A 1 410 ? -4.157 3.770 -10.949 1.00 73.06 410 ALA A CA 1
ATOM 3233 C C . ALA A 1 410 ? -4.717 3.156 -9.650 1.00 73.06 410 ALA A C 1
ATOM 3235 O O . ALA A 1 410 ? -5.928 3.132 -9.443 1.00 73.06 410 ALA A O 1
ATOM 3236 N N . SER A 1 411 ? -3.839 2.676 -8.762 1.00 77.31 411 SER A N 1
ATOM 3237 C CA . SER A 1 411 ? -4.196 2.088 -7.467 1.00 77.31 411 SER A CA 1
ATOM 3238 C C . SER A 1 411 ? -3.371 2.695 -6.332 1.00 77.31 411 SER A C 1
ATOM 3240 O O . SER A 1 411 ? -2.239 3.133 -6.547 1.00 77.31 411 SER A O 1
ATOM 3242 N N . VAL A 1 412 ? -3.883 2.635 -5.098 1.00 73.81 412 VAL A N 1
ATOM 3243 C CA . VAL A 1 412 ? -3.130 3.042 -3.893 1.00 73.81 412 VAL A CA 1
ATOM 3244 C C . VAL A 1 412 ? -1.892 2.167 -3.620 1.00 73.81 412 VAL A C 1
ATOM 3246 O O . VAL A 1 412 ? -1.084 2.511 -2.762 1.00 73.81 412 VAL A O 1
ATOM 3249 N N . PHE A 1 413 ? -1.718 1.058 -4.352 1.00 69.31 413 PHE A N 1
ATOM 3250 C CA . PHE A 1 413 ? -0.702 0.032 -4.101 1.00 69.31 413 PHE A CA 1
ATOM 3251 C C . PHE A 1 413 ? 0.484 0.035 -5.080 1.00 69.31 413 PHE A C 1
ATOM 3253 O O . PHE A 1 413 ? 1.371 -0.797 -4.904 1.00 69.31 413 PHE A O 1
ATOM 3260 N N . SER A 1 414 ? 0.538 0.982 -6.038 1.00 84.06 414 SER A N 1
ATOM 3261 C CA . SER A 1 414 ? 1.571 1.210 -7.086 1.00 84.06 414 SER A CA 1
ATOM 3262 C C . SER A 1 414 ? 1.037 1.020 -8.524 1.00 84.06 414 SER A C 1
ATOM 3264 O O . SER A 1 414 ? -0.165 0.858 -8.736 1.00 84.06 414 SER A O 1
ATOM 3266 N N . PHE A 1 415 ? 1.932 1.116 -9.519 1.00 88.31 415 PHE A N 1
ATOM 3267 C CA . PHE A 1 415 ? 1.642 0.952 -10.955 1.00 88.31 415 PHE A CA 1
ATOM 3268 C C . PHE A 1 415 ? 1.518 -0.516 -11.382 1.00 88.31 415 PHE A C 1
ATOM 3270 O O . PHE A 1 415 ? 0.975 -0.803 -12.441 1.00 88.31 415 PHE A O 1
ATOM 3277 N N . PHE A 1 416 ? 2.044 -1.437 -10.580 1.00 89.75 416 PHE A N 1
ATOM 3278 C CA . PHE A 1 416 ? 2.025 -2.871 -10.837 1.00 89.75 416 PHE A CA 1
ATOM 3279 C C . PHE A 1 416 ? 2.060 -3.647 -9.524 1.00 89.75 416 PHE A C 1
ATOM 3281 O O . PHE A 1 416 ? 2.530 -3.140 -8.499 1.00 89.75 416 PHE A O 1
ATOM 3288 N N . LEU A 1 417 ? 1.570 -4.881 -9.572 1.00 90.62 417 LEU A N 1
ATOM 3289 C CA . LEU A 1 417 ? 1.529 -5.807 -8.458 1.00 90.62 417 LEU A CA 1
ATOM 3290 C C . LEU A 1 417 ? 2.937 -6.357 -8.199 1.00 90.62 417 LEU A C 1
ATOM 3292 O O . LEU A 1 417 ? 3.562 -6.924 -9.098 1.00 90.62 417 LEU A O 1
ATOM 3296 N N . PRO A 1 418 ? 3.449 -6.242 -6.969 1.00 90.88 418 PRO A N 1
ATOM 3297 C CA . PRO A 1 418 ? 4.763 -6.774 -6.609 1.00 90.88 418 PRO A CA 1
ATOM 3298 C C . PRO A 1 418 ? 4.900 -8.304 -6.703 1.00 90.88 418 PRO A C 1
ATOM 3300 O O . PRO A 1 418 ? 6.010 -8.829 -6.635 1.00 90.88 418 PRO A O 1
ATOM 3303 N N . GLU A 1 419 ? 3.779 -9.014 -6.800 1.00 92.00 419 GLU A N 1
ATOM 3304 C CA . GLU A 1 419 ? 3.687 -10.466 -6.971 1.00 92.00 419 GLU A CA 1
ATOM 3305 C C . GLU A 1 419 ? 3.269 -10.870 -8.395 1.00 92.00 419 GLU A C 1
ATOM 3307 O O . GLU A 1 419 ? 3.031 -12.050 -8.663 1.00 92.00 419 GLU A O 1
ATOM 3312 N N . TYR A 1 420 ? 3.194 -9.908 -9.327 1.00 93.25 420 TYR A N 1
ATOM 3313 C CA . TYR A 1 420 ? 2.855 -10.206 -10.713 1.00 93.25 420 TYR A CA 1
ATOM 3314 C C . TYR A 1 420 ? 3.854 -11.192 -11.316 1.00 93.25 420 TYR A C 1
ATOM 3316 O O . TYR A 1 420 ? 5.075 -11.021 -11.239 1.00 93.25 420 TYR A O 1
ATOM 3324 N N . THR A 1 421 ? 3.300 -12.217 -11.948 1.00 94.25 421 THR A N 1
ATOM 3325 C CA . THR A 1 421 ? 4.048 -13.293 -12.579 1.00 94.25 421 THR A CA 1
ATOM 3326 C C . THR A 1 421 ? 3.567 -13.414 -14.023 1.00 94.25 421 THR A C 1
ATOM 3328 O O . THR A 1 421 ? 2.409 -13.771 -14.231 1.00 94.25 421 THR A O 1
ATOM 3331 N N . PRO A 1 422 ? 4.402 -13.073 -15.021 1.00 90.19 422 PRO A N 1
ATOM 3332 C CA . PRO A 1 422 ? 4.025 -13.206 -16.422 1.00 90.19 422 PRO A CA 1
ATOM 3333 C C . PRO A 1 422 ? 4.019 -14.677 -16.844 1.00 90.19 422 PRO A C 1
ATOM 3335 O O . PRO A 1 422 ? 4.883 -15.450 -16.423 1.00 90.19 422 PRO A O 1
ATOM 3338 N N . ASP A 1 423 ? 3.094 -15.025 -17.737 1.00 85.56 423 ASP A N 1
ATOM 3339 C CA . ASP A 1 423 ? 2.938 -16.382 -18.254 1.00 85.56 423 ASP A CA 1
ATOM 3340 C C . ASP A 1 423 ? 4.226 -16.964 -18.859 1.00 85.56 423 ASP A C 1
ATOM 3342 O O . ASP A 1 423 ? 5.050 -16.276 -19.468 1.00 85.56 423 ASP A O 1
ATOM 3346 N N . GLY A 1 424 ? 4.374 -18.286 -18.728 1.00 87.56 424 GLY A N 1
ATOM 3347 C CA . GLY A 1 424 ? 5.467 -19.056 -19.316 1.00 87.56 424 GLY A CA 1
ATOM 3348 C C . GLY A 1 424 ? 6.494 -19.532 -18.290 1.00 87.56 424 GLY A C 1
ATOM 3349 O O . GLY A 1 424 ? 6.152 -20.132 -17.265 1.00 87.56 424 GLY A O 1
ATOM 3350 N N . VAL A 1 425 ? 7.779 -19.331 -18.599 1.00 86.00 425 VAL A N 1
ATOM 3351 C CA . VAL A 1 425 ? 8.894 -19.901 -17.820 1.00 86.00 425 VAL A CA 1
ATOM 3352 C C . VAL A 1 425 ? 8.967 -19.354 -16.395 1.00 86.00 425 VAL A C 1
ATOM 3354 O O . VAL A 1 425 ? 9.350 -20.091 -15.491 1.00 86.00 425 VAL A O 1
ATOM 3357 N N . LEU A 1 426 ? 8.558 -18.098 -16.179 1.00 89.12 426 LEU A N 1
ATOM 3358 C CA . LEU A 1 426 ? 8.569 -17.471 -14.857 1.00 89.12 426 LEU A CA 1
ATOM 3359 C C . LEU A 1 426 ? 7.455 -18.027 -13.963 1.00 89.12 426 LEU A C 1
ATOM 3361 O O . LEU A 1 426 ? 7.760 -18.464 -12.856 1.00 89.12 426 LEU A O 1
ATOM 3365 N N . THR A 1 427 ? 6.219 -18.151 -14.464 1.00 90.38 427 THR A N 1
ATOM 3366 C CA . THR A 1 427 ? 5.132 -18.845 -13.743 1.00 90.38 427 THR A CA 1
ATOM 3367 C C . THR A 1 427 ? 5.495 -20.283 -13.402 1.00 90.38 427 THR A C 1
ATOM 3369 O O . THR A 1 427 ? 5.279 -20.723 -12.278 1.00 90.38 427 THR A O 1
ATOM 3372 N N . THR A 1 428 ? 6.099 -21.014 -14.344 1.00 91.31 428 THR A N 1
ATOM 3373 C CA . THR A 1 428 ? 6.515 -22.413 -14.124 1.00 91.31 428 THR A CA 1
ATOM 3374 C C . THR A 1 428 ? 7.582 -22.530 -13.031 1.00 91.31 428 THR A C 1
ATOM 3376 O O . THR A 1 428 ? 7.624 -23.522 -12.307 1.00 91.31 428 THR A O 1
ATOM 3379 N N . ALA A 1 429 ? 8.435 -21.512 -12.899 1.00 90.62 429 ALA A N 1
ATOM 3380 C CA . ALA A 1 429 ? 9.475 -21.428 -11.879 1.00 90.62 429 ALA A CA 1
ATOM 3381 C C . ALA A 1 429 ? 9.017 -20.734 -10.580 1.00 90.62 429 ALA A C 1
ATOM 3383 O O . ALA A 1 429 ? 9.829 -20.584 -9.668 1.00 90.62 429 ALA A O 1
ATOM 3384 N N . SER A 1 430 ? 7.751 -20.307 -10.484 1.00 92.06 430 SER A N 1
ATOM 3385 C CA . SER A 1 430 ? 7.216 -19.507 -9.371 1.00 92.06 430 SER A CA 1
ATOM 3386 C C . SER A 1 430 ? 8.019 -18.226 -9.093 1.00 92.06 430 SER A C 1
ATOM 3388 O O . SER A 1 430 ? 8.212 -17.845 -7.937 1.00 92.06 430 SER A O 1
ATOM 3390 N N . LEU A 1 431 ? 8.515 -17.577 -10.150 1.00 93.94 431 LEU A N 1
ATOM 3391 C CA . LEU A 1 431 ? 9.276 -16.328 -10.080 1.00 93.94 431 LEU A CA 1
ATOM 3392 C C . LEU A 1 431 ? 8.406 -15.140 -10.477 1.00 93.94 431 LEU A C 1
ATOM 3394 O O . LEU A 1 431 ? 7.690 -15.192 -11.473 1.00 93.94 431 LEU A O 1
ATOM 3398 N N . VAL A 1 432 ? 8.542 -14.034 -9.752 1.00 94.88 432 VAL A N 1
ATOM 3399 C CA . VAL A 1 432 ? 7.813 -12.794 -10.029 1.00 94.88 432 VAL A CA 1
ATOM 3400 C C . VAL A 1 432 ? 8.615 -11.876 -10.953 1.00 94.88 432 VAL A C 1
ATOM 3402 O O . VAL A 1 432 ? 9.850 -11.848 -10.923 1.00 94.88 432 VAL A O 1
ATOM 3405 N N . SER A 1 433 ? 7.912 -11.088 -11.763 1.00 94.12 433 SER A N 1
ATOM 3406 C CA . SER A 1 433 ? 8.480 -9.991 -12.555 1.00 94.12 433 SER A CA 1
ATOM 3407 C C . SER A 1 433 ? 7.506 -8.812 -12.549 1.00 94.12 433 SER A C 1
ATOM 3409 O O . SER A 1 433 ? 6.751 -8.631 -13.503 1.00 94.12 433 SER A O 1
ATOM 3411 N N . PRO A 1 434 ? 7.487 -8.019 -11.464 1.00 93.19 434 PRO A N 1
ATOM 3412 C CA . PRO A 1 434 ? 6.475 -6.985 -11.248 1.00 93.19 434 PRO A CA 1
ATOM 3413 C C . PRO A 1 434 ? 6.358 -5.991 -12.409 1.00 93.19 434 PRO A C 1
ATOM 3415 O O . PRO A 1 434 ? 5.271 -5.707 -12.907 1.00 93.19 434 PRO A O 1
ATOM 3418 N N . GLU A 1 435 ? 7.496 -5.516 -12.909 1.00 91.88 435 GLU A N 1
ATOM 3419 C CA . GLU A 1 435 ? 7.574 -4.519 -13.976 1.00 91.88 435 GLU A CA 1
ATOM 3420 C C . GLU A 1 435 ? 7.047 -5.044 -15.318 1.00 91.88 435 GLU A C 1
ATOM 3422 O O . GLU A 1 435 ? 6.636 -4.246 -16.161 1.00 91.88 435 GLU A O 1
ATOM 3427 N N . ALA A 1 436 ? 7.025 -6.368 -15.522 1.00 92.31 436 ALA A N 1
ATOM 3428 C CA . ALA A 1 436 ? 6.502 -6.982 -16.740 1.00 92.31 436 ALA A CA 1
ATOM 3429 C C . ALA A 1 436 ? 5.000 -6.733 -16.925 1.00 92.31 436 ALA A C 1
ATOM 3431 O O . ALA A 1 436 ? 4.537 -6.735 -18.062 1.00 92.31 436 ALA A O 1
ATOM 3432 N N . GLN A 1 437 ? 4.255 -6.453 -15.849 1.00 91.88 437 GLN A N 1
ATOM 3433 C CA . GLN A 1 437 ? 2.826 -6.135 -15.928 1.00 91.88 437 GLN A CA 1
ATOM 3434 C C . GLN A 1 437 ? 2.544 -4.904 -16.801 1.00 91.88 437 GLN A C 1
ATOM 3436 O O . GLN A 1 437 ? 1.475 -4.781 -17.389 1.00 91.88 437 GLN A O 1
ATOM 3441 N N . LEU A 1 438 ? 3.508 -3.987 -16.903 1.00 89.75 438 LEU A N 1
ATOM 3442 C CA . LEU A 1 438 ? 3.378 -2.778 -17.712 1.00 89.75 438 LEU A CA 1
ATOM 3443 C C . LEU A 1 438 ? 3.879 -2.941 -19.150 1.00 89.75 438 LEU A C 1
ATOM 3445 O O . LEU A 1 438 ? 3.681 -2.044 -19.969 1.00 89.75 438 LEU A O 1
ATOM 3449 N N . LEU A 1 439 ? 4.570 -4.037 -19.460 1.00 86.00 439 LEU A N 1
ATOM 3450 C CA . LEU A 1 439 ? 5.270 -4.219 -20.730 1.00 86.00 439 LEU A CA 1
ATOM 3451 C C . LEU A 1 439 ? 4.392 -4.937 -21.754 1.00 86.00 439 LEU A C 1
ATOM 3453 O O . LEU A 1 439 ? 4.731 -6.014 -22.241 1.00 86.00 439 LEU A O 1
ATOM 3457 N N . ASP A 1 440 ? 3.280 -4.304 -22.121 1.00 85.75 440 ASP A N 1
ATOM 3458 C CA . ASP A 1 440 ? 2.528 -4.705 -23.307 1.00 85.75 440 ASP A CA 1
ATOM 3459 C C . ASP A 1 440 ? 3.187 -4.179 -24.596 1.00 85.75 440 ASP A C 1
ATOM 3461 O O . ASP A 1 440 ? 4.100 -3.337 -24.587 1.00 85.75 440 ASP A O 1
ATOM 3465 N N . MET A 1 441 ? 2.759 -4.722 -25.737 1.00 84.81 441 MET A N 1
ATOM 3466 C CA . MET A 1 441 ? 3.356 -4.385 -27.029 1.00 84.81 441 MET A CA 1
ATOM 3467 C C . MET A 1 441 ? 3.160 -2.899 -27.403 1.00 84.81 441 MET A C 1
ATOM 3469 O O . MET A 1 441 ? 4.157 -2.258 -27.756 1.00 84.81 441 MET A O 1
ATOM 3473 N N . PRO A 1 442 ? 1.951 -2.302 -27.297 1.00 89.31 442 PRO A N 1
ATOM 3474 C CA . PRO A 1 442 ? 1.764 -0.868 -27.533 1.00 89.31 442 PRO A CA 1
ATOM 3475 C C . PRO A 1 442 ? 2.662 0.034 -26.676 1.00 89.31 442 PRO A C 1
ATOM 3477 O O . PRO A 1 442 ? 3.273 0.969 -27.209 1.00 89.31 442 PRO A O 1
ATOM 3480 N N . LYS A 1 443 ? 2.790 -0.244 -25.374 1.00 91.88 443 LYS A N 1
ATOM 3481 C CA . LYS A 1 443 ? 3.612 0.540 -24.439 1.00 91.88 443 LYS A CA 1
ATOM 3482 C C . LYS A 1 443 ? 5.098 0.362 -24.708 1.00 91.88 443 LYS A C 1
ATOM 3484 O O . LYS A 1 443 ? 5.853 1.331 -24.669 1.00 91.88 443 LYS A O 1
ATOM 3489 N N . THR A 1 444 ? 5.530 -0.848 -25.059 1.00 91.12 444 THR A N 1
ATOM 3490 C CA . THR A 1 444 ? 6.930 -1.130 -25.418 1.00 91.12 444 THR A CA 1
ATOM 3491 C C . THR A 1 444 ? 7.342 -0.369 -26.677 1.00 91.12 444 THR A C 1
ATOM 3493 O O . THR A 1 444 ? 8.391 0.280 -26.699 1.00 91.12 444 THR A O 1
ATOM 3496 N N . VAL A 1 445 ? 6.499 -0.379 -27.714 1.00 92.38 445 VAL A N 1
ATOM 3497 C CA . VAL A 1 445 ? 6.736 0.394 -28.944 1.00 92.38 445 VAL A CA 1
ATOM 3498 C C . VAL A 1 445 ? 6.721 1.893 -28.652 1.00 92.38 445 VAL A C 1
ATOM 3500 O O . VAL A 1 445 ? 7.612 2.614 -29.097 1.00 92.38 445 VAL A O 1
ATOM 3503 N N . SER A 1 446 ? 5.759 2.364 -27.859 1.00 94.44 446 SER A N 1
ATOM 3504 C CA . SER A 1 446 ? 5.646 3.776 -27.478 1.00 94.44 446 SER A CA 1
ATOM 3505 C C . SER A 1 446 ? 6.854 4.265 -26.673 1.00 94.44 446 SER A C 1
ATOM 3507 O O . SER A 1 446 ? 7.349 5.365 -26.919 1.00 94.44 446 SER A O 1
ATOM 3509 N N . LEU A 1 447 ? 7.385 3.443 -25.761 1.00 95.56 447 LEU A N 1
ATOM 3510 C CA . LEU A 1 447 ? 8.615 3.732 -25.023 1.00 95.56 447 LEU A CA 1
ATOM 3511 C C . LEU A 1 447 ? 9.802 3.917 -25.979 1.00 95.56 447 LEU A C 1
ATOM 3513 O O . LEU A 1 447 ? 10.543 4.895 -25.864 1.00 95.56 447 LEU A O 1
ATOM 3517 N N . LEU A 1 448 ? 9.984 2.996 -26.930 1.00 95.88 448 LEU A N 1
ATOM 3518 C CA . LEU A 1 448 ? 11.075 3.074 -27.904 1.00 95.88 448 LEU A CA 1
ATOM 3519 C C . LEU A 1 448 ? 10.923 4.282 -28.832 1.00 95.88 448 LEU A C 1
ATOM 3521 O O . LEU A 1 448 ? 11.892 5.016 -29.020 1.00 95.88 448 LEU A O 1
ATOM 3525 N N . ASN A 1 449 ? 9.720 4.538 -29.351 1.00 95.19 449 ASN A N 1
ATOM 3526 C CA . ASN A 1 449 ? 9.434 5.706 -30.187 1.00 95.19 449 ASN A CA 1
ATOM 3527 C C . ASN A 1 449 ? 9.737 7.008 -29.445 1.00 95.19 449 ASN A C 1
ATOM 3529 O O . ASN A 1 449 ? 10.431 7.876 -29.977 1.00 95.19 449 ASN A O 1
ATOM 3533 N N . GLY A 1 450 ? 9.297 7.124 -28.192 1.00 95.88 450 GLY A N 1
ATOM 3534 C CA . GLY A 1 450 ? 9.528 8.323 -27.402 1.00 95.88 450 GLY A CA 1
ATOM 3535 C C . GLY A 1 450 ? 11.005 8.554 -27.074 1.00 95.88 450 GLY A C 1
ATOM 3536 O O . GLY A 1 450 ? 11.487 9.684 -27.184 1.00 95.88 450 GLY A O 1
ATOM 3537 N N . LEU A 1 451 ? 11.760 7.497 -26.751 1.00 97.25 451 LEU A N 1
ATOM 3538 C CA . LEU A 1 451 ? 13.210 7.586 -26.539 1.00 97.25 451 LEU A CA 1
ATOM 3539 C C . LEU A 1 451 ? 13.961 7.913 -27.838 1.00 97.25 451 LEU A C 1
ATOM 3541 O O . LEU A 1 451 ? 14.866 8.747 -27.837 1.00 97.25 451 LEU A O 1
ATOM 3545 N N . PHE A 1 452 ? 13.566 7.310 -28.961 1.00 96.69 452 PHE A N 1
ATOM 3546 C CA . PHE A 1 452 ? 14.127 7.608 -30.281 1.00 96.69 452 PHE A CA 1
ATOM 3547 C C . PHE A 1 452 ? 13.863 9.054 -30.680 1.00 96.69 452 PHE A C 1
ATOM 3549 O O . PHE A 1 452 ? 14.770 9.731 -31.168 1.00 96.69 452 PHE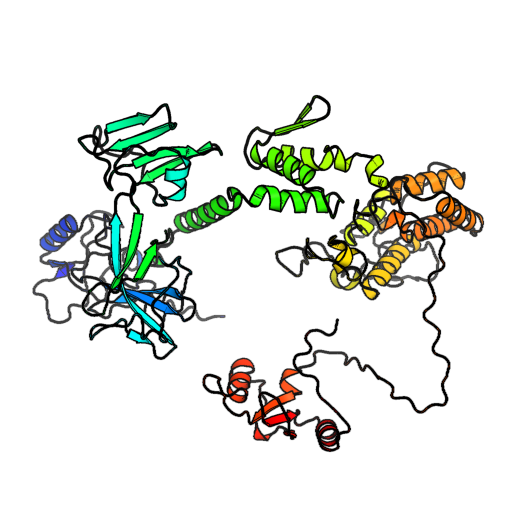 A O 1
ATOM 3556 N N . SER A 1 453 ? 12.647 9.545 -30.436 1.00 95.19 453 SER A N 1
ATOM 3557 C CA . SER A 1 453 ? 12.319 10.949 -30.638 1.00 95.19 453 SER A CA 1
ATOM 3558 C C . SER A 1 453 ? 13.174 11.843 -29.751 1.00 95.19 453 SER A C 1
ATOM 3560 O O . SER A 1 453 ? 13.675 12.849 -30.241 1.00 95.19 453 SER A O 1
ATOM 3562 N N . MET A 1 454 ? 13.372 11.496 -28.477 1.00 95.12 454 MET A N 1
ATOM 3563 C CA . MET A 1 454 ? 14.196 12.297 -27.568 1.00 95.12 454 MET A CA 1
ATOM 3564 C C . MET A 1 454 ? 15.640 12.418 -28.063 1.00 95.12 454 MET A C 1
ATOM 3566 O O . MET A 1 454 ? 16.196 13.512 -28.049 1.00 95.12 454 MET A O 1
ATOM 3570 N N . ILE A 1 455 ? 16.222 11.322 -28.554 1.00 96.19 455 ILE A N 1
ATOM 3571 C CA . ILE A 1 455 ? 17.586 11.304 -29.103 1.00 96.19 455 ILE A CA 1
ATOM 3572 C C . ILE A 1 455 ? 17.684 12.117 -30.403 1.00 96.19 455 ILE A C 1
ATOM 3574 O O . ILE A 1 455 ? 18.654 12.840 -30.611 1.00 96.19 455 ILE A O 1
ATOM 3578 N N . LYS A 1 456 ? 16.696 12.011 -31.298 1.00 94.25 456 LYS A N 1
ATOM 3579 C CA . LYS A 1 456 ? 16.756 12.638 -32.631 1.00 94.25 456 LYS A CA 1
ATOM 3580 C C . LYS A 1 456 ? 16.285 14.088 -32.675 1.00 94.25 456 LYS A C 1
ATOM 3582 O O . LYS A 1 456 ? 16.779 14.846 -33.503 1.00 94.25 456 LYS A O 1
ATOM 3587 N N . PHE A 1 457 ? 15.300 14.434 -31.853 1.00 92.75 457 PHE A N 1
ATOM 3588 C CA . PHE A 1 457 ? 14.535 15.682 -31.943 1.00 92.75 457 PHE A CA 1
ATOM 3589 C C . PHE A 1 457 ? 14.350 16.367 -30.584 1.00 92.75 457 PHE A C 1
ATOM 3591 O O . PHE A 1 457 ? 13.700 17.406 -30.516 1.00 92.75 457 PHE A O 1
ATOM 3598 N N . GLY A 1 458 ? 14.926 15.824 -29.505 1.00 92.50 458 GLY A N 1
ATOM 3599 C CA . GLY A 1 458 ? 14.778 16.360 -28.154 1.00 92.50 458 GLY A CA 1
ATOM 3600 C C . GLY A 1 458 ? 13.405 16.067 -27.541 1.00 92.50 458 GLY A C 1
ATOM 3601 O O . GLY A 1 458 ? 12.591 15.308 -28.076 1.00 92.50 458 GLY A O 1
ATOM 3602 N N . LEU A 1 459 ? 13.137 16.659 -26.376 1.00 92.88 459 LEU A N 1
ATOM 3603 C CA . LEU A 1 459 ? 11.871 16.509 -25.662 1.00 92.88 459 LEU A CA 1
ATOM 3604 C C . LEU A 1 459 ? 10.765 17.326 -26.349 1.00 92.88 459 LEU A C 1
ATOM 3606 O O . LEU A 1 459 ? 10.496 18.474 -25.991 1.00 92.88 459 LEU A O 1
ATOM 3610 N N . GLY A 1 460 ? 10.120 16.712 -27.336 1.00 90.50 460 GLY A N 1
ATOM 3611 C CA . GLY A 1 460 ? 8.988 17.253 -28.087 1.00 90.50 460 GLY A CA 1
ATOM 3612 C C . GLY A 1 460 ? 8.026 16.147 -28.528 1.00 90.50 460 GLY A C 1
ATOM 3613 O O . GLY A 1 460 ? 8.128 15.013 -28.068 1.00 90.50 460 GLY A O 1
ATOM 3614 N N . SER A 1 461 ? 7.096 16.474 -29.427 1.00 90.00 461 SER A N 1
ATOM 3615 C CA . SER A 1 461 ? 6.034 15.559 -29.880 1.00 90.00 461 SER A CA 1
ATOM 3616 C C . SER A 1 461 ? 6.297 14.910 -31.251 1.00 90.00 461 SER A C 1
ATOM 3618 O O . SER A 1 461 ? 5.359 14.438 -31.893 1.00 90.00 461 SER A O 1
ATOM 3620 N N . CYS A 1 462 ? 7.524 14.979 -31.779 1.00 90.19 462 CYS A N 1
ATOM 3621 C CA . CYS A 1 462 ? 7.864 14.365 -33.068 1.00 90.19 462 CYS A CA 1
ATOM 3622 C C . CYS A 1 462 ? 7.779 12.835 -32.962 1.00 90.19 462 CYS A C 1
ATOM 3624 O O . CYS A 1 462 ? 8.283 12.284 -32.000 1.00 90.19 462 CYS A O 1
ATOM 3626 N N . TYR A 1 463 ? 7.155 12.155 -33.932 1.00 90.31 463 TYR A N 1
ATOM 3627 C CA . TYR A 1 463 ? 7.080 10.680 -33.998 1.00 90.31 463 TYR A CA 1
ATOM 3628 C C . TYR A 1 463 ? 6.767 9.999 -32.650 1.00 90.31 463 TYR A C 1
ATOM 3630 O O . TYR A 1 463 ? 7.506 9.128 -32.202 1.00 90.31 463 TYR A O 1
ATOM 3638 N N . ASP A 1 464 ? 5.697 10.449 -31.988 1.00 89.75 464 ASP A N 1
ATOM 3639 C CA . ASP A 1 464 ? 5.263 9.954 -30.672 1.00 89.75 464 ASP A CA 1
ATOM 3640 C C . ASP A 1 464 ? 6.253 10.202 -29.517 1.00 89.75 464 ASP A C 1
ATOM 3642 O O . ASP A 1 464 ? 6.282 9.474 -28.526 1.00 89.75 464 ASP A O 1
ATOM 3646 N N . GLY A 1 465 ? 7.034 11.280 -29.616 1.00 92.31 465 GLY A N 1
ATOM 3647 C CA . GLY A 1 465 ? 7.885 11.795 -28.546 1.00 92.31 465 GLY A CA 1
ATOM 3648 C C . GLY A 1 465 ? 7.149 12.110 -27.237 1.00 92.31 465 GLY A C 1
ATOM 3649 O O . GLY A 1 465 ? 5.955 12.413 -27.216 1.00 92.31 465 GLY A O 1
ATOM 3650 N N . PHE A 1 466 ? 7.890 12.077 -26.125 1.00 93.88 466 PHE A N 1
ATOM 3651 C CA . PHE A 1 466 ? 7.349 12.279 -24.772 1.00 93.88 466 PHE A CA 1
ATOM 3652 C C . PHE A 1 466 ? 7.044 13.738 -24.408 1.00 93.88 466 PHE A C 1
ATOM 3654 O O . PHE A 1 466 ? 6.570 14.004 -23.306 1.00 93.88 466 PHE A O 1
ATOM 3661 N N . GLY A 1 467 ? 7.356 14.703 -25.270 1.00 89.88 467 GLY A N 1
ATOM 3662 C CA . GLY A 1 467 ? 7.090 16.113 -25.013 1.00 89.88 467 GLY A CA 1
ATOM 3663 C C . GLY A 1 467 ? 5.716 16.540 -25.520 1.00 89.88 467 GLY A C 1
ATOM 3664 O O . GLY A 1 467 ? 5.184 16.016 -26.500 1.00 89.88 467 GLY A O 1
ATOM 3665 N N . LYS A 1 468 ? 5.149 17.574 -24.897 1.00 84.62 468 LYS A N 1
ATOM 3666 C CA . LYS A 1 468 ? 4.009 18.291 -25.482 1.00 84.62 468 LYS A CA 1
ATOM 3667 C C . LYS A 1 468 ? 4.475 19.038 -26.740 1.00 84.62 468 LYS A C 1
ATOM 3669 O O . LYS A 1 468 ? 5.626 19.456 -26.810 1.00 84.62 468 LYS A O 1
ATOM 3674 N N . SER A 1 469 ? 3.596 19.226 -27.730 1.00 69.56 469 SER A N 1
ATOM 3675 C CA . SER A 1 469 ? 3.944 19.949 -28.966 1.00 69.56 469 SER A CA 1
ATOM 3676 C C . SER A 1 469 ? 4.464 21.357 -28.655 1.00 69.56 469 SER A C 1
ATOM 3678 O O . SER A 1 469 ? 3.674 22.244 -28.327 1.00 69.56 469 SER A O 1
ATOM 3680 N N . ALA A 1 470 ? 5.773 21.569 -28.793 1.00 62.00 470 ALA A N 1
ATOM 3681 C CA . ALA A 1 470 ? 6.392 22.880 -28.675 1.00 62.00 470 ALA A CA 1
ATOM 3682 C C . ALA A 1 470 ? 6.534 23.493 -30.076 1.00 62.00 470 ALA A C 1
ATOM 3684 O O . ALA A 1 470 ? 7.384 23.105 -30.874 1.00 62.00 470 ALA A O 1
ATOM 3685 N N . GLY A 1 471 ? 5.630 24.421 -30.393 1.00 62.50 471 GLY A N 1
ATOM 3686 C CA . GLY A 1 471 ? 5.820 25.404 -31.461 1.00 62.50 471 GLY A CA 1
ATOM 3687 C C . GLY A 1 471 ? 5.907 24.900 -32.911 1.00 62.50 471 GLY A C 1
ATOM 3688 O O . GLY A 1 471 ? 5.526 23.778 -33.260 1.00 62.50 471 GLY A O 1
ATOM 3689 N N . SER A 1 472 ? 6.360 25.820 -33.768 1.00 61.59 472 SER A N 1
ATOM 3690 C CA . SER A 1 472 ? 6.504 25.695 -35.222 1.00 61.59 472 SER A CA 1
ATOM 3691 C C . SER A 1 472 ? 7.861 25.105 -35.617 1.00 61.59 472 SER A C 1
ATOM 3693 O O . SER A 1 472 ? 8.888 25.545 -35.115 1.00 61.59 472 SER A O 1
ATOM 3695 N N . GLY A 1 473 ? 7.884 24.161 -36.561 1.00 70.69 473 GLY A N 1
ATOM 3696 C CA . GLY A 1 473 ? 9.110 23.537 -37.069 1.00 70.69 473 GLY A CA 1
ATOM 3697 C C . GLY A 1 473 ? 8.827 22.231 -37.818 1.00 70.69 473 GLY A C 1
ATOM 3698 O O . GLY A 1 473 ? 7.671 21.837 -37.979 1.00 70.69 473 GLY A O 1
ATOM 3699 N N . SER A 1 474 ? 9.880 21.542 -38.255 1.00 76.81 474 SER A N 1
ATOM 3700 C CA . SER A 1 474 ? 9.821 20.292 -39.027 1.00 76.81 474 SER A CA 1
ATOM 3701 C C . SER A 1 474 ? 10.403 19.129 -38.221 1.00 76.81 474 SER A C 1
ATOM 3703 O O . SER A 1 474 ? 11.440 19.293 -37.596 1.00 76.81 474 SER A O 1
ATOM 3705 N N . CYS A 1 475 ? 9.778 17.947 -38.282 1.00 83.69 475 CYS A N 1
ATOM 3706 C CA . CYS A 1 475 ? 10.354 16.697 -37.760 1.00 83.69 475 CYS A CA 1
ATOM 3707 C C . CYS A 1 475 ? 11.110 15.911 -38.853 1.00 83.69 475 CYS A C 1
ATOM 3709 O O . CYS A 1 475 ? 11.212 14.692 -38.778 1.00 83.69 475 CYS A O 1
ATOM 3711 N N . ARG A 1 476 ? 11.541 16.551 -39.945 1.00 81.50 476 ARG A N 1
ATOM 3712 C CA . ARG A 1 476 ? 12.158 15.839 -41.081 1.00 81.50 476 ARG A CA 1
ATOM 3713 C C . ARG A 1 476 ? 13.654 15.615 -40.899 1.00 81.50 476 ARG A C 1
ATOM 3715 O O . ARG A 1 476 ? 14.150 14.565 -41.289 1.00 81.50 476 ARG A O 1
ATOM 3722 N N . ASP A 1 477 ? 14.338 16.573 -40.284 1.00 84.06 477 ASP A N 1
ATOM 3723 C CA . ASP A 1 477 ? 15.795 16.584 -40.222 1.00 84.06 477 ASP A CA 1
ATOM 3724 C C . ASP A 1 477 ? 16.258 15.978 -38.892 1.00 84.06 477 ASP A C 1
ATOM 3726 O O . ASP A 1 477 ? 16.025 16.545 -37.822 1.00 84.06 477 ASP A O 1
ATOM 3730 N N . ASN A 1 478 ? 16.883 14.797 -38.948 1.00 83.81 478 ASN A N 1
ATOM 3731 C CA . ASN A 1 478 ? 17.455 14.149 -37.765 1.00 83.81 478 ASN A CA 1
ATOM 3732 C C . ASN A 1 478 ? 18.506 15.071 -37.124 1.00 83.81 478 ASN A C 1
ATOM 3734 O O . ASN A 1 478 ? 19.427 15.515 -37.804 1.00 83.81 478 ASN A O 1
ATOM 3738 N N . GLY A 1 479 ? 18.392 15.324 -35.819 1.00 83.75 479 GLY A N 1
ATOM 3739 C CA . GLY A 1 479 ? 19.238 16.286 -35.104 1.00 83.75 479 GLY A CA 1
ATOM 3740 C C . GLY A 1 479 ? 18.689 17.718 -35.095 1.00 83.75 479 GLY A C 1
ATOM 3741 O O . GLY A 1 479 ? 19.355 18.614 -34.583 1.00 83.75 479 GLY A O 1
ATOM 3742 N N . SER A 1 480 ? 17.488 17.963 -35.634 1.00 86.44 480 SER A N 1
ATOM 3743 C CA . SER A 1 480 ? 16.808 19.255 -35.497 1.00 86.44 480 SER A CA 1
ATOM 3744 C C . SER A 1 480 ? 16.004 19.321 -34.198 1.00 86.44 480 SER A C 1
ATOM 3746 O O . SER A 1 480 ? 15.038 18.583 -34.011 1.00 86.44 480 SER A O 1
ATOM 3748 N N . TYR A 1 481 ? 16.383 20.249 -33.318 1.00 88.69 481 TYR A N 1
ATOM 3749 C CA . TYR A 1 481 ? 15.782 20.433 -31.990 1.00 88.69 481 TYR A CA 1
ATOM 3750 C C . TYR A 1 481 ? 14.881 21.674 -31.883 1.00 88.69 481 TYR A C 1
ATOM 3752 O O . TYR A 1 481 ? 14.517 22.095 -30.792 1.00 88.69 481 TYR A O 1
ATOM 3760 N N . ASN A 1 482 ? 14.492 22.272 -33.011 1.00 84.94 482 ASN A N 1
ATOM 3761 C CA . ASN A 1 482 ? 13.683 23.502 -33.068 1.00 84.94 482 ASN A CA 1
ATOM 3762 C C . ASN A 1 482 ? 12.305 23.410 -32.376 1.00 84.94 482 ASN A C 1
ATOM 3764 O O . ASN A 1 482 ? 11.695 24.437 -32.094 1.00 84.94 482 ASN A O 1
ATOM 3768 N N . ARG A 1 483 ? 11.808 22.192 -32.134 1.00 83.38 483 ARG A N 1
ATOM 3769 C CA . ARG A 1 483 ? 10.539 21.891 -31.450 1.00 83.38 483 ARG A CA 1
ATOM 3770 C C . ARG A 1 483 ? 10.745 21.208 -30.097 1.00 83.38 483 ARG A C 1
ATOM 3772 O O . ARG A 1 483 ? 9.812 20.599 -29.569 1.00 83.38 483 ARG A O 1
ATOM 3779 N N . ALA A 1 484 ? 11.965 21.226 -29.575 1.00 89.19 484 ALA A N 1
ATOM 3780 C CA . ALA A 1 484 ? 12.301 20.594 -28.315 1.00 89.19 484 ALA A CA 1
ATOM 3781 C C . ALA A 1 484 ? 12.132 21.588 -27.164 1.00 89.19 484 ALA A C 1
ATOM 3783 O O . ALA A 1 484 ? 12.559 22.730 -27.252 1.00 89.19 484 ALA A O 1
ATOM 3784 N N . SER A 1 485 ? 11.558 21.127 -26.058 1.00 90.19 485 SER A N 1
ATOM 3785 C CA . SER A 1 485 ? 11.577 21.843 -24.769 1.00 90.19 485 SER A CA 1
ATOM 3786 C C . SER A 1 485 ? 12.836 21.546 -23.939 1.00 90.19 485 SER A C 1
ATOM 3788 O O . SER A 1 485 ? 13.052 22.099 -22.860 1.00 90.19 485 SER A O 1
ATOM 3790 N N . GLY A 1 486 ? 13.676 20.643 -24.439 1.00 91.88 486 GLY A N 1
ATOM 3791 C CA . GLY A 1 486 ? 14.971 20.284 -23.882 1.00 91.88 486 GLY A CA 1
ATOM 3792 C C . GLY A 1 486 ? 15.673 19.255 -24.755 1.00 91.88 486 GLY A C 1
ATOM 3793 O O . GLY A 1 486 ? 15.029 18.526 -25.513 1.00 91.88 486 GLY A O 1
ATOM 3794 N N . THR A 1 487 ? 16.990 19.190 -24.656 1.00 93.75 487 THR A N 1
ATOM 3795 C CA . THR A 1 487 ? 17.857 18.387 -25.519 1.00 93.75 487 THR A CA 1
ATOM 3796 C C . THR A 1 487 ? 18.902 17.631 -24.709 1.00 93.75 487 THR A C 1
ATOM 3798 O O . THR A 1 487 ? 19.236 18.007 -23.588 1.00 93.75 487 THR A O 1
ATOM 3801 N N . LEU A 1 488 ? 19.396 16.522 -25.260 1.00 95.62 488 LEU A N 1
ATOM 3802 C CA . LEU A 1 488 ? 20.508 15.765 -24.682 1.00 95.62 488 LEU A CA 1
ATOM 3803 C C . LEU A 1 488 ? 21.820 16.463 -25.061 1.00 95.62 488 LEU A C 1
ATOM 3805 O O . LEU A 1 488 ? 22.019 16.751 -26.242 1.00 95.62 488 LEU A O 1
ATOM 3809 N N . LYS A 1 489 ? 22.677 16.769 -24.081 1.00 95.75 489 LYS A N 1
ATOM 3810 C CA . LYS A 1 489 ? 23.925 17.532 -24.285 1.00 95.75 489 LYS A CA 1
ATOM 3811 C C . LYS A 1 489 ? 25.201 16.716 -24.109 1.00 95.75 489 LYS A C 1
ATOM 3813 O O . LYS A 1 489 ? 26.278 17.282 -24.201 1.00 95.75 489 LYS A O 1
ATOM 3818 N N . TYR A 1 490 ? 25.075 15.412 -23.885 1.00 96.38 490 TYR A N 1
ATOM 3819 C CA . TYR A 1 490 ? 26.221 14.524 -23.749 1.00 96.38 490 TYR A CA 1
ATOM 3820 C C . TYR A 1 490 ? 27.199 14.641 -24.928 1.00 96.38 490 TYR A C 1
ATOM 3822 O O . TYR A 1 490 ? 26.819 14.436 -26.085 1.00 96.38 490 TYR A O 1
ATOM 3830 N N . GLU A 1 491 ? 28.465 14.896 -24.602 1.00 95.19 491 GLU A N 1
ATOM 3831 C CA . GLU A 1 491 ? 29.588 14.922 -25.535 1.00 95.19 491 GLU A CA 1
ATOM 3832 C C . GLU A 1 491 ? 30.583 13.808 -25.173 1.00 95.19 491 GLU A C 1
ATOM 3834 O O . GLU A 1 491 ? 31.010 13.729 -24.019 1.00 95.19 491 GLU A O 1
ATOM 3839 N N . PRO A 1 492 ? 30.979 12.938 -26.123 1.00 94.38 492 PRO A N 1
ATOM 3840 C CA . PRO A 1 492 ? 31.921 11.870 -25.819 1.00 94.38 492 PRO A CA 1
ATOM 3841 C C . PRO A 1 492 ? 33.304 12.395 -25.422 1.00 94.38 492 PRO A C 1
ATOM 3843 O O . PRO A 1 492 ? 33.828 13.326 -26.035 1.00 94.38 492 PRO A O 1
ATOM 3846 N N . SER A 1 493 ? 33.952 11.730 -24.463 1.00 92.38 493 SER A N 1
ATOM 3847 C CA . SER A 1 493 ? 35.295 12.108 -23.991 1.00 92.38 493 SER A CA 1
ATOM 3848 C C . SER A 1 493 ? 36.423 11.820 -24.996 1.00 92.38 493 SER A C 1
ATOM 3850 O O . SER A 1 493 ? 37.555 12.277 -24.827 1.00 92.38 493 SER A O 1
ATOM 3852 N N . SER A 1 494 ? 36.122 11.056 -26.048 1.00 93.06 494 SER A N 1
ATOM 3853 C CA . SER A 1 494 ? 37.062 10.585 -27.063 1.00 93.06 494 SER A CA 1
ATOM 3854 C C . SER A 1 494 ? 36.443 10.657 -28.457 1.00 93.06 494 SER A C 1
ATOM 3856 O O . SER A 1 494 ? 35.228 10.603 -28.623 1.00 93.06 494 SER A O 1
ATOM 3858 N N . THR A 1 495 ? 37.289 10.731 -29.483 1.00 91.19 495 THR A N 1
ATOM 3859 C CA . THR A 1 495 ? 36.882 10.624 -30.894 1.00 91.19 495 THR A CA 1
ATOM 3860 C C . THR A 1 495 ? 36.967 9.192 -31.431 1.00 91.19 495 THR A C 1
ATOM 3862 O O . THR A 1 495 ? 36.514 8.924 -32.541 1.00 91.19 495 THR A O 1
ATOM 3865 N N . SER A 1 496 ? 37.535 8.257 -30.661 1.00 95.75 496 SER A N 1
ATOM 3866 C CA . SER A 1 496 ? 37.621 6.841 -31.034 1.00 95.75 496 SER A CA 1
ATOM 3867 C C . SER A 1 496 ? 36.263 6.163 -30.885 1.00 95.75 496 SER A C 1
ATOM 3869 O O . SER A 1 496 ? 35.728 6.108 -29.779 1.00 95.75 496 SER A O 1
ATOM 3871 N N . SER A 1 497 ? 35.742 5.570 -31.963 1.00 95.75 497 SER A N 1
ATOM 3872 C CA . SER A 1 497 ? 34.474 4.823 -31.960 1.00 95.75 497 SER A CA 1
ATOM 3873 C C . SER A 1 497 ? 34.415 3.785 -30.832 1.00 95.75 497 SER A C 1
ATOM 3875 O O . SER A 1 497 ? 33.418 3.685 -30.126 1.00 95.75 497 SER A O 1
ATOM 3877 N N . THR A 1 498 ? 35.511 3.060 -30.595 1.00 96.38 498 THR A N 1
ATOM 3878 C CA . THR A 1 498 ? 35.586 2.030 -29.549 1.00 96.38 498 THR A CA 1
ATOM 3879 C C . THR A 1 498 ? 35.466 2.628 -28.145 1.00 96.38 498 THR A C 1
ATOM 3881 O O . THR A 1 498 ? 34.713 2.105 -27.326 1.00 96.38 498 THR A O 1
ATOM 3884 N N . GLU A 1 499 ? 36.151 3.742 -27.874 1.00 97.00 499 GLU A N 1
ATOM 3885 C CA . GLU A 1 499 ? 36.065 4.419 -26.572 1.00 97.00 499 GLU A CA 1
ATOM 3886 C C . GLU A 1 499 ? 34.677 5.027 -26.350 1.00 97.00 499 GLU A C 1
ATOM 3888 O O . GLU A 1 499 ? 34.103 4.854 -25.278 1.00 97.00 499 GLU A O 1
ATOM 3893 N N . ILE A 1 500 ? 34.083 5.633 -27.385 1.00 97.25 500 ILE A N 1
ATOM 3894 C CA . ILE A 1 500 ? 32.719 6.182 -27.332 1.00 97.25 500 ILE A CA 1
ATOM 3895 C C . ILE A 1 500 ? 31.709 5.081 -26.981 1.00 97.25 500 ILE A C 1
ATOM 3897 O O . ILE A 1 500 ? 30.892 5.250 -26.076 1.00 97.25 500 ILE A O 1
ATOM 3901 N N . ILE A 1 501 ? 31.762 3.928 -27.660 1.00 97.81 501 ILE A N 1
ATOM 3902 C CA . ILE A 1 501 ? 30.844 2.816 -27.368 1.00 97.81 501 ILE A CA 1
ATOM 3903 C C . ILE A 1 501 ? 31.085 2.256 -25.958 1.00 97.81 501 ILE A C 1
ATOM 3905 O O . ILE A 1 501 ? 30.126 1.891 -25.274 1.00 97.81 501 ILE A O 1
ATOM 3909 N N . ASN A 1 502 ? 32.333 2.219 -25.484 1.00 97.12 502 ASN A N 1
ATOM 3910 C CA . ASN A 1 502 ? 32.643 1.780 -24.123 1.00 97.12 502 ASN A CA 1
ATOM 3911 C C . ASN A 1 502 ? 32.106 2.732 -23.050 1.00 97.12 502 ASN A C 1
ATOM 3913 O O . ASN A 1 502 ? 31.573 2.275 -22.031 1.00 97.12 502 ASN A O 1
ATOM 3917 N N . GLU A 1 503 ? 32.193 4.034 -23.298 1.00 97.19 503 GLU A N 1
ATOM 3918 C CA . GLU A 1 503 ? 31.643 5.072 -22.435 1.00 97.19 503 GLU A CA 1
ATOM 3919 C C . GLU A 1 503 ? 30.113 4.976 -22.374 1.00 97.19 503 GLU A C 1
ATOM 3921 O O . GLU A 1 503 ? 29.542 4.823 -21.290 1.00 97.19 503 GLU A O 1
ATOM 3926 N N . LEU A 1 504 ? 29.441 4.918 -23.530 1.00 97.25 504 LEU A N 1
ATOM 3927 C CA . LEU A 1 504 ? 27.985 4.757 -23.604 1.00 97.25 504 LEU A CA 1
ATOM 3928 C C . LEU A 1 504 ? 27.506 3.462 -22.938 1.00 97.25 504 LEU A C 1
ATOM 3930 O O . LEU A 1 504 ? 26.493 3.465 -22.239 1.00 97.25 504 LEU A O 1
ATOM 3934 N N . ALA A 1 505 ? 28.229 2.353 -23.108 1.00 96.38 505 ALA A N 1
ATOM 3935 C CA . ALA A 1 505 ? 27.905 1.101 -22.435 1.00 96.38 505 ALA A CA 1
ATOM 3936 C C . ALA A 1 505 ? 27.980 1.240 -20.908 1.00 96.38 505 ALA A C 1
ATOM 3938 O O . ALA A 1 505 ? 27.121 0.711 -20.197 1.00 96.38 505 ALA A O 1
ATOM 3939 N N . THR A 1 506 ? 28.972 1.966 -20.396 1.00 95.88 506 THR A N 1
ATOM 3940 C CA . THR A 1 506 ? 29.108 2.248 -18.960 1.00 95.88 506 THR A CA 1
ATOM 3941 C C . THR A 1 506 ? 27.927 3.073 -18.457 1.00 95.88 506 THR A C 1
ATOM 3943 O O . THR A 1 506 ? 27.276 2.679 -17.491 1.00 95.88 506 THR A O 1
ATOM 3946 N N . LEU A 1 507 ? 27.590 4.156 -19.157 1.00 96.38 507 LEU A N 1
ATOM 3947 C CA . LEU A 1 507 ? 26.517 5.076 -18.777 1.00 96.38 507 LEU A CA 1
ATOM 3948 C C . LEU A 1 507 ? 25.122 4.431 -18.850 1.00 96.38 507 LEU A C 1
ATOM 3950 O O . LEU A 1 507 ? 24.310 4.558 -17.937 1.00 96.38 507 LEU A O 1
ATOM 3954 N N . MET A 1 508 ? 24.830 3.706 -19.928 1.00 95.62 508 MET A N 1
ATOM 3955 C CA . MET A 1 508 ? 23.464 3.268 -20.241 1.00 95.62 508 MET A CA 1
ATOM 3956 C C . MET A 1 508 ? 23.156 1.837 -19.787 1.00 95.62 508 MET A C 1
ATOM 3958 O O . MET A 1 508 ? 21.997 1.519 -19.516 1.00 95.62 508 MET A O 1
ATOM 3962 N N . THR A 1 509 ? 24.177 0.981 -19.678 1.00 94.81 509 THR A N 1
ATOM 3963 C CA . THR A 1 509 ? 24.024 -0.446 -19.323 1.00 94.81 509 THR A CA 1
ATOM 3964 C C . THR A 1 509 ? 24.833 -0.853 -18.090 1.00 94.81 509 THR A C 1
ATOM 3966 O O . THR A 1 509 ? 24.899 -2.035 -17.759 1.00 94.81 509 THR A O 1
ATOM 3969 N N . SER A 1 510 ? 25.472 0.100 -17.402 1.00 91.69 510 SER A N 1
ATOM 3970 C CA . SER A 1 510 ? 26.390 -0.181 -16.284 1.00 91.69 510 SER A CA 1
ATOM 3971 C C . SER A 1 510 ? 27.549 -1.102 -16.691 1.00 91.69 510 SER A C 1
ATOM 3973 O O . SER A 1 510 ? 28.012 -1.921 -15.905 1.00 91.69 510 SER A O 1
ATOM 3975 N N . GLY A 1 511 ? 27.988 -1.006 -17.950 1.00 91.81 511 GLY A N 1
ATOM 3976 C CA . GLY A 1 511 ? 29.074 -1.810 -18.515 1.00 91.81 511 GLY A CA 1
ATOM 3977 C C . GLY A 1 511 ? 28.669 -3.208 -18.993 1.00 91.81 511 GLY A C 1
ATOM 3978 O O . GLY A 1 511 ? 29.510 -3.900 -19.562 1.00 91.81 511 GLY A O 1
ATOM 3979 N N . ARG A 1 512 ? 27.402 -3.613 -18.831 1.00 91.38 512 ARG A N 1
ATOM 3980 C CA . ARG A 1 512 ? 26.924 -4.972 -19.147 1.00 91.38 512 ARG A CA 1
ATOM 3981 C C . ARG A 1 512 ? 26.768 -5.268 -20.637 1.00 91.38 512 ARG A C 1
ATOM 3983 O O . ARG A 1 512 ? 26.632 -6.435 -20.985 1.00 91.38 512 ARG A O 1
ATOM 3990 N N . LEU A 1 513 ? 26.792 -4.252 -21.506 1.00 94.19 513 LEU A N 1
ATOM 3991 C CA . LEU A 1 513 ? 26.670 -4.430 -22.956 1.00 94.19 513 LEU A CA 1
ATOM 3992 C C . LEU A 1 513 ? 27.683 -5.465 -23.473 1.00 94.19 513 LEU A C 1
ATOM 3994 O O . LEU A 1 513 ? 28.895 -5.283 -23.308 1.00 94.19 513 LEU A O 1
ATOM 3998 N N . SER A 1 514 ? 27.186 -6.526 -24.108 1.00 92.81 514 SER A N 1
ATOM 3999 C CA . SER A 1 514 ? 28.015 -7.623 -24.616 1.00 92.81 514 SER A CA 1
ATOM 4000 C C . SER A 1 514 ? 28.986 -7.170 -25.711 1.00 92.81 514 SER A C 1
ATOM 4002 O O . SER A 1 514 ? 28.720 -6.226 -26.456 1.00 92.81 514 SER A O 1
ATOM 4004 N N . GLU A 1 515 ? 30.116 -7.869 -25.854 1.00 93.50 515 GLU A N 1
ATOM 4005 C CA . GLU A 1 515 ? 31.121 -7.567 -26.887 1.00 93.50 515 GLU A CA 1
ATOM 4006 C C . GLU A 1 515 ? 30.529 -7.621 -28.304 1.00 93.50 515 GLU A C 1
ATOM 4008 O O . GLU A 1 515 ? 30.793 -6.755 -29.137 1.00 93.50 515 GLU A O 1
ATOM 4013 N N . ARG A 1 516 ? 29.644 -8.591 -28.558 1.00 92.75 516 ARG A N 1
ATOM 4014 C CA . ARG A 1 516 ? 28.904 -8.693 -29.819 1.00 92.75 516 ARG A CA 1
ATOM 4015 C C . ARG A 1 516 ? 28.066 -7.442 -30.091 1.00 92.75 516 ARG A C 1
ATOM 4017 O O . ARG A 1 516 ? 28.168 -6.882 -31.181 1.00 92.75 516 ARG A O 1
ATOM 4024 N N . ASN A 1 517 ? 27.270 -6.991 -29.118 1.00 94.88 517 ASN A N 1
ATOM 4025 C CA . ASN A 1 517 ? 26.451 -5.788 -29.276 1.00 94.88 517 ASN A CA 1
ATOM 4026 C C . ASN A 1 517 ? 27.327 -4.540 -29.451 1.00 94.88 517 ASN A C 1
ATOM 4028 O O . ASN A 1 517 ? 27.036 -3.721 -30.320 1.00 94.88 517 ASN A O 1
ATOM 4032 N N . ARG A 1 518 ? 28.447 -4.427 -28.721 1.00 96.81 518 ARG A N 1
ATOM 4033 C CA . ARG A 1 518 ? 29.433 -3.347 -28.918 1.00 96.81 518 ARG A CA 1
ATOM 4034 C C . ARG A 1 518 ? 29.953 -3.302 -30.351 1.00 96.81 518 ARG A C 1
ATOM 4036 O O . ARG A 1 518 ? 29.999 -2.224 -30.930 1.00 96.81 518 ARG A O 1
ATOM 4043 N N . ASN A 1 519 ? 30.299 -4.451 -30.933 1.00 96.75 519 ASN A N 1
ATOM 4044 C CA . ASN A 1 519 ? 30.806 -4.526 -32.304 1.00 96.75 519 ASN A CA 1
ATOM 4045 C C . ASN A 1 519 ? 29.754 -4.100 -33.339 1.00 96.75 519 ASN A C 1
ATOM 4047 O O . ASN A 1 519 ? 30.072 -3.288 -34.203 1.00 96.75 519 ASN A O 1
ATOM 4051 N N . ILE A 1 520 ? 28.509 -4.575 -33.210 1.00 96.69 520 ILE A N 1
ATOM 4052 C CA . ILE A 1 520 ? 27.395 -4.186 -34.098 1.00 96.69 520 ILE A CA 1
ATOM 4053 C C . ILE A 1 520 ? 27.134 -2.677 -34.010 1.00 96.69 520 ILE A C 1
ATOM 4055 O O . ILE A 1 520 ? 26.980 -1.997 -35.023 1.00 96.69 520 ILE A O 1
ATOM 4059 N N . ILE A 1 521 ? 27.102 -2.139 -32.791 1.00 98.12 521 ILE A N 1
ATOM 4060 C CA . ILE A 1 521 ? 26.843 -0.718 -32.553 1.00 98.12 521 ILE A CA 1
ATOM 4061 C C . ILE A 1 521 ? 27.994 0.143 -33.083 1.00 98.12 521 ILE A C 1
ATOM 4063 O O . ILE A 1 521 ? 27.745 1.179 -33.696 1.00 98.12 521 ILE A O 1
ATOM 4067 N N . ARG A 1 522 ? 29.245 -0.289 -32.887 1.00 98.00 522 ARG A N 1
ATOM 4068 C CA . ARG A 1 522 ? 30.431 0.393 -33.416 1.00 98.00 522 ARG A CA 1
ATOM 4069 C C . ARG A 1 522 ? 30.416 0.432 -34.942 1.00 98.00 522 ARG A C 1
ATOM 4071 O O . ARG A 1 522 ? 30.642 1.492 -35.510 1.00 98.00 522 ARG A O 1
ATOM 4078 N N . GLU A 1 523 ? 30.113 -0.685 -35.596 1.00 98.00 523 GLU A N 1
ATOM 4079 C CA . GLU A 1 523 ? 30.007 -0.742 -37.058 1.00 98.00 523 GLU A CA 1
ATOM 4080 C C . GLU A 1 523 ? 28.913 0.206 -37.576 1.00 98.00 523 GLU A C 1
ATOM 4082 O O . GLU A 1 523 ? 29.132 0.961 -38.522 1.00 98.00 523 GLU A O 1
ATOM 4087 N N . ALA A 1 524 ? 27.750 0.241 -36.920 1.00 97.69 524 ALA A N 1
ATOM 4088 C CA . ALA A 1 524 ? 26.676 1.167 -37.275 1.00 97.69 524 ALA A CA 1
ATOM 4089 C C . ALA A 1 524 ? 27.057 2.645 -37.049 1.00 97.69 524 ALA A C 1
ATOM 4091 O O . ALA A 1 524 ? 26.648 3.508 -37.825 1.00 97.69 524 ALA A O 1
ATOM 4092 N N . PHE A 1 525 ? 27.844 2.936 -36.009 1.00 97.56 525 PHE A N 1
ATOM 4093 C CA . PHE A 1 525 ? 28.388 4.267 -35.738 1.00 97.56 525 PHE A CA 1
ATOM 4094 C C . PHE A 1 525 ? 29.374 4.710 -36.829 1.00 97.56 525 PHE A C 1
ATOM 4096 O O . PHE A 1 525 ? 29.277 5.833 -37.317 1.00 97.56 525 PHE A O 1
ATOM 4103 N N . GLU A 1 526 ? 30.305 3.838 -37.223 1.00 97.06 526 GLU A N 1
ATOM 4104 C CA . GLU A 1 526 ? 31.348 4.126 -38.222 1.00 97.06 526 GLU A CA 1
ATOM 4105 C C . GLU A 1 526 ? 30.785 4.275 -39.641 1.00 97.06 526 GLU A C 1
ATOM 4107 O O . GLU A 1 526 ? 31.302 5.066 -40.426 1.00 97.06 526 GLU A O 1
ATOM 4112 N N . ASN A 1 527 ? 29.698 3.565 -39.949 1.00 97.31 527 ASN A N 1
ATOM 4113 C CA . ASN A 1 527 ? 28.999 3.650 -41.234 1.00 97.31 527 ASN A CA 1
ATOM 4114 C C . ASN A 1 527 ? 28.036 4.849 -41.343 1.00 97.31 527 ASN A C 1
ATOM 4116 O O . ASN A 1 527 ? 27.369 5.012 -42.367 1.00 97.31 527 ASN A O 1
ATOM 4120 N N . ALA A 1 528 ? 27.915 5.673 -40.300 1.00 95.62 528 ALA A N 1
ATOM 4121 C CA . ALA A 1 528 ? 27.065 6.855 -40.325 1.00 95.62 528 ALA A CA 1
ATOM 4122 C C . ALA A 1 528 ? 27.679 7.995 -41.157 1.00 95.62 528 ALA A C 1
ATOM 4124 O O . ALA A 1 528 ? 28.887 8.075 -41.350 1.00 95.62 528 ALA A O 1
ATOM 4125 N N . GLU A 1 529 ? 26.838 8.932 -41.606 1.00 93.62 529 GLU A N 1
ATOM 4126 C CA . GLU A 1 529 ? 27.267 10.075 -42.431 1.00 93.62 529 GLU A CA 1
ATOM 4127 C C . GLU A 1 529 ? 28.315 10.965 -41.740 1.00 93.62 529 GLU A C 1
ATOM 4129 O O . GLU A 1 529 ? 29.218 11.503 -42.376 1.00 93.62 529 GLU A O 1
ATOM 4134 N N . ASN A 1 530 ? 28.179 11.142 -40.427 1.00 93.31 530 ASN A N 1
ATOM 4135 C CA . ASN A 1 530 ? 29.064 11.946 -39.596 1.00 93.31 530 ASN A CA 1
ATOM 4136 C C . ASN A 1 530 ? 29.007 11.460 -38.143 1.00 93.31 530 ASN A C 1
ATOM 4138 O O . ASN A 1 530 ? 28.098 10.721 -37.757 1.00 93.31 530 ASN A O 1
ATOM 4142 N N . GLN A 1 531 ? 29.963 11.911 -37.327 1.00 91.88 531 GLN A N 1
ATOM 4143 C CA . GLN A 1 531 ? 30.105 11.482 -35.935 1.00 91.88 531 GLN A CA 1
ATOM 4144 C C . GLN A 1 531 ? 28.851 11.764 -35.088 1.00 91.88 531 GLN A C 1
ATOM 4146 O O . GLN A 1 531 ? 28.475 10.933 -34.267 1.00 91.88 531 GLN A O 1
ATOM 4151 N N . GLU A 1 532 ? 28.160 12.887 -35.311 1.00 92.69 532 GLU A N 1
ATOM 4152 C CA . GLU A 1 532 ? 26.915 13.205 -34.597 1.00 92.69 532 GLU A CA 1
ATOM 4153 C C . GLU A 1 532 ? 25.781 12.230 -34.940 1.00 92.69 532 GLU A C 1
ATOM 4155 O O . GLU A 1 532 ? 25.021 11.798 -34.071 1.00 92.69 532 GLU A O 1
ATOM 4160 N N . SER A 1 533 ? 25.657 11.865 -36.217 1.00 94.44 533 SER A N 1
ATOM 4161 C CA . SER A 1 533 ? 24.676 10.878 -36.672 1.00 94.44 533 SER A CA 1
ATOM 4162 C C . SER A 1 533 ? 25.026 9.484 -36.169 1.00 94.44 533 SER A C 1
ATOM 4164 O O . SER A 1 533 ? 24.131 8.769 -35.718 1.00 94.44 533 SER A O 1
ATOM 4166 N N . GLY A 1 534 ? 26.315 9.133 -36.168 1.00 96.06 534 GLY A N 1
ATOM 4167 C CA . GLY A 1 534 ? 26.824 7.907 -35.560 1.00 96.06 534 GLY A CA 1
ATOM 4168 C C . GLY A 1 534 ? 26.483 7.834 -34.076 1.00 96.06 534 GLY A C 1
ATOM 4169 O O . GLY A 1 534 ? 25.962 6.818 -33.620 1.00 96.06 534 GLY A O 1
ATOM 4170 N N . LEU A 1 535 ? 26.678 8.927 -33.330 1.00 96.38 535 LEU A N 1
ATOM 4171 C CA . LEU A 1 535 ? 26.359 9.000 -31.903 1.00 96.38 535 LEU A CA 1
ATOM 4172 C C . LEU A 1 535 ? 24.869 8.760 -31.640 1.00 96.38 535 LEU A C 1
ATOM 4174 O O . LEU A 1 535 ? 24.526 7.937 -30.791 1.00 96.38 535 LEU A O 1
ATOM 4178 N N . ARG A 1 536 ? 23.982 9.407 -32.408 1.00 96.00 536 ARG A N 1
ATOM 4179 C CA . ARG A 1 536 ? 22.530 9.175 -32.310 1.00 96.00 536 ARG A CA 1
ATOM 4180 C C . ARG A 1 536 ? 22.173 7.715 -32.594 1.00 96.00 536 ARG A C 1
ATOM 4182 O O . ARG A 1 536 ? 21.409 7.124 -31.835 1.00 96.00 536 ARG A O 1
ATOM 4189 N N . ILE A 1 537 ? 22.743 7.115 -33.644 1.00 96.94 537 ILE A N 1
ATOM 4190 C CA . ILE A 1 537 ? 22.533 5.695 -33.974 1.00 96.94 537 ILE A CA 1
ATOM 4191 C C . ILE A 1 537 ? 22.993 4.805 -32.816 1.00 96.94 537 ILE A C 1
ATOM 4193 O O . ILE A 1 537 ? 22.247 3.923 -32.393 1.00 96.94 537 ILE A O 1
ATOM 4197 N N . ALA A 1 538 ? 24.175 5.061 -32.255 1.00 97.88 538 ALA A N 1
ATOM 4198 C CA . ALA A 1 538 ? 24.701 4.284 -31.141 1.00 97.88 538 ALA A CA 1
ATOM 4199 C C . ALA A 1 538 ? 23.807 4.370 -29.898 1.00 97.88 538 ALA A C 1
ATOM 4201 O O . ALA A 1 538 ? 23.459 3.340 -29.319 1.00 97.88 538 ALA A O 1
ATOM 4202 N N . GLN A 1 539 ? 23.366 5.575 -29.525 1.00 97.69 539 GLN A N 1
ATOM 4203 C CA . GLN A 1 539 ? 22.430 5.786 -28.418 1.00 97.69 539 GLN A CA 1
ATOM 4204 C C . GLN A 1 539 ? 21.120 5.018 -28.637 1.00 97.69 539 GLN A C 1
ATOM 4206 O O . GLN A 1 539 ? 20.659 4.329 -27.728 1.00 97.69 539 GLN A O 1
ATOM 4211 N N . GLN A 1 540 ? 20.545 5.092 -29.843 1.00 97.38 540 GLN A N 1
ATOM 4212 C CA . GLN A 1 540 ? 19.309 4.387 -30.190 1.00 97.38 540 GLN A CA 1
ATOM 4213 C C . GLN A 1 540 ? 19.466 2.867 -30.143 1.00 97.38 540 GLN A C 1
ATOM 4215 O O . GLN A 1 540 ? 18.593 2.179 -29.619 1.00 97.38 540 GLN A O 1
ATOM 4220 N N . LEU A 1 541 ? 20.566 2.326 -30.665 1.00 97.94 541 LEU A N 1
ATOM 4221 C CA . LEU A 1 541 ? 20.797 0.886 -30.639 1.00 97.94 541 LEU A CA 1
ATOM 4222 C C . LEU A 1 541 ? 20.988 0.388 -29.206 1.00 97.94 541 LEU A C 1
ATOM 4224 O O . LEU A 1 541 ? 20.357 -0.597 -28.831 1.00 97.94 541 LEU A O 1
ATOM 4228 N N . ILE A 1 542 ? 21.759 1.095 -28.372 1.00 97.50 542 ILE A N 1
ATOM 4229 C CA . ILE A 1 542 ? 21.982 0.701 -26.972 1.00 97.50 542 ILE A CA 1
ATOM 4230 C C . ILE A 1 542 ? 20.663 0.600 -26.202 1.00 97.50 542 ILE A C 1
ATOM 4232 O O . ILE A 1 542 ? 20.442 -0.400 -25.522 1.00 97.50 542 ILE A O 1
ATOM 4236 N N . ILE A 1 543 ? 19.751 1.567 -26.333 1.00 96.88 543 ILE A N 1
ATOM 4237 C CA . ILE A 1 543 ? 18.469 1.516 -25.606 1.00 96.88 543 ILE A CA 1
ATOM 4238 C C . ILE A 1 543 ? 17.536 0.391 -26.079 1.00 96.88 543 ILE A C 1
ATOM 4240 O O . ILE A 1 543 ? 16.606 0.030 -25.361 1.00 96.88 543 ILE A O 1
ATOM 4244 N N . THR A 1 544 ? 17.776 -0.191 -27.256 1.00 95.62 544 THR A N 1
ATOM 4245 C CA . THR A 1 544 ? 17.022 -1.365 -27.735 1.00 95.62 544 THR A CA 1
ATOM 4246 C C . THR A 1 544 ? 17.576 -2.690 -27.221 1.00 95.62 544 THR A C 1
ATOM 4248 O O . THR A 1 544 ? 16.921 -3.721 -27.359 1.00 95.62 544 THR A O 1
ATOM 4251 N N . THR A 1 545 ? 18.768 -2.683 -26.621 1.00 95.31 545 THR A N 1
ATOM 4252 C CA . THR A 1 545 ? 19.417 -3.914 -26.165 1.00 95.31 545 THR A CA 1
ATOM 4253 C C . THR A 1 545 ? 18.764 -4.477 -24.902 1.00 95.31 545 THR A C 1
ATOM 4255 O O . THR A 1 545 ? 18.354 -3.700 -24.033 1.00 95.31 545 THR A O 1
ATOM 4258 N N . PRO A 1 546 ? 18.709 -5.811 -24.739 1.00 92.62 546 PRO A N 1
ATOM 4259 C CA . PRO A 1 546 ? 18.294 -6.438 -23.486 1.00 92.62 546 PRO A CA 1
ATOM 4260 C C . PRO A 1 546 ? 19.058 -5.896 -22.269 1.00 92.62 546 PRO A C 1
ATOM 4262 O O . PRO A 1 546 ? 18.455 -5.643 -21.230 1.00 92.62 546 PRO A O 1
ATOM 4265 N N . GLU A 1 547 ? 20.357 -5.619 -22.411 1.00 94.00 547 GLU A N 1
ATOM 4266 C CA . GLU A 1 547 ? 21.218 -5.094 -21.343 1.00 94.00 547 GLU A CA 1
ATOM 4267 C C . GLU A 1 547 ? 20.775 -3.713 -20.838 1.00 94.00 547 GLU A C 1
ATOM 4269 O O . GLU A 1 547 ? 20.947 -3.396 -19.659 1.00 94.00 547 GLU A O 1
ATOM 4274 N N . PHE A 1 548 ? 20.178 -2.887 -21.702 1.00 95.50 548 PHE A N 1
ATOM 4275 C CA . PHE A 1 548 ? 19.551 -1.636 -21.277 1.00 95.50 548 PHE A CA 1
ATOM 4276 C C . PHE A 1 548 ? 18.199 -1.869 -20.595 1.00 95.50 548 PHE A C 1
ATOM 4278 O O . PHE A 1 548 ? 17.815 -1.072 -19.740 1.00 95.50 548 PHE A O 1
ATOM 4285 N N . GLN A 1 549 ? 17.471 -2.923 -20.961 1.00 93.62 549 GLN A N 1
ATOM 4286 C CA . GLN A 1 549 ? 16.106 -3.186 -20.498 1.00 93.62 549 GLN A CA 1
ATOM 4287 C C . GLN A 1 549 ? 16.049 -3.886 -19.130 1.00 93.62 549 GLN A C 1
ATOM 4289 O O . GLN A 1 549 ? 15.046 -3.737 -18.429 1.00 93.62 549 GLN A O 1
ATOM 4294 N N . THR A 1 550 ? 17.109 -4.592 -18.729 1.00 92.06 550 THR A N 1
ATOM 4295 C CA . THR A 1 550 ? 17.184 -5.369 -17.478 1.00 92.06 550 THR A CA 1
ATOM 4296 C C . THR A 1 550 ? 18.282 -4.863 -16.536 1.00 92.06 550 THR A C 1
ATOM 4298 O O . THR A 1 550 ? 19.084 -3.999 -16.911 1.00 92.06 550 THR A O 1
ATOM 4301 N N . THR A 1 551 ? 18.341 -5.379 -15.304 1.00 89.06 551 THR A N 1
ATOM 4302 C CA . THR A 1 551 ? 19.414 -5.089 -14.325 1.00 89.06 551 THR A CA 1
ATOM 4303 C C . THR A 1 551 ? 20.521 -6.150 -14.269 1.00 89.06 551 THR A C 1
ATOM 4305 O O . THR A 1 551 ? 21.624 -5.841 -13.827 1.00 89.06 551 THR A O 1
ATOM 4308 N N . ASN A 1 552 ? 20.276 -7.357 -14.781 1.00 85.44 552 ASN A N 1
ATOM 4309 C CA . ASN A 1 552 ? 21.222 -8.478 -14.834 1.00 85.44 552 ASN A CA 1
ATOM 4310 C C . ASN A 1 552 ? 21.988 -8.556 -16.173 1.00 85.44 552 ASN A C 1
ATOM 4312 O O . ASN A 1 552 ? 21.564 -7.961 -17.170 1.00 85.44 552 ASN A O 1
ATOM 4316 N N . PRO A 1 553 ? 23.130 -9.259 -16.246 1.00 84.31 553 PRO A N 1
ATOM 4317 C CA . PRO A 1 553 ? 23.750 -9.598 -17.524 1.00 84.31 553 PRO A CA 1
ATOM 4318 C C . PRO A 1 553 ? 22.826 -10.462 -18.382 1.00 84.31 553 PRO A C 1
ATOM 4320 O O . PRO A 1 553 ? 22.054 -11.269 -17.872 1.00 84.31 553 PRO A O 1
ATOM 4323 N N . THR A 1 554 ? 22.898 -10.294 -19.701 1.00 84.81 554 THR A N 1
ATOM 4324 C CA . THR A 1 554 ? 22.053 -11.053 -20.630 1.00 84.81 554 THR A CA 1
ATOM 4325 C C . THR A 1 554 ? 22.878 -12.110 -21.349 1.00 84.81 554 THR A C 1
ATOM 4327 O O . THR A 1 554 ? 24.037 -11.888 -21.704 1.00 84.81 554 THR A O 1
ATOM 4330 N N . LYS A 1 555 ? 22.275 -13.282 -21.560 1.00 80.50 555 LYS A N 1
ATOM 4331 C CA . LYS A 1 555 ? 22.865 -14.375 -22.331 1.00 80.50 555 LYS A CA 1
ATOM 4332 C C . LYS A 1 555 ? 22.017 -14.619 -23.569 1.00 80.50 555 LYS A C 1
ATOM 4334 O O . LYS A 1 555 ? 20.818 -14.862 -23.465 1.00 80.50 555 LYS A O 1
ATOM 4339 N N . LEU A 1 556 ? 22.648 -14.565 -24.736 1.00 80.62 556 LEU A N 1
ATOM 4340 C CA . LEU A 1 556 ? 22.002 -14.936 -25.987 1.00 80.62 556 LEU A CA 1
ATOM 4341 C C . LEU A 1 556 ? 21.825 -16.462 -26.029 1.00 80.62 556 LEU A C 1
ATOM 4343 O O . LEU A 1 556 ? 22.765 -17.189 -25.714 1.00 80.62 556 LEU A O 1
ATOM 4347 N N . SER A 1 557 ? 20.650 -16.946 -26.433 1.00 77.88 557 SER A N 1
ATOM 4348 C CA . SER A 1 557 ? 20.393 -18.385 -26.583 1.00 77.88 557 SER A CA 1
ATOM 4349 C C . SER A 1 557 ? 21.084 -19.006 -27.803 1.00 77.88 557 SER A C 1
ATOM 4351 O O . SER A 1 557 ? 21.108 -20.221 -27.910 1.00 77.88 557 SER A O 1
ATOM 4353 N N . GLU A 1 558 ? 21.613 -18.194 -28.732 1.00 76.94 558 GLU A N 1
ATOM 4354 C CA . GLU A 1 558 ? 22.118 -18.582 -30.071 1.00 76.94 558 GLU A CA 1
ATOM 4355 C C . GLU A 1 558 ? 21.092 -19.279 -30.986 1.00 76.94 558 GLU A C 1
ATOM 4357 O O . GLU A 1 558 ? 21.317 -19.415 -32.188 1.00 76.94 558 GLU A O 1
ATOM 4362 N N . GLU A 1 559 ? 19.930 -19.629 -30.448 1.00 79.88 559 GLU A N 1
ATOM 4363 C CA . GLU A 1 559 ? 18.778 -20.140 -31.168 1.00 79.88 559 GLU A CA 1
ATOM 4364 C C . GLU A 1 559 ? 18.047 -18.997 -31.874 1.00 79.88 559 GLU A C 1
ATOM 4366 O O . GLU A 1 559 ? 17.691 -17.978 -31.272 1.00 79.88 559 GLU A O 1
ATOM 4371 N N . ASN A 1 560 ? 17.795 -19.173 -33.170 1.00 78.69 560 ASN A N 1
ATOM 4372 C CA . ASN A 1 560 ? 16.885 -18.285 -33.875 1.00 78.69 560 ASN A CA 1
ATOM 4373 C C . ASN A 1 560 ? 15.489 -18.463 -33.289 1.00 78.69 560 ASN A C 1
ATOM 4375 O O . ASN A 1 560 ? 15.017 -19.588 -33.137 1.00 78.69 560 ASN A O 1
ATOM 4379 N N . ARG A 1 561 ? 14.810 -17.347 -33.011 1.00 75.56 561 ARG A N 1
ATOM 4380 C CA . ARG A 1 561 ? 13.389 -17.392 -32.682 1.00 75.56 561 ARG A CA 1
ATOM 4381 C C . ARG A 1 561 ? 12.672 -18.056 -33.851 1.00 75.56 561 ARG A C 1
ATOM 4383 O O . ARG A 1 561 ? 12.732 -17.536 -34.967 1.00 75.56 561 ARG A O 1
ATOM 4390 N N . GLU A 1 562 ? 12.022 -19.186 -33.596 1.00 76.56 562 GLU A N 1
ATOM 4391 C CA . GLU A 1 562 ? 11.168 -19.808 -34.597 1.00 76.56 562 GLU A CA 1
ATOM 4392 C C . GLU A 1 562 ? 10.110 -18.782 -34.989 1.00 76.56 562 GLU A C 1
ATOM 4394 O O . GLU A 1 562 ? 9.342 -18.291 -34.154 1.00 76.56 562 GLU A O 1
ATOM 4399 N N . LEU A 1 563 ? 10.133 -18.381 -36.260 1.00 70.06 563 LEU A N 1
ATOM 4400 C CA . LEU A 1 563 ? 9.016 -17.633 -36.794 1.00 70.06 563 LEU A CA 1
ATOM 4401 C C . LEU A 1 563 ? 7.821 -18.578 -36.701 1.00 70.06 563 LEU A C 1
ATOM 4403 O O . LEU A 1 563 ? 7.937 -19.706 -37.191 1.00 70.06 563 LEU A O 1
ATOM 4407 N N . PRO A 1 564 ? 6.701 -18.160 -36.084 1.00 67.31 564 PRO A N 1
ATOM 4408 C CA . PRO A 1 564 ? 5.484 -18.943 -36.194 1.00 67.31 564 PRO A CA 1
ATOM 4409 C C . PRO A 1 564 ? 5.265 -19.213 -37.680 1.00 67.31 564 PRO A C 1
ATOM 4411 O O . PRO A 1 564 ? 5.438 -18.293 -38.489 1.00 67.31 564 PRO A O 1
ATOM 4414 N N . GLU A 1 565 ? 4.988 -20.472 -38.034 1.00 70.69 565 GLU A N 1
ATOM 4415 C CA . GLU A 1 565 ? 4.811 -20.858 -39.430 1.00 70.69 565 GLU A CA 1
ATOM 4416 C C . GLU A 1 565 ? 3.863 -19.855 -40.085 1.00 70.69 565 GLU A C 1
ATOM 4418 O O . GLU A 1 565 ? 2.720 -19.672 -39.653 1.00 70.69 565 GLU A O 1
ATOM 4423 N N . GLY A 1 566 ? 4.384 -19.130 -41.080 1.00 57.19 566 GLY A N 1
ATOM 4424 C CA . GLY A 1 566 ? 3.588 -18.168 -41.818 1.00 57.19 566 GLY A CA 1
ATOM 4425 C C . GLY A 1 566 ? 2.359 -18.891 -42.344 1.00 57.19 566 GLY A C 1
ATOM 4426 O O . GLY A 1 566 ? 2.475 -19.996 -42.877 1.00 57.19 566 GLY A O 1
ATOM 4427 N N . ILE A 1 567 ? 1.186 -18.288 -42.159 1.00 60.09 567 ILE A N 1
ATOM 4428 C CA . ILE A 1 567 ? -0.073 -18.901 -42.572 1.00 60.09 567 ILE A CA 1
ATOM 4429 C C . ILE A 1 567 ? 0.055 -19.242 -44.057 1.00 60.09 567 ILE A C 1
ATOM 4431 O O . ILE A 1 567 ? 0.198 -18.354 -44.901 1.00 60.09 567 ILE A O 1
ATOM 4435 N N . THR A 1 568 ? 0.044 -20.531 -44.385 1.00 63.34 568 THR A N 1
ATOM 4436 C CA . THR A 1 568 ? 0.018 -20.961 -45.777 1.00 63.34 568 THR A CA 1
ATOM 4437 C C . THR A 1 568 ? -1.339 -20.551 -46.324 1.00 63.34 568 THR A C 1
ATOM 4439 O O . THR A 1 568 ? -2.371 -20.965 -45.789 1.00 63.34 568 THR A O 1
ATOM 4442 N N . TYR A 1 569 ? -1.351 -19.702 -47.355 1.00 62.28 569 TYR A N 1
ATOM 4443 C CA . TYR A 1 569 ? -2.592 -19.329 -48.024 1.00 62.28 569 TYR A CA 1
ATOM 4444 C C . TYR A 1 569 ? -3.324 -20.607 -48.426 1.00 62.28 569 TYR A C 1
ATOM 4446 O O . TYR A 1 569 ? -2.784 -21.468 -49.120 1.00 62.28 569 TYR A O 1
ATOM 4454 N N . SER A 1 570 ? -4.532 -20.751 -47.901 1.00 66.25 570 SER A N 1
ATOM 4455 C CA . SER A 1 570 ? -5.348 -21.937 -48.059 1.00 66.25 570 SER A CA 1
ATOM 4456 C C . SER A 1 570 ? -6.578 -21.550 -48.860 1.00 66.25 570 SER A C 1
ATOM 4458 O O . SER A 1 570 ? -7.360 -20.715 -48.413 1.00 66.25 570 SER A O 1
ATOM 4460 N N . ASP A 1 571 ? -6.799 -22.230 -49.983 1.00 75.69 571 ASP A N 1
ATOM 4461 C CA . ASP A 1 571 ? -8.050 -22.134 -50.748 1.00 75.69 571 ASP A CA 1
ATOM 4462 C C . ASP A 1 571 ? -9.227 -22.806 -50.016 1.00 75.69 571 ASP A C 1
ATOM 4464 O O . ASP A 1 571 ? -10.364 -22.801 -50.492 1.00 75.69 571 ASP A O 1
ATOM 4468 N N . ARG A 1 572 ? -8.972 -23.426 -48.851 1.00 75.12 572 ARG A N 1
ATOM 4469 C CA . ARG A 1 572 ? -10.032 -23.993 -48.019 1.00 75.12 572 ARG A CA 1
ATOM 4470 C C . ARG A 1 572 ? -10.917 -22.862 -47.493 1.00 75.12 572 ARG A C 1
ATOM 4472 O O . ARG A 1 572 ? -10.387 -21.873 -46.984 1.00 75.12 572 ARG A O 1
ATOM 4479 N N . PRO A 1 573 ? -12.249 -23.037 -47.531 1.00 76.31 573 PRO A N 1
ATOM 4480 C CA . PRO A 1 573 ? -13.171 -22.134 -46.864 1.00 76.31 573 PRO A CA 1
ATOM 4481 C C . PRO A 1 573 ? -12.739 -21.935 -45.409 1.00 76.31 573 PRO A C 1
ATOM 4483 O O . PRO A 1 573 ? -12.593 -22.905 -44.664 1.00 76.31 573 PRO A O 1
ATOM 4486 N N . TYR A 1 574 ? -12.519 -20.685 -45.016 1.00 65.25 574 TYR A N 1
ATOM 4487 C CA . TYR A 1 574 ? -12.124 -20.318 -43.662 1.00 65.25 574 TYR A CA 1
ATOM 4488 C C . TYR A 1 574 ? -13.185 -19.413 -43.041 1.00 65.25 574 TYR A C 1
ATOM 4490 O O . TYR A 1 574 ? -13.940 -18.731 -43.736 1.00 65.25 574 TYR A O 1
ATOM 4498 N N . LYS A 1 575 ? -13.245 -19.408 -41.711 1.00 60.72 575 LYS A N 1
ATOM 4499 C CA . LYS A 1 575 ? -14.005 -18.414 -40.954 1.00 60.72 575 LYS A CA 1
ATOM 4500 C C . LYS A 1 575 ? -13.018 -17.352 -40.485 1.00 60.72 575 LYS A C 1
ATOM 4502 O O . LYS A 1 575 ? -12.060 -17.677 -39.790 1.00 60.72 575 LYS A O 1
ATOM 4507 N N . ALA A 1 576 ? -13.219 -16.107 -40.905 1.00 63.31 576 ALA A N 1
ATOM 4508 C CA . ALA A 1 576 ? -12.426 -14.981 -40.429 1.00 63.31 576 ALA A CA 1
ATOM 4509 C C . ALA A 1 576 ? -12.964 -14.517 -39.072 1.00 63.31 576 ALA A C 1
ATOM 4511 O O . ALA A 1 576 ? -14.166 -14.291 -38.937 1.00 63.31 576 ALA A O 1
ATOM 4512 N N . VAL A 1 577 ? -12.081 -14.330 -38.092 1.00 63.75 577 VAL A N 1
ATOM 4513 C CA . VAL A 1 577 ? -12.409 -13.557 -36.891 1.00 63.75 577 VAL A CA 1
ATOM 4514 C C . VAL A 1 577 ? -12.093 -12.103 -37.207 1.00 63.75 577 VAL A C 1
ATOM 4516 O O . VAL A 1 577 ? -10.936 -11.741 -37.404 1.00 63.75 577 VAL A O 1
ATOM 4519 N N . ILE A 1 578 ? -13.132 -11.281 -37.320 1.00 66.06 578 ILE A N 1
ATOM 4520 C CA . ILE A 1 578 ? -12.995 -9.847 -37.562 1.00 66.06 578 ILE A CA 1
ATOM 4521 C C . ILE A 1 578 ? -13.207 -9.147 -36.226 1.00 66.06 578 ILE A C 1
ATOM 4523 O O . ILE A 1 578 ? -14.315 -9.150 -35.693 1.00 66.06 578 ILE A O 1
ATOM 4527 N N . PHE A 1 579 ? -12.144 -8.552 -35.691 1.00 63.06 579 PHE A N 1
ATOM 4528 C CA . PHE A 1 579 ? -12.232 -7.727 -34.494 1.00 63.06 579 PHE A CA 1
ATOM 4529 C C . PHE A 1 579 ? -12.546 -6.282 -34.889 1.00 63.06 579 PHE A C 1
ATOM 4531 O O . PHE A 1 579 ? -11.770 -5.637 -35.595 1.00 63.06 579 PHE A O 1
ATOM 4538 N N . LEU A 1 580 ? -13.706 -5.786 -34.460 1.00 62.16 580 LEU A N 1
ATOM 4539 C CA . LEU A 1 580 ? -14.147 -4.415 -34.700 1.00 62.16 580 LEU A CA 1
ATOM 4540 C C . LEU A 1 580 ? -14.056 -3.627 -33.393 1.00 62.16 580 LEU A C 1
ATOM 4542 O O . LEU A 1 580 ? -14.897 -3.773 -32.511 1.00 62.16 580 LEU A O 1
ATOM 4546 N N . MET A 1 581 ? -13.040 -2.773 -33.290 1.00 60.19 581 MET A N 1
ATOM 4547 C CA . MET A 1 581 ? -12.931 -1.789 -32.212 1.00 60.19 581 MET A CA 1
ATOM 4548 C C . MET A 1 581 ? -13.846 -0.602 -32.503 1.00 60.19 581 MET A C 1
ATOM 4550 O O . MET A 1 581 ? -13.599 0.174 -33.429 1.00 60.19 581 MET A O 1
ATOM 4554 N N . PHE A 1 582 ? -14.898 -0.438 -31.704 1.00 59.91 582 PHE A N 1
ATOM 4555 C CA . PHE A 1 582 ? -15.719 0.768 -31.742 1.00 59.91 582 PHE A CA 1
ATOM 4556 C C . PHE A 1 582 ? -14.995 1.899 -31.004 1.00 59.91 582 PHE A C 1
ATOM 4558 O O . PHE A 1 582 ? -14.693 1.786 -29.821 1.00 59.91 582 PHE A O 1
ATOM 4565 N N . GLY A 1 583 ? -14.711 3.007 -31.693 1.00 46.97 583 GLY A N 1
ATOM 4566 C CA . GLY A 1 583 ? -14.156 4.198 -31.051 1.00 46.97 583 GLY A CA 1
ATOM 4567 C C . GLY A 1 583 ? -15.206 4.888 -30.175 1.00 46.97 583 GLY A C 1
ATOM 4568 O O . GLY A 1 583 ? -16.151 5.468 -30.706 1.00 46.97 583 GLY A O 1
ATOM 4569 N N . GLY A 1 584 ? -15.042 4.836 -28.851 1.00 65.19 584 GLY A N 1
ATOM 4570 C CA . GLY A 1 584 ? -15.945 5.453 -27.870 1.00 65.19 584 GLY A CA 1
ATOM 4571 C C . GLY A 1 584 ? -16.253 4.531 -26.685 1.00 65.19 584 GLY A C 1
ATOM 4572 O O . GLY A 1 584 ? -15.756 3.413 -26.615 1.00 65.19 584 GLY A O 1
ATOM 4573 N N . GLY A 1 585 ? -17.072 4.998 -25.739 1.00 60.47 585 GLY A N 1
ATOM 4574 C CA . GLY A 1 585 ? -17.574 4.152 -24.653 1.00 60.47 585 GLY A CA 1
ATOM 4575 C C . GLY A 1 585 ? -18.687 3.228 -25.153 1.00 60.47 585 GLY A C 1
ATOM 4576 O O . GLY A 1 585 ? -19.681 3.711 -25.692 1.00 60.47 585 GLY A O 1
ATOM 4577 N N . CYS A 1 586 ? -18.528 1.915 -24.978 1.00 72.81 586 CYS A N 1
ATOM 4578 C CA . CYS A 1 586 ? -19.586 0.939 -25.231 1.00 72.81 586 CYS A CA 1
ATOM 4579 C C . CYS A 1 586 ? -20.367 0.689 -23.938 1.00 72.81 586 CYS A C 1
ATOM 4581 O O . CYS A 1 586 ? -19.820 0.172 -22.965 1.00 72.81 586 CYS A O 1
ATOM 4583 N N . ASP A 1 587 ? -21.651 1.039 -23.929 1.00 82.19 587 ASP A N 1
ATOM 4584 C CA . ASP A 1 587 ? -22.549 0.732 -22.818 1.00 82.19 587 ASP A CA 1
ATOM 4585 C C . ASP A 1 587 ? -23.101 -0.693 -22.954 1.00 82.19 587 ASP A C 1
ATOM 4587 O O . ASP A 1 587 ? -24.254 -0.916 -23.335 1.00 82.19 587 ASP A O 1
ATOM 4591 N N . SER A 1 588 ? -22.239 -1.676 -22.691 1.00 84.25 588 SER A N 1
ATOM 4592 C CA . SER A 1 588 ? -22.533 -3.099 -22.901 1.00 84.25 588 SER A CA 1
ATOM 4593 C C . SER A 1 588 ? -23.747 -3.595 -22.102 1.00 84.25 588 SER A C 1
ATOM 4595 O O . SER A 1 588 ? -24.483 -4.448 -22.594 1.00 84.25 588 SER A O 1
ATOM 4597 N N . PHE A 1 589 ? -24.030 -3.000 -20.938 1.00 86.88 589 PHE A N 1
ATOM 4598 C CA . PHE A 1 589 ? -25.211 -3.300 -20.113 1.00 86.88 589 PHE A CA 1
ATOM 4599 C C . PHE A 1 589 ? -26.548 -2.961 -20.792 1.00 86.88 589 PHE A C 1
ATOM 4601 O O . PHE A 1 589 ? -27.569 -3.582 -20.497 1.00 86.88 589 PHE A O 1
ATOM 4608 N N . ASN A 1 590 ? -26.551 -1.982 -21.701 1.00 91.38 590 ASN A N 1
ATOM 4609 C CA . ASN A 1 590 ? -27.714 -1.625 -22.515 1.00 91.38 590 ASN A CA 1
ATOM 4610 C C . ASN A 1 590 ? -27.701 -2.316 -23.888 1.00 91.38 590 ASN A C 1
ATOM 4612 O O . ASN A 1 590 ? -28.711 -2.305 -24.586 1.00 91.38 590 ASN A O 1
ATOM 4616 N N . MET A 1 591 ? -26.573 -2.912 -24.290 1.00 91.00 591 MET A N 1
ATOM 4617 C CA . MET A 1 591 ? -26.464 -3.690 -25.525 1.00 91.00 591 MET A CA 1
ATOM 4618 C C . MET A 1 591 ? -27.109 -5.073 -25.383 1.00 91.00 591 MET A C 1
ATOM 4620 O O . MET A 1 591 ? -27.830 -5.492 -26.291 1.00 91.00 591 MET A O 1
ATOM 4624 N N . LEU A 1 592 ? -26.865 -5.741 -24.251 1.00 92.50 592 LEU A N 1
ATOM 4625 C CA . LEU A 1 592 ? -27.465 -7.017 -23.866 1.00 92.50 592 LEU A CA 1
ATOM 4626 C C . LEU A 1 592 ? -27.952 -6.925 -22.415 1.00 92.50 592 LEU A C 1
ATOM 4628 O O . LEU A 1 592 ? -27.154 -6.814 -21.487 1.00 92.50 592 LEU A O 1
ATOM 4632 N N . THR A 1 593 ? -29.263 -6.980 -22.226 1.00 93.44 593 THR A N 1
ATOM 4633 C CA . THR A 1 593 ? -29.931 -6.715 -20.948 1.00 93.44 593 THR A CA 1
ATOM 4634 C C . THR A 1 593 ? -30.714 -7.956 -20.502 1.00 93.44 593 THR A C 1
ATOM 4636 O O . THR A 1 593 ? -31.290 -8.631 -21.358 1.00 93.44 593 THR A O 1
ATOM 4639 N N . PRO A 1 594 ? -30.776 -8.293 -19.198 1.00 92.50 594 PRO A N 1
ATOM 4640 C CA . PRO A 1 594 ? -31.729 -9.289 -18.701 1.00 92.50 594 PRO A CA 1
ATOM 4641 C C . PRO A 1 594 ? -33.151 -8.950 -19.172 1.00 92.50 594 PRO A C 1
ATOM 4643 O O . PRO A 1 594 ? -33.492 -7.776 -19.269 1.00 92.50 594 PRO A O 1
ATOM 4646 N N . HIS A 1 595 ? -33.988 -9.934 -19.495 1.00 92.00 595 HIS A N 1
ATOM 4647 C CA . HIS A 1 595 ? -35.381 -9.654 -19.862 1.00 92.00 595 HIS A CA 1
ATOM 4648 C C . HIS A 1 595 ? -36.350 -10.505 -19.055 1.00 92.00 595 HIS A C 1
ATOM 4650 O O . HIS A 1 595 ? -37.118 -9.960 -18.273 1.00 92.00 595 HIS A O 1
ATOM 4656 N N . THR A 1 596 ? -36.331 -11.824 -19.218 1.00 88.50 596 THR A N 1
ATOM 4657 C CA . THR A 1 596 ? -37.191 -12.732 -18.448 1.00 88.50 596 THR A CA 1
ATOM 4658 C C . THR A 1 596 ? -36.317 -13.796 -17.829 1.00 88.50 596 THR A C 1
ATOM 4660 O O . THR A 1 596 ? -35.704 -14.585 -18.543 1.00 88.50 596 THR A O 1
ATOM 4663 N N . CYS A 1 597 ? -36.241 -13.781 -16.504 1.00 83.88 597 CYS A N 1
ATOM 4664 C CA . CYS A 1 597 ? -35.360 -14.651 -15.746 1.00 83.88 597 CYS A CA 1
ATOM 4665 C C . CYS A 1 597 ? -36.197 -15.478 -14.781 1.00 83.88 597 CYS A C 1
ATOM 4667 O O . CYS A 1 597 ? -37.055 -14.924 -14.090 1.00 83.88 597 CYS A O 1
ATOM 4669 N N . THR A 1 598 ? -35.985 -16.793 -14.757 1.00 71.19 598 THR A N 1
ATOM 4670 C CA . THR A 1 598 ? -36.615 -17.638 -13.748 1.00 71.19 598 THR A CA 1
ATOM 4671 C C . THR A 1 598 ? -35.959 -17.323 -12.401 1.00 71.19 598 THR A C 1
ATOM 4673 O O . THR A 1 598 ? -34.736 -17.422 -12.294 1.00 71.19 598 THR A O 1
ATOM 4676 N N . PRO A 1 599 ? -36.711 -16.931 -11.361 1.00 62.84 599 PRO A N 1
ATOM 4677 C CA . PRO A 1 599 ? -36.129 -16.770 -10.036 1.00 62.84 599 PRO A CA 1
ATOM 4678 C C . PRO A 1 599 ? -35.704 -18.149 -9.509 1.00 62.84 599 PRO A C 1
ATOM 4680 O O . PRO A 1 599 ? -36.551 -19.025 -9.334 1.00 62.84 599 PRO A O 1
ATOM 4683 N N . GLU A 1 600 ? -34.412 -18.365 -9.263 1.00 59.72 600 GLU A N 1
ATOM 4684 C CA . GLU A 1 600 ? -33.973 -19.470 -8.400 1.00 59.72 600 GLU A CA 1
ATOM 4685 C C . GLU A 1 600 ? -34.343 -19.143 -6.942 1.00 59.72 600 GLU A C 1
ATOM 4687 O O . GLU A 1 600 ? -34.371 -17.970 -6.559 1.00 59.72 600 GLU A O 1
ATOM 4692 N N . GLU A 1 601 ? -34.625 -20.158 -6.115 1.00 50.09 601 GLU A N 1
ATOM 4693 C CA . GLU A 1 601 ? -34.887 -19.960 -4.681 1.00 50.09 601 GLU A CA 1
ATOM 4694 C C . GLU A 1 601 ? -33.760 -19.129 -4.040 1.00 50.09 601 GLU A C 1
ATOM 4696 O O . GLU A 1 601 ? -32.611 -19.559 -3.969 1.00 50.09 601 GLU A O 1
ATOM 4701 N N . GLY A 1 602 ? -34.099 -17.915 -3.592 1.00 54.50 602 GLY A N 1
ATOM 4702 C CA . GLY A 1 602 ? -33.164 -16.991 -2.944 1.00 54.50 602 GLY A CA 1
ATOM 4703 C C . GLY A 1 602 ? -32.447 -15.984 -3.855 1.00 54.50 602 GLY A C 1
ATOM 4704 O O . GLY A 1 602 ? -31.542 -15.311 -3.364 1.00 54.50 602 GLY A O 1
ATOM 4705 N N . LYS A 1 603 ? -32.814 -15.838 -5.139 1.00 56.09 603 LYS A N 1
ATOM 4706 C CA . LYS A 1 603 ? -32.252 -14.806 -6.043 1.00 56.09 603 LYS A CA 1
ATOM 4707 C C . LYS A 1 603 ? -33.307 -13.797 -6.521 1.00 56.09 603 LYS A C 1
ATOM 4709 O O . LYS A 1 603 ? -34.438 -14.175 -6.820 1.00 56.09 603 LYS A O 1
ATOM 4714 N N . ASP A 1 604 ? -32.928 -12.516 -6.602 1.00 62.97 604 ASP A N 1
ATOM 4715 C CA . ASP A 1 604 ? -33.812 -11.432 -7.062 1.00 62.97 604 ASP A CA 1
ATOM 4716 C C . ASP A 1 604 ? -34.095 -11.487 -8.575 1.00 62.97 604 ASP A C 1
ATOM 4718 O O . ASP A 1 604 ? -33.343 -12.061 -9.363 1.00 62.97 604 ASP A O 1
ATOM 4722 N N . ASP A 1 605 ? -35.149 -10.781 -8.992 1.00 80.25 605 ASP A N 1
ATOM 4723 C CA . ASP A 1 605 ? -35.414 -10.441 -10.391 1.00 80.25 605 ASP A CA 1
ATOM 4724 C C . ASP A 1 605 ? -34.243 -9.629 -10.985 1.00 80.25 605 ASP A C 1
ATOM 4726 O O . ASP A 1 605 ? -34.052 -8.449 -10.678 1.00 80.25 605 ASP A O 1
ATOM 4730 N N . LEU A 1 606 ? -33.458 -10.262 -11.863 1.00 85.69 606 LEU A N 1
ATOM 4731 C CA . LEU A 1 606 ? -32.298 -9.645 -12.514 1.00 85.69 606 LEU A CA 1
ATOM 4732 C C . LEU A 1 606 ? -32.656 -8.425 -13.366 1.00 85.69 606 LEU A C 1
ATOM 4734 O O . LEU A 1 606 ? -31.830 -7.521 -13.513 1.00 85.69 606 LEU A O 1
ATOM 4738 N N . PHE A 1 607 ? -33.866 -8.367 -13.929 1.00 88.31 607 PHE A N 1
ATOM 4739 C CA . PHE A 1 607 ? -34.293 -7.174 -14.652 1.00 88.31 607 PHE A CA 1
ATOM 4740 C C . PHE A 1 607 ? -34.539 -6.017 -13.682 1.00 88.31 607 PHE A C 1
ATOM 4742 O O . PHE A 1 607 ? -34.139 -4.884 -13.954 1.00 88.31 607 PHE A O 1
ATOM 4749 N N . LYS A 1 608 ? -35.111 -6.300 -12.510 1.00 86.44 608 LYS A N 1
ATOM 4750 C CA . LYS A 1 608 ? -35.264 -5.311 -11.438 1.00 86.44 608 LYS A CA 1
ATOM 4751 C C . LYS A 1 608 ? -33.913 -4.825 -10.909 1.00 86.44 608 LYS A C 1
ATOM 4753 O O . LYS A 1 608 ? -33.720 -3.618 -10.806 1.00 86.44 608 LYS A O 1
ATOM 4758 N N . GLN A 1 609 ? -32.953 -5.721 -10.676 1.00 87.25 609 GLN A N 1
ATOM 4759 C CA . GLN A 1 609 ? -31.589 -5.325 -10.298 1.00 87.25 609 GLN A CA 1
ATOM 4760 C C . GLN A 1 609 ? -30.941 -4.425 -11.360 1.00 87.25 609 GLN A C 1
ATOM 4762 O O . GLN A 1 609 ? -30.326 -3.410 -11.033 1.00 87.25 609 GLN A O 1
ATOM 4767 N N . TYR A 1 610 ? -31.112 -4.757 -12.644 1.00 89.62 610 TYR A N 1
ATOM 4768 C CA . TYR A 1 610 ? -30.659 -3.908 -13.744 1.00 89.62 610 TYR A CA 1
ATOM 4769 C C . TYR A 1 610 ? -31.286 -2.506 -13.674 1.00 89.62 610 TYR A C 1
ATOM 4771 O O . TYR A 1 610 ? -30.559 -1.519 -13.794 1.00 89.62 610 TYR A O 1
ATOM 4779 N N . LEU A 1 611 ? -32.596 -2.392 -13.423 1.00 87.69 611 LEU A N 1
ATOM 4780 C CA . LEU A 1 611 ? -33.263 -1.097 -13.240 1.00 87.69 611 LEU A CA 1
ATOM 4781 C C . LEU A 1 611 ? -32.702 -0.322 -12.036 1.00 87.69 611 LEU A C 1
ATOM 4783 O O . LEU A 1 611 ? -32.438 0.874 -12.163 1.00 87.69 611 LEU A O 1
ATOM 4787 N N . ASP A 1 612 ? -32.482 -0.988 -10.903 1.00 86.81 612 ASP A N 1
ATOM 4788 C CA . ASP A 1 612 ? -31.990 -0.363 -9.668 1.00 86.81 612 ASP A CA 1
ATOM 4789 C C . ASP A 1 612 ? -30.565 0.191 -9.835 1.00 86.81 612 ASP A C 1
ATOM 4791 O O . ASP A 1 612 ? -30.258 1.301 -9.388 1.00 86.81 612 ASP A O 1
ATOM 4795 N N . VAL A 1 613 ? -29.704 -0.544 -10.546 1.00 87.19 613 VAL A N 1
ATOM 4796 C CA . VAL A 1 613 ? -28.323 -0.130 -10.839 1.00 87.19 613 VAL A CA 1
ATOM 4797 C C . VAL A 1 613 ? -28.280 0.967 -11.905 1.00 87.19 613 VAL A C 1
ATOM 4799 O O . VAL A 1 613 ? -27.513 1.923 -11.784 1.00 87.19 613 VAL A O 1
ATOM 4802 N N . ARG A 1 614 ? -29.076 0.843 -12.972 1.00 83.75 614 ARG A N 1
ATOM 4803 C CA . ARG A 1 614 ? -28.990 1.715 -14.159 1.00 83.75 614 ARG A CA 1
ATOM 4804 C C . ARG A 1 614 ? -29.869 2.957 -14.078 1.00 83.75 614 ARG A C 1
ATOM 4806 O O . ARG A 1 614 ? -29.602 3.927 -14.786 1.00 83.75 614 ARG A O 1
ATOM 4813 N N . GLN A 1 615 ? -30.878 2.965 -13.217 1.00 89.75 615 GLN A N 1
ATOM 4814 C CA . GLN A 1 615 ? -31.724 4.123 -12.932 1.00 89.75 615 GLN A CA 1
ATOM 4815 C C . GLN A 1 615 ? -32.261 4.782 -14.220 1.00 89.75 615 GLN A C 1
ATOM 4817 O O . GLN A 1 615 ? -32.885 4.130 -15.054 1.00 89.75 615 GLN A O 1
ATOM 4822 N N . SER A 1 616 ? -32.019 6.082 -14.416 1.00 84.62 616 SER A N 1
ATOM 4823 C CA . SER A 1 616 ? -32.572 6.867 -15.528 1.00 84.62 616 SER A CA 1
ATOM 4824 C C . SER A 1 616 ? -32.050 6.487 -16.916 1.00 84.62 616 SER A C 1
ATOM 4826 O O . SER A 1 616 ? -32.648 6.904 -17.907 1.00 84.62 616 SER A O 1
ATOM 4828 N N . VAL A 1 617 ? -30.962 5.716 -17.011 1.00 84.69 617 VAL A N 1
ATOM 4829 C CA . VAL A 1 617 ? -30.406 5.235 -18.290 1.00 84.69 617 VAL A CA 1
ATOM 4830 C C . VAL A 1 617 ? -30.783 3.784 -18.596 1.00 84.69 617 VAL A C 1
ATOM 4832 O O . VAL A 1 617 ? -30.286 3.216 -19.571 1.00 84.69 617 VAL A O 1
ATOM 4835 N N . ALA A 1 618 ? -31.634 3.172 -17.769 1.00 89.81 618 ALA A N 1
ATOM 4836 C CA . ALA A 1 618 ? -32.139 1.828 -17.994 1.00 89.81 618 ALA A CA 1
ATOM 4837 C C . ALA A 1 618 ? -33.170 1.800 -19.135 1.00 89.81 618 ALA A C 1
ATOM 4839 O O . ALA A 1 618 ? -34.047 2.663 -19.243 1.00 89.81 618 ALA A O 1
ATOM 4840 N N . LEU A 1 619 ? -33.084 0.779 -19.982 1.00 92.88 619 LEU A N 1
ATOM 4841 C CA . LEU A 1 619 ? -34.032 0.518 -21.053 1.00 92.88 619 LEU A CA 1
ATOM 4842 C C . LEU A 1 619 ? -35.274 -0.172 -20.497 1.00 92.88 619 LEU A C 1
ATOM 4844 O O . LEU A 1 619 ? -35.204 -1.074 -19.665 1.00 92.88 619 LEU A O 1
ATOM 4848 N N . GLN A 1 620 ? -36.435 0.253 -20.985 1.00 90.94 620 GLN A N 1
ATOM 4849 C CA . GLN A 1 620 ? -37.704 -0.350 -20.603 1.00 90.94 620 GLN A CA 1
ATOM 4850 C C . GLN A 1 620 ? -37.838 -1.734 -21.239 1.00 90.94 620 GLN A C 1
ATOM 4852 O O . GLN A 1 620 ? -37.619 -1.879 -22.442 1.00 90.94 620 GLN A O 1
ATOM 4857 N N . GLN A 1 621 ? -38.269 -2.721 -20.451 1.00 90.88 621 GLN A N 1
ATOM 4858 C CA . GLN A 1 621 ? -38.317 -4.140 -20.833 1.00 90.88 621 GLN A CA 1
ATOM 4859 C C . GLN A 1 621 ? -38.977 -4.362 -22.201 1.00 90.88 621 GLN A C 1
ATOM 4861 O O . GLN A 1 621 ? -38.426 -5.018 -23.075 1.00 90.88 621 GLN A O 1
ATOM 4866 N N . HIS A 1 622 ? -40.122 -3.711 -22.420 1.00 91.38 622 HIS A N 1
ATOM 4867 C CA . HIS A 1 622 ? -40.932 -3.837 -23.633 1.00 91.38 622 HIS A CA 1
ATOM 4868 C C . HIS A 1 622 ? -40.302 -3.228 -24.897 1.00 91.38 622 HIS A C 1
ATOM 4870 O O . HIS A 1 622 ? -40.843 -3.405 -25.985 1.00 91.38 622 HIS A O 1
ATOM 4876 N N . THR A 1 623 ? -39.209 -2.471 -24.774 1.00 93.19 623 THR A N 1
ATOM 4877 C CA . THR A 1 623 ? -38.519 -1.867 -25.926 1.00 93.19 623 THR A CA 1
ATOM 4878 C C . THR A 1 623 ? -37.413 -2.763 -26.481 1.00 93.19 623 THR A C 1
ATOM 4880 O O . THR A 1 623 ? -36.943 -2.532 -27.594 1.00 93.19 623 THR A O 1
ATOM 4883 N N . LEU A 1 624 ? -37.003 -3.781 -25.724 1.00 96.00 624 LEU A N 1
ATOM 4884 C CA . LEU A 1 624 ? -35.889 -4.658 -26.058 1.00 96.00 624 LEU A CA 1
ATOM 4885 C C . LEU A 1 624 ? -36.289 -5.710 -27.102 1.00 96.00 624 LEU A C 1
ATOM 4887 O O . LEU A 1 624 ? -37.381 -6.278 -27.054 1.00 96.00 624 LEU A O 1
ATOM 4891 N N . HIS A 1 625 ? -35.367 -6.024 -28.013 1.00 96.94 625 HIS A N 1
ATOM 4892 C CA . HIS A 1 625 ? -35.523 -7.160 -28.922 1.00 96.94 625 HIS A CA 1
ATOM 4893 C C . HIS A 1 625 ? -35.220 -8.449 -28.168 1.00 96.94 625 HIS A C 1
ATOM 4895 O O . HIS A 1 625 ? -34.072 -8.695 -27.804 1.00 96.94 625 HIS A O 1
ATOM 4901 N N . GLN A 1 626 ? -36.243 -9.260 -27.929 1.00 95.25 626 GLN A N 1
ATOM 4902 C CA . GLN A 1 626 ? -36.107 -10.501 -27.173 1.00 95.25 626 GLN A CA 1
ATOM 4903 C C . GLN A 1 626 ? -35.298 -11.543 -27.947 1.00 95.25 626 GLN A C 1
ATOM 4905 O O . GLN A 1 626 ? -35.536 -11.784 -29.136 1.00 95.25 626 GLN A O 1
ATOM 4910 N N . ILE A 1 627 ? -34.370 -12.175 -27.241 1.00 94.56 627 ILE A N 1
ATOM 4911 C CA . ILE A 1 627 ? -33.608 -13.324 -27.706 1.00 94.56 627 ILE A CA 1
ATOM 4912 C C . ILE A 1 627 ? -33.694 -14.449 -26.665 1.00 94.56 627 ILE A C 1
ATOM 4914 O O . ILE A 1 627 ? -33.478 -14.193 -25.476 1.00 94.56 627 ILE A O 1
ATOM 4918 N N . PRO A 1 628 ? -34.038 -15.680 -27.078 1.00 92.88 628 PRO A N 1
ATOM 4919 C CA . PRO A 1 628 ? -34.048 -16.822 -26.174 1.00 92.88 628 PRO A CA 1
ATOM 4920 C C . PRO A 1 628 ? -32.613 -17.196 -25.796 1.00 92.88 628 PRO A C 1
ATOM 4922 O O . PRO A 1 628 ? -31.709 -17.066 -26.620 1.00 92.88 628 PRO A O 1
ATOM 4925 N N . ALA A 1 629 ? -32.399 -17.674 -24.577 1.00 88.44 629 ALA A N 1
ATOM 4926 C CA . ALA A 1 629 ? -31.107 -18.192 -24.146 1.00 88.44 629 ALA A CA 1
ATOM 4927 C C . ALA A 1 629 ? -31.283 -19.510 -23.386 1.00 88.44 629 ALA A C 1
ATOM 4929 O O . ALA A 1 629 ? -32.164 -19.634 -22.542 1.00 88.44 629 ALA A O 1
ATOM 4930 N N . ASP A 1 630 ? -30.406 -20.473 -23.670 1.00 84.88 630 ASP A N 1
ATOM 4931 C CA . ASP A 1 630 ? -30.396 -21.783 -23.018 1.00 84.88 630 ASP A CA 1
ATOM 4932 C C . ASP A 1 630 ? -29.252 -21.866 -21.996 1.00 84.88 630 ASP A C 1
ATOM 4934 O O . ASP A 1 630 ? -28.154 -21.355 -22.239 1.00 84.88 630 ASP A O 1
ATOM 4938 N N . ASN A 1 631 ? -29.472 -22.562 -20.872 1.00 82.38 631 ASN A N 1
ATOM 4939 C CA . ASN A 1 631 ? -28.486 -22.738 -19.790 1.00 82.38 631 ASN A CA 1
ATOM 4940 C C . ASN A 1 631 ? -27.909 -21.413 -19.251 1.00 82.38 631 ASN A C 1
ATOM 4942 O O . ASN A 1 631 ? -26.723 -21.325 -18.927 1.00 82.38 631 ASN A O 1
ATOM 4946 N N . GLN A 1 632 ? -28.733 -20.370 -19.183 1.00 84.00 632 GLN A N 1
ATOM 4947 C CA . GLN A 1 632 ? -28.379 -19.071 -18.615 1.00 84.00 632 GLN A CA 1
ATOM 4948 C C . GLN A 1 632 ? -29.315 -18.727 -17.459 1.00 84.00 632 GLN A C 1
ATOM 4950 O O . GLN A 1 632 ? -30.364 -19.339 -17.292 1.00 84.00 632 GLN A O 1
ATOM 4955 N N . VAL A 1 633 ? -28.945 -17.711 -16.677 1.00 81.38 633 VAL A N 1
ATOM 4956 C CA . VAL A 1 633 ? -29.764 -17.236 -15.544 1.00 81.38 633 VAL A CA 1
ATOM 4957 C C . VAL A 1 633 ? -31.097 -16.630 -16.008 1.00 81.38 633 VAL A C 1
ATOM 4959 O O . VAL A 1 633 ? -32.047 -16.546 -15.236 1.00 81.38 633 VAL A O 1
ATOM 4962 N N . CYS A 1 634 ? -31.182 -16.215 -17.275 1.00 85.94 634 CYS A N 1
ATOM 4963 C CA . CYS A 1 634 ? -32.424 -15.764 -17.884 1.00 85.94 634 CYS A CA 1
ATOM 4964 C C . CYS A 1 634 ? -32.786 -16.624 -19.090 1.00 85.94 634 CYS A C 1
ATOM 4966 O O . CYS A 1 634 ? -31.941 -16.839 -19.957 1.00 85.94 634 CYS A O 1
ATOM 4968 N N . ASP A 1 635 ? -34.057 -17.023 -19.166 1.00 88.56 635 ASP A N 1
ATOM 4969 C CA . ASP A 1 635 ? -34.642 -17.708 -20.325 1.00 88.56 635 ASP A CA 1
ATOM 4970 C C . ASP A 1 635 ? -34.699 -16.779 -21.547 1.00 88.56 635 ASP A C 1
ATOM 4972 O O . ASP A 1 635 ? -34.654 -17.212 -22.701 1.00 88.56 635 ASP A O 1
ATOM 4976 N N . VAL A 1 636 ? -34.813 -15.471 -21.294 1.00 92.12 636 VAL A N 1
ATOM 4977 C CA . VAL A 1 636 ? -34.854 -14.432 -22.322 1.00 92.12 636 VAL A CA 1
ATOM 4978 C C . VAL A 1 636 ? -33.943 -13.279 -21.931 1.00 92.12 636 VAL A C 1
ATOM 4980 O O . VAL A 1 636 ? -34.047 -12.720 -20.833 1.00 92.12 636 VAL A O 1
ATOM 4983 N N . PHE A 1 637 ? -33.108 -12.864 -22.877 1.00 94.25 637 PHE A N 1
ATOM 4984 C CA . PHE A 1 637 ? -32.379 -11.600 -22.836 1.00 94.25 637 PHE A CA 1
ATOM 4985 C C . PHE A 1 637 ? -32.967 -10.612 -23.845 1.00 94.25 637 PHE A C 1
ATOM 4987 O O . PHE A 1 637 ? -33.676 -10.979 -24.780 1.00 94.25 637 PHE A O 1
ATOM 4994 N N . GLY A 1 638 ? -32.682 -9.332 -23.646 1.00 95.12 638 GLY A N 1
ATOM 4995 C CA . GLY A 1 638 ? -33.091 -8.242 -24.513 1.00 95.12 638 GLY A CA 1
ATOM 4996 C C . GLY A 1 638 ? -31.892 -7.570 -25.170 1.00 95.12 638 GLY A C 1
ATOM 4997 O O . GLY A 1 638 ? -30.966 -7.138 -24.489 1.00 95.12 638 GLY A O 1
ATOM 4998 N N . ILE A 1 639 ? -31.917 -7.445 -26.493 1.00 95.38 639 ILE A N 1
ATOM 4999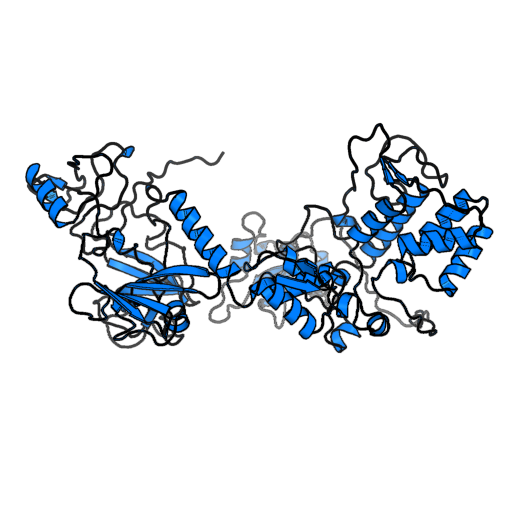 C CA . ILE A 1 639 ? -30.956 -6.644 -27.257 1.00 95.38 639 ILE A CA 1
ATOM 5000 C C . ILE A 1 639 ? -31.487 -5.217 -27.408 1.00 95.38 639 ILE A C 1
ATOM 5002 O O . ILE A 1 639 ? -32.687 -5.003 -27.602 1.00 95.38 639 ILE A O 1
ATOM 5006 N N . HIS A 1 640 ? -30.578 -4.240 -27.361 1.00 94.94 640 HIS A N 1
ATOM 5007 C CA . HIS A 1 640 ? -30.881 -2.814 -27.517 1.00 94.94 640 HIS A CA 1
ATOM 5008 C C . HIS A 1 640 ? -31.854 -2.524 -28.691 1.00 94.94 640 HIS A C 1
ATOM 5010 O O . HIS A 1 640 ? -31.625 -3.024 -29.798 1.00 94.94 640 HIS A O 1
ATOM 5016 N N . PRO A 1 641 ? -32.865 -1.638 -28.534 1.00 94.31 641 PRO A N 1
ATOM 5017 C CA . PRO A 1 641 ? -33.887 -1.364 -29.559 1.00 94.31 641 PRO A CA 1
ATOM 5018 C C . PRO A 1 641 ? -33.319 -0.949 -30.930 1.00 94.31 641 PRO A C 1
ATOM 5020 O O . PRO A 1 641 ? -33.848 -1.304 -31.982 1.00 94.31 641 PRO A O 1
ATOM 5023 N N . ASN A 1 642 ? -32.200 -0.219 -30.924 1.00 93.62 642 ASN A N 1
ATOM 5024 C CA . ASN A 1 642 ? -31.497 0.232 -32.135 1.00 93.62 642 ASN A CA 1
ATOM 5025 C C . ASN A 1 642 ? -30.595 -0.829 -32.799 1.00 93.62 642 ASN A C 1
ATOM 5027 O O . ASN A 1 642 ? -29.931 -0.513 -33.785 1.00 93.62 642 ASN A O 1
ATOM 5031 N N . LEU A 1 643 ? -30.557 -2.071 -32.303 1.00 92.69 643 LEU A N 1
ATOM 5032 C CA . LEU A 1 643 ? -29.756 -3.168 -32.868 1.00 92.69 643 LEU A CA 1
ATOM 5033 C C . LEU A 1 643 ? -30.624 -4.315 -33.444 1.00 92.69 643 LEU A C 1
ATOM 5035 O O . LEU A 1 643 ? -30.353 -5.487 -33.170 1.00 92.69 643 LEU A O 1
ATOM 5039 N N . PRO A 1 644 ? -31.639 -4.034 -34.290 1.00 95.38 644 PRO A N 1
ATOM 5040 C CA . PRO A 1 644 ? -32.560 -5.063 -34.785 1.00 95.38 644 PRO A CA 1
ATOM 5041 C C . PRO A 1 644 ? -31.868 -6.101 -35.680 1.00 95.38 644 PRO A C 1
ATOM 5043 O O . PRO A 1 644 ? -32.261 -7.265 -35.706 1.00 95.38 644 PRO A O 1
ATOM 5046 N N . VAL A 1 645 ? -30.813 -5.700 -36.401 1.00 94.56 645 VAL A N 1
ATOM 5047 C CA . VAL A 1 645 ? -30.028 -6.612 -37.247 1.00 94.56 645 VAL A CA 1
ATOM 5048 C C . VAL A 1 645 ? -29.307 -7.653 -36.394 1.00 94.56 645 VAL A C 1
ATOM 5050 O O . VAL A 1 645 ? -29.285 -8.822 -36.758 1.00 94.56 645 VAL A O 1
ATOM 5053 N N . LEU A 1 646 ? -28.762 -7.252 -35.243 1.00 90.94 646 LEU A N 1
ATOM 5054 C CA . LEU A 1 646 ? -28.034 -8.159 -34.361 1.00 90.94 646 LEU A CA 1
ATOM 5055 C C . LEU A 1 646 ? -28.977 -9.168 -33.693 1.00 90.94 646 LEU A C 1
ATOM 5057 O O . LEU A 1 646 ? -28.659 -10.353 -33.643 1.00 90.94 646 LEU A O 1
ATOM 5061 N N . ALA A 1 647 ? -30.167 -8.722 -33.276 1.00 94.12 647 ALA A N 1
ATOM 5062 C CA . ALA A 1 647 ? -31.210 -9.613 -32.767 1.00 94.12 647 ALA A CA 1
ATOM 5063 C C . ALA A 1 647 ? -31.687 -10.618 -33.820 1.00 94.12 647 ALA A C 1
ATOM 5065 O O . ALA A 1 647 ? -31.832 -11.805 -33.531 1.00 94.12 647 ALA A O 1
ATOM 5066 N N . LYS A 1 648 ? -31.867 -10.165 -35.066 1.00 95.19 648 LYS A N 1
ATOM 5067 C CA . LYS A 1 648 ? -32.188 -11.049 -36.188 1.00 95.19 648 LYS A CA 1
ATOM 5068 C C . LYS A 1 648 ? -31.097 -12.103 -36.404 1.00 95.19 648 LYS A C 1
ATOM 5070 O O . LYS A 1 648 ? -31.416 -13.284 -36.460 1.00 95.19 648 LYS A O 1
ATOM 5075 N N . LEU A 1 649 ? -29.830 -11.691 -36.476 1.00 94.19 649 LEU A N 1
ATOM 5076 C CA . LEU A 1 649 ? -28.707 -12.611 -36.684 1.00 94.19 649 LEU A CA 1
ATOM 5077 C C . LEU A 1 649 ? -28.588 -13.645 -35.559 1.00 94.19 649 LEU A C 1
ATOM 5079 O O . LEU A 1 649 ? -28.285 -14.803 -35.839 1.00 94.19 649 LEU A O 1
ATOM 5083 N N . TYR A 1 650 ? -28.844 -13.246 -34.310 1.00 94.19 650 TYR A N 1
ATOM 5084 C CA . TYR A 1 650 ? -28.859 -14.165 -33.173 1.00 94.19 650 TYR A CA 1
ATOM 5085 C C . TYR A 1 650 ? -29.963 -15.217 -33.327 1.00 94.19 650 TYR A C 1
ATOM 5087 O O . TYR A 1 650 ? -29.688 -16.412 -33.294 1.00 94.19 650 TYR A O 1
ATOM 5095 N N . ASN A 1 651 ? -31.196 -14.778 -33.596 1.00 92.19 651 ASN A N 1
ATOM 5096 C CA . ASN A 1 651 ? -32.343 -15.671 -33.789 1.00 92.19 651 ASN A CA 1
ATOM 5097 C C . ASN A 1 651 ? -32.196 -16.588 -35.021 1.00 92.19 651 ASN A C 1
ATOM 5099 O O . ASN A 1 651 ? -32.774 -17.670 -35.058 1.00 92.19 651 ASN A O 1
ATOM 5103 N N . GLU A 1 652 ? -31.405 -16.188 -36.020 1.00 95.19 652 GLU A N 1
ATOM 5104 C CA . GLU A 1 652 ? -31.039 -17.007 -37.187 1.00 95.19 652 GLU A CA 1
ATOM 5105 C C . GLU A 1 652 ? -29.858 -17.966 -36.917 1.00 95.19 652 GLU A C 1
ATOM 5107 O O . GLU A 1 652 ? -29.395 -18.645 -37.835 1.00 95.19 652 GLU A O 1
ATOM 5112 N N . GLY A 1 653 ? -29.323 -18.011 -35.691 1.00 90.25 653 GLY A N 1
ATOM 5113 C CA . GLY A 1 653 ? -28.160 -18.832 -35.324 1.00 90.25 653 GLY A CA 1
ATOM 5114 C C . GLY A 1 653 ? -26.845 -18.375 -35.968 1.00 90.25 653 GLY A C 1
ATOM 5115 O O . GLY A 1 653 ? -25.869 -19.124 -36.000 1.00 90.25 653 GLY A O 1
ATOM 5116 N N . SER A 1 654 ? -26.817 -17.156 -36.510 1.00 89.69 654 SER A N 1
ATOM 5117 C CA . SER A 1 654 ? -25.676 -16.564 -37.224 1.00 89.69 654 SER A CA 1
ATOM 5118 C C . SER A 1 654 ? -24.873 -15.575 -36.371 1.00 89.69 654 SER A C 1
ATOM 5120 O O . SER A 1 654 ? -23.820 -15.110 -36.805 1.00 89.69 654 SER A O 1
ATOM 5122 N N . ALA A 1 655 ? -25.339 -15.260 -35.161 1.00 86.56 655 ALA A N 1
ATOM 5123 C CA . ALA A 1 655 ? -24.616 -14.484 -34.160 1.00 86.56 655 ALA A CA 1
ATOM 5124 C C . ALA A 1 655 ? -24.737 -15.139 -32.780 1.00 86.56 655 ALA A C 1
ATOM 5126 O O . ALA A 1 655 ? -25.723 -15.807 -32.482 1.00 86.56 655 ALA A O 1
ATOM 5127 N N . LEU A 1 656 ? -23.734 -14.917 -31.933 1.00 87.75 656 LEU A N 1
ATOM 5128 C CA . LEU A 1 656 ? -23.710 -15.362 -30.544 1.00 87.75 656 LEU A CA 1
ATOM 5129 C C . LEU A 1 656 ? -23.187 -14.219 -29.671 1.00 87.75 656 LEU A C 1
ATOM 5131 O O . LEU A 1 656 ? -22.325 -13.453 -30.102 1.00 87.75 656 LEU A O 1
ATOM 5135 N N . PHE A 1 657 ? -23.705 -14.114 -28.453 1.00 86.81 657 PHE A N 1
ATOM 5136 C CA . PHE A 1 657 ? -23.194 -13.206 -27.435 1.00 86.81 657 PHE A CA 1
ATOM 5137 C C . PHE A 1 657 ? -22.363 -13.980 -26.418 1.00 86.81 657 PHE A C 1
ATOM 5139 O O . PHE A 1 657 ? -22.788 -15.026 -25.934 1.00 86.81 657 PHE A O 1
ATOM 5146 N N . PHE A 1 658 ? -21.214 -13.418 -26.054 1.00 84.06 658 PHE A N 1
ATOM 5147 C CA . PHE A 1 658 ? -20.476 -13.799 -24.857 1.00 84.06 658 PHE A CA 1
ATOM 5148 C C . PHE A 1 658 ? -20.635 -12.664 -23.846 1.00 84.06 658 PHE A C 1
ATOM 5150 O O . PHE A 1 658 ? -20.181 -11.548 -24.090 1.00 84.06 658 PHE A O 1
ATOM 5157 N N . ALA A 1 659 ? -21.340 -12.928 -22.749 1.00 80.06 659 ALA A N 1
ATOM 5158 C CA . ALA A 1 659 ? -21.521 -11.975 -21.660 1.00 80.06 659 ALA A CA 1
ATOM 5159 C C . ALA A 1 659 ? -20.490 -12.227 -20.550 1.00 80.06 659 ALA A C 1
ATOM 5161 O O . ALA A 1 659 ? -19.954 -13.327 -20.438 1.00 80.06 659 ALA A O 1
ATOM 5162 N N . ASN A 1 660 ? -20.240 -11.214 -19.715 1.00 69.88 660 ASN A N 1
ATOM 5163 C CA . ASN A 1 660 ? -19.349 -11.307 -18.553 1.00 69.88 660 ASN A CA 1
ATOM 5164 C C . ASN A 1 660 ? -17.910 -11.768 -18.878 1.00 69.88 660 ASN A C 1
ATOM 5166 O O . ASN A 1 660 ? -17.279 -12.479 -18.103 1.00 69.88 660 ASN A O 1
ATOM 5170 N N . THR A 1 661 ? -17.375 -11.367 -20.032 1.00 63.62 661 THR A N 1
ATOM 5171 C CA . THR A 1 661 ? -16.035 -11.774 -20.493 1.00 63.62 661 THR A CA 1
ATOM 5172 C C . THR A 1 661 ? -14.886 -11.001 -19.837 1.00 63.62 661 THR A C 1
ATOM 5174 O O . THR A 1 661 ? -13.740 -11.183 -20.232 1.00 63.62 661 THR A O 1
ATOM 5177 N N . GLY A 1 662 ? -15.171 -10.128 -18.863 1.00 56.81 662 GLY A N 1
ATOM 5178 C CA . GLY A 1 662 ? -14.186 -9.204 -18.297 1.00 56.81 662 GLY A CA 1
ATOM 5179 C C . GLY A 1 662 ? -13.668 -8.184 -19.318 1.00 56.81 662 GLY A C 1
ATOM 5180 O O . GLY A 1 662 ? -14.253 -8.003 -20.391 1.00 56.81 662 GLY A O 1
ATOM 5181 N N . ALA A 1 663 ? -12.573 -7.504 -18.974 1.00 51.69 663 ALA A N 1
ATOM 5182 C CA . ALA A 1 663 ? -11.789 -6.774 -19.961 1.00 51.69 663 ALA A CA 1
ATOM 5183 C C . ALA A 1 663 ? -11.084 -7.797 -20.864 1.00 51.69 663 ALA A C 1
ATOM 5185 O O . ALA A 1 663 ? -10.333 -8.641 -20.379 1.00 51.69 663 ALA A O 1
ATOM 5186 N N . LEU A 1 664 ? -11.366 -7.741 -22.166 1.00 44.84 664 LEU A N 1
ATOM 5187 C CA . LEU A 1 664 ? -10.517 -8.365 -23.175 1.00 44.84 664 LEU A CA 1
ATOM 5188 C C . LEU A 1 664 ? -9.305 -7.439 -23.343 1.00 44.84 664 LEU A C 1
ATOM 5190 O O . LEU A 1 664 ? -9.359 -6.534 -24.176 1.00 44.84 664 LEU A O 1
ATOM 5194 N N . ASP A 1 665 ? -8.300 -7.597 -22.481 1.00 36.88 665 ASP A N 1
ATOM 5195 C CA . ASP A 1 665 ? -6.992 -6.938 -22.628 1.00 36.88 665 ASP A CA 1
ATOM 5196 C C . ASP A 1 665 ? -6.151 -7.603 -23.729 1.00 36.88 665 ASP A C 1
ATOM 5198 O O . ASP A 1 665 ? -6.120 -8.859 -23.785 1.00 36.88 665 ASP A O 1
#

Solvent-accessible surface area (backbone atoms onl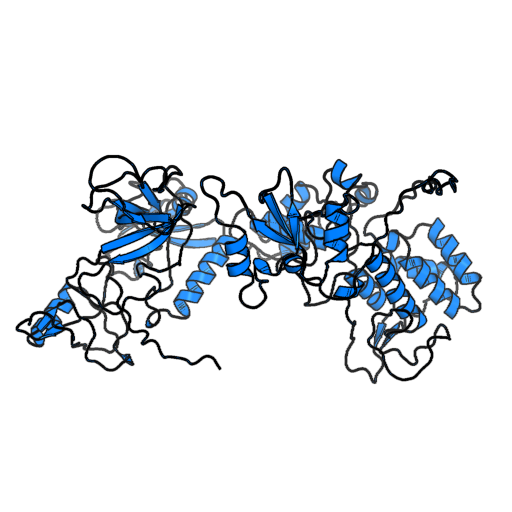y — not comparable to full-atom values): 38227 Å² total; per-residue (Å²): 136,79,80,79,70,79,69,78,73,66,38,56,65,68,55,59,91,84,53,78,53,28,23,55,30,19,26,60,63,77,81,55,96,78,54,44,57,18,36,74,82,71,96,47,91,86,53,62,36,39,70,74,57,32,44,57,52,16,49,76,68,59,22,36,64,34,70,51,54,45,62,77,64,61,79,91,70,66,61,72,52,43,49,52,77,63,86,40,45,49,30,38,36,23,38,89,88,52,27,37,24,58,24,62,48,62,94,63,91,35,55,57,35,70,71,31,32,93,84,41,82,62,61,44,85,63,62,41,56,90,77,53,71,48,27,56,92,48,59,24,53,70,88,67,98,46,54,25,44,72,43,93,92,57,15,19,41,25,32,53,47,78,48,76,42,50,75,46,76,58,86,72,84,42,61,64,58,49,65,74,66,38,85,40,76,45,76,66,71,83,80,49,62,91,80,52,56,47,77,49,75,38,86,91,48,59,38,34,40,31,16,67,72,84,79,53,49,34,58,75,17,32,38,36,41,60,53,99,80,68,53,75,46,41,33,25,30,33,41,49,32,36,35,36,16,18,73,81,68,47,79,56,92,34,38,28,62,57,76,89,76,62,62,48,88,46,69,75,66,47,47,73,66,31,53,48,51,48,49,49,53,53,49,48,52,55,66,70,34,86,62,38,41,47,56,51,31,50,54,51,37,34,77,72,38,30,46,55,69,52,71,66,56,35,47,52,20,20,47,9,18,54,51,0,40,31,77,57,94,95,43,81,34,54,78,64,39,62,67,23,59,60,1,26,52,47,34,47,68,64,30,66,75,72,66,38,76,76,47,55,75,39,88,70,51,26,33,64,55,47,62,59,58,54,54,53,47,50,41,62,62,32,42,54,42,71,35,90,90,43,94,66,93,59,76,46,66,34,40,88,33,38,56,46,37,93,95,59,59,89,45,100,82,46,78,47,52,81,74,33,51,54,86,59,73,38,47,77,66,76,39,40,38,26,53,57,74,48,60,45,70,72,26,49,51,37,45,51,34,17,53,45,20,30,68,34,30,14,39,5,44,48,76,64,15,42,14,56,80,40,81,77,77,71,87,80,54,82,68,43,48,76,30,30,44,20,39,66,64,62,73,70,97,50,89,48,61,69,56,37,52,53,50,50,26,38,65,63,29,73,52,50,54,47,70,68,56,51,51,55,38,40,52,54,24,70,71,32,96,41,71,71,55,8,49,46,50,35,55,53,52,49,67,70,33,68,30,45,45,32,68,39,65,74,78,83,83,86,66,77,80,79,72,74,79,72,82,72,91,62,93,63,91,76,85,82,86,80,86,80,84,72,92,70,90,77,65,56,70,60,49,56,26,68,57,42,55,69,69,52,96,95,50,76,60,59,44,57,52,46,40,71,75,43,50,94,77,44,80,60,73,91,58,36,42,77,41,81,43,80,99,54,77,30,52,22,32,18,28,31,64,92,42,59,67,59,48,50,33,34,79,68,71,74,43,84,85,83,76,92,71,72,82,88,124

Radius of gyration: 35.9 Å; Cα contacts (8 Å, |Δi|>4): 1122; chains: 1; bounding box: 85×53×100 Å

pLDDT: mean 85.12, std 13.12, range [22.56, 98.12]

Sequence (665 aa):
KLSKKKRTWSGAVCGNPRLPTASEACCPLPLTSGTKYAQRNPIYDGERMTYATAEQRCLVIDGTLCDYDDIDISESHKTGYHWTPDPCKIRVKINLDGYVAIVYEMQTPADKVSWVDDDNKNFFEVIWNGGTFPNPSNNCGEGIEGKCEVLQEGGCLCQTSVLGEAVFDSMPAAKDDVLSMLSIGALDPNVHAINEYTKKFSAETGITAYYRGNEIYDTNTIFELTDDFGRHFFLKNIRSTVEMKDLFGKNIDYSFRNPPNFMSLIPIEATVRDAQYETEAILDEYFYHPNTAPFLCIRFIQRFGVSNPAPRYVKSCATAFHEGIYHAGGRSFGTGQYGCLKATVASVVLDREARSVVLDADPSQGSLREPLLKIISVMRNMEFQREDDSKQVLLWRLEDRIGQMAHEFASVFSFFLPEYTPDGVLTTASLVSPEAQLLDMPKTVSLLNGLFSMIKFGLGSCYDGFGKSAGSGSCRDNGSYNRASGTLKYEPSSTSSTEIINELATLMTSGRLSERNRNIIREAFENAENQESGLRIAQQLIITTPEFQTTNPTKLSEENRELPEGITYSDRPYKAVIFLMFGGGCDSFNMLTPHTCTPEEGKDDLFKQYLDVRQSVALQQHTLHQIPADNQVCDVFGIHPNLPVLAKLYNEGSALFFANTGALD